Protein AF-K2G7M9-F1 (afdb_monomer_lite)

Structure (mmCIF, N/CA/C/O backbone):
data_AF-K2G7M9-F1
#
_entry.id   AF-K2G7M9-F1
#
loop_
_atom_site.group_PDB
_atom_site.id
_atom_site.type_symbol
_atom_site.label_atom_id
_atom_site.label_alt_id
_atom_site.label_comp_id
_atom_site.label_asym_id
_atom_site.label_entity_id
_atom_site.label_seq_id
_atom_site.pdbx_PDB_ins_code
_atom_site.Cartn_x
_atom_site.Cartn_y
_atom_site.Cartn_z
_atom_site.occupancy
_atom_site.B_iso_or_equiv
_atom_site.auth_seq_id
_atom_site.auth_comp_id
_atom_site.auth_asym_id
_atom_site.auth_atom_id
_atom_site.pdbx_PDB_model_num
ATOM 1 N N . MET A 1 1 ? 39.205 -1.537 59.903 1.00 56.44 1 MET A N 1
ATOM 2 C CA . MET A 1 1 ? 39.571 -1.208 58.506 1.00 56.44 1 MET A CA 1
ATOM 3 C C . MET A 1 1 ? 38.428 -0.566 57.710 1.00 56.44 1 MET A C 1
ATOM 5 O O . MET A 1 1 ? 38.706 0.406 57.024 1.00 56.44 1 MET A O 1
ATOM 9 N N . ASN A 1 2 ? 37.160 -0.970 57.880 1.00 57.25 2 ASN A N 1
ATOM 10 C CA . ASN A 1 2 ? 36.029 -0.468 57.066 1.00 57.25 2 ASN A CA 1
ATOM 11 C C . ASN A 1 2 ? 35.743 1.051 57.122 1.00 57.25 2 ASN A C 1
ATOM 13 O O . ASN A 1 2 ? 35.399 1.634 56.101 1.00 57.25 2 ASN A O 1
ATOM 17 N N . LYS A 1 3 ? 35.951 1.741 58.256 1.00 55.97 3 LYS A N 1
ATOM 18 C CA . LYS A 1 3 ? 35.681 3.198 58.351 1.00 55.97 3 LYS A CA 1
ATOM 19 C C . LYS A 1 3 ? 36.619 4.073 57.502 1.00 55.97 3 LYS A C 1
ATOM 21 O O . LYS A 1 3 ? 36.268 5.194 57.147 1.00 55.97 3 LYS A O 1
ATOM 26 N N . ILE A 1 4 ? 37.821 3.584 57.184 1.00 63.66 4 ILE A N 1
ATOM 27 C CA . ILE A 1 4 ? 38.809 4.345 56.402 1.00 63.66 4 ILE A CA 1
ATOM 28 C C . ILE A 1 4 ? 38.514 4.224 54.900 1.00 63.66 4 ILE A C 1
ATOM 30 O O . ILE A 1 4 ? 38.717 5.186 54.158 1.00 63.66 4 ILE A O 1
ATOM 34 N N . GLU A 1 5 ? 37.995 3.081 54.448 1.00 66.69 5 GLU A N 1
ATOM 35 C CA . GLU A 1 5 ? 37.582 2.885 53.053 1.00 66.69 5 GLU A CA 1
ATOM 36 C C . GLU A 1 5 ? 36.325 3.686 52.708 1.00 66.69 5 GLU A C 1
ATOM 38 O O . GLU A 1 5 ? 36.328 4.391 51.699 1.00 66.69 5 GLU A O 1
ATOM 43 N N . GLU A 1 6 ? 35.323 3.707 53.591 1.00 65.38 6 GLU A N 1
ATOM 44 C CA . GLU A 1 6 ? 34.103 4.515 53.418 1.00 65.38 6 GLU A CA 1
ATOM 45 C C . GLU A 1 6 ? 34.406 6.021 53.320 1.00 65.38 6 GLU A C 1
ATOM 47 O O . GLU A 1 6 ? 33.874 6.735 52.466 1.00 65.38 6 GLU A O 1
ATOM 52 N N . SER A 1 7 ? 35.336 6.507 54.149 1.00 67.56 7 SER A N 1
ATOM 53 C CA . SER A 1 7 ? 35.810 7.896 54.120 1.00 67.56 7 SER A CA 1
ATOM 54 C C . SER A 1 7 ? 36.501 8.245 52.793 1.00 67.56 7 SER A C 1
ATOM 56 O O . SER A 1 7 ? 36.222 9.284 52.183 1.00 67.56 7 SER A O 1
ATOM 58 N N . ARG A 1 8 ? 37.353 7.343 52.285 1.00 69.38 8 ARG A N 1
ATOM 59 C CA . ARG A 1 8 ? 38.050 7.517 51.000 1.00 69.38 8 ARG A CA 1
ATOM 60 C C . ARG A 1 8 ? 37.091 7.461 49.811 1.00 69.38 8 ARG A C 1
ATOM 62 O O . ARG A 1 8 ? 37.296 8.190 48.837 1.00 69.38 8 ARG A O 1
ATOM 69 N N . GLU A 1 9 ? 36.047 6.642 49.879 1.00 69.94 9 GLU A N 1
ATOM 70 C CA . GLU A 1 9 ? 35.039 6.543 48.824 1.00 69.94 9 GLU A CA 1
ATOM 71 C C . GLU A 1 9 ? 34.144 7.792 48.770 1.00 69.94 9 GLU A C 1
ATOM 73 O O . GLU A 1 9 ? 33.938 8.356 47.690 1.00 69.94 9 GLU A O 1
ATOM 78 N N . ASN A 1 10 ? 33.721 8.314 49.926 1.00 63.12 10 ASN A N 1
ATOM 79 C CA . ASN A 1 10 ? 32.985 9.581 50.007 1.00 63.12 10 ASN A CA 1
ATOM 80 C C . ASN A 1 10 ? 33.818 10.776 49.515 1.00 63.12 10 ASN A C 1
ATOM 82 O O . ASN A 1 10 ? 33.312 11.623 48.773 1.00 63.12 10 ASN A O 1
ATOM 86 N N . GLN A 1 11 ? 35.118 10.822 49.824 1.00 64.81 11 GLN A N 1
ATOM 87 C CA . GLN A 1 11 ? 36.016 11.846 49.273 1.00 64.81 11 GLN A CA 1
ATOM 88 C C . GLN A 1 11 ? 36.160 11.754 47.746 1.00 64.81 11 GLN A C 1
ATOM 90 O O . GLN A 1 11 ? 36.184 12.786 47.066 1.00 64.81 11 GLN A O 1
ATOM 95 N N . ARG A 1 12 ? 36.228 10.539 47.181 1.00 69.31 12 ARG A N 1
ATOM 96 C CA . ARG A 1 12 ? 36.278 10.337 45.721 1.00 69.31 12 ARG A CA 1
ATOM 97 C C . ARG A 1 12 ? 34.973 10.755 45.048 1.00 69.31 12 ARG A C 1
ATOM 99 O O . ARG A 1 12 ? 35.026 11.447 44.028 1.00 69.31 12 ARG A O 1
ATOM 106 N N . ARG A 1 13 ? 33.812 10.425 45.627 1.00 64.81 13 ARG A N 1
ATOM 107 C CA . ARG A 1 13 ? 32.506 10.876 45.110 1.00 64.81 13 ARG A CA 1
ATOM 108 C C . ARG A 1 13 ? 32.412 12.402 45.110 1.00 64.81 13 ARG A C 1
ATOM 110 O O . ARG A 1 13 ? 32.094 12.979 44.071 1.00 64.81 13 ARG A O 1
ATOM 117 N N . ASN A 1 14 ? 32.817 13.063 46.195 1.00 62.84 14 ASN A N 1
ATOM 118 C CA . ASN A 1 14 ? 32.804 14.529 46.280 1.00 62.84 14 ASN A CA 1
ATOM 119 C C . ASN A 1 14 ? 33.750 15.211 45.270 1.00 62.84 14 ASN A C 1
ATOM 121 O O . ASN A 1 14 ? 33.381 16.221 44.663 1.00 62.84 14 ASN A O 1
ATOM 125 N N . LYS A 1 15 ? 34.939 14.647 45.003 1.00 66.31 15 LYS A N 1
ATOM 126 C CA . LYS A 1 15 ? 35.845 15.152 43.945 1.00 66.31 15 LYS A CA 1
ATOM 127 C C . LYS A 1 15 ? 35.281 14.973 42.532 1.00 66.31 15 LYS A C 1
ATOM 129 O O . LYS A 1 15 ? 35.476 15.828 41.667 1.00 66.31 15 LYS A O 1
ATOM 134 N N . THR A 1 16 ? 34.569 13.877 42.292 1.00 68.00 16 THR A N 1
ATOM 135 C CA . THR A 1 16 ? 33.971 13.592 40.979 1.00 68.00 16 THR A CA 1
ATOM 136 C C . THR A 1 16 ? 32.819 14.559 40.693 1.00 68.00 16 THR A C 1
ATOM 138 O O . THR A 1 16 ? 32.777 15.177 39.629 1.00 68.00 16 THR A O 1
ATOM 141 N N . TRP A 1 17 ? 31.956 14.796 41.685 1.00 60.09 17 TRP A N 1
ATOM 142 C CA . TRP A 1 17 ? 30.849 15.754 41.595 1.00 60.09 17 TRP A CA 1
ATOM 143 C C . TRP A 1 17 ? 31.306 17.198 41.389 1.00 60.09 17 TRP A C 1
ATOM 145 O O . TRP A 1 17 ? 30.782 17.893 40.521 1.00 60.09 17 TRP A O 1
ATOM 155 N N . THR A 1 18 ? 32.325 17.641 42.124 1.00 66.06 18 THR A N 1
ATOM 156 C CA . THR A 1 18 ? 32.880 18.996 41.964 1.00 66.06 18 THR A CA 1
ATOM 157 C C . THR A 1 18 ? 33.528 19.206 40.594 1.00 66.06 18 THR A C 1
ATOM 159 O O . THR A 1 18 ? 33.396 20.282 40.014 1.00 66.06 18 THR A O 1
ATOM 162 N N . THR A 1 19 ? 34.152 18.176 40.016 1.00 67.94 19 THR A N 1
ATOM 163 C CA . THR A 1 19 ? 34.728 18.241 38.660 1.00 67.94 19 THR A CA 1
ATOM 164 C C . THR A 1 19 ? 33.642 18.291 37.578 1.00 67.94 19 THR A C 1
ATOM 166 O O . THR A 1 19 ? 33.755 19.063 36.625 1.00 67.94 19 THR A O 1
ATOM 169 N N . ILE A 1 20 ? 32.554 17.532 37.746 1.00 65.25 20 ILE A N 1
ATOM 170 C CA . ILE A 1 20 ? 31.388 17.575 36.850 1.00 65.25 20 ILE A CA 1
ATOM 171 C C . ILE A 1 20 ? 30.720 18.956 36.907 1.00 65.25 20 ILE A C 1
ATOM 173 O O . ILE A 1 20 ? 30.496 19.565 35.862 1.00 65.25 20 ILE A O 1
ATOM 177 N N . LEU A 1 21 ? 30.489 19.498 38.106 1.00 61.47 21 LEU A N 1
ATOM 178 C CA . LEU A 1 21 ? 29.918 20.838 38.298 1.00 61.47 21 LEU A CA 1
ATOM 179 C C . LEU A 1 21 ? 30.805 21.939 37.700 1.00 61.47 21 LEU A C 1
ATOM 181 O O . LEU A 1 21 ? 30.303 22.879 37.086 1.00 61.47 21 LEU A O 1
ATOM 185 N N . ARG A 1 22 ? 32.131 21.803 37.801 1.00 64.69 22 ARG A N 1
ATOM 186 C CA . ARG A 1 22 ? 33.081 22.763 37.225 1.00 64.69 22 ARG A CA 1
ATOM 187 C C . ARG A 1 22 ? 33.128 22.705 35.692 1.00 64.69 22 ARG A C 1
ATOM 189 O O . ARG A 1 22 ? 33.267 23.747 35.056 1.00 64.69 22 ARG A O 1
ATOM 196 N N . ASN A 1 23 ? 32.948 21.525 35.096 1.00 61.22 23 ASN A N 1
ATOM 197 C CA . ASN A 1 23 ? 32.824 21.372 33.641 1.00 61.22 23 ASN A CA 1
ATOM 198 C C . ASN A 1 23 ? 31.468 21.867 33.109 1.00 61.22 23 ASN A C 1
ATOM 200 O O . ASN A 1 23 ? 31.425 22.465 32.030 1.00 61.22 23 ASN A O 1
ATOM 204 N N . LEU A 1 24 ? 30.386 21.692 33.875 1.00 58.34 24 LEU A N 1
ATOM 205 C CA . LEU A 1 24 ? 29.060 22.244 33.565 1.00 58.34 24 LEU A CA 1
ATOM 206 C C . LEU A 1 24 ? 29.035 23.781 33.648 1.00 58.34 24 LEU A C 1
ATOM 208 O O . LEU A 1 24 ? 28.391 24.421 32.821 1.00 58.34 24 LEU A O 1
ATOM 212 N N . ASN A 1 25 ? 29.814 24.372 34.560 1.00 60.62 25 ASN A N 1
ATOM 213 C CA . ASN A 1 25 ? 30.028 25.823 34.650 1.00 60.62 25 ASN A CA 1
ATOM 214 C C . ASN A 1 25 ? 31.049 26.374 33.643 1.00 60.62 25 ASN A C 1
ATOM 216 O O . ASN A 1 25 ? 31.372 27.563 33.677 1.00 60.62 25 ASN A O 1
ATOM 220 N N . SER A 1 26 ? 31.573 25.551 32.729 1.00 78.00 26 SER A N 1
ATOM 221 C CA . SER A 1 26 ? 32.433 26.082 31.677 1.00 78.00 26 SER A CA 1
ATOM 222 C C . SER A 1 26 ? 31.614 26.944 30.713 1.00 78.00 26 SER A C 1
ATOM 224 O O . SER A 1 26 ? 30.533 26.566 30.254 1.00 78.00 26 SER A O 1
ATOM 226 N N . LEU A 1 27 ? 32.172 28.099 30.344 1.00 74.31 27 LEU A N 1
ATOM 227 C CA . LEU A 1 27 ? 31.549 29.065 29.432 1.00 74.31 27 LEU A CA 1
ATOM 228 C C . LEU A 1 27 ? 31.098 28.426 28.098 1.00 74.31 27 LEU A C 1
ATOM 230 O O . LEU A 1 27 ? 30.166 28.898 27.452 1.00 74.31 27 LEU A O 1
ATOM 234 N N . ARG A 1 28 ? 31.760 27.337 27.678 1.00 77.50 28 ARG A N 1
ATOM 235 C CA . ARG A 1 28 ? 31.418 26.565 26.473 1.00 77.50 28 ARG A CA 1
ATOM 236 C C . ARG A 1 28 ? 30.132 25.755 26.636 1.00 77.50 28 ARG A C 1
ATOM 238 O O . ARG A 1 28 ? 29.315 25.769 25.721 1.00 77.50 28 ARG A O 1
ATOM 245 N N . VAL A 1 29 ? 29.940 25.083 27.772 1.00 74.50 29 VAL A N 1
ATOM 246 C CA . VAL A 1 29 ? 28.714 24.313 28.044 1.00 74.50 29 VAL A CA 1
ATOM 247 C C . VAL A 1 29 ? 27.521 25.254 28.173 1.00 74.50 29 VAL A C 1
ATOM 249 O O . VAL A 1 29 ? 26.482 24.998 27.569 1.00 74.50 29 VAL A O 1
ATOM 252 N N . TRP A 1 30 ? 27.705 26.395 28.844 1.00 79.81 30 TRP A N 1
ATOM 253 C CA . TRP A 1 30 ? 26.667 27.421 28.951 1.00 79.81 30 TRP A CA 1
ATOM 254 C C . TRP A 1 30 ? 26.222 27.931 27.576 1.00 79.81 30 TRP A C 1
ATOM 256 O O . TRP A 1 30 ? 25.035 27.907 27.277 1.00 79.81 30 TRP A O 1
ATOM 266 N N . ARG A 1 31 ? 27.162 28.269 26.681 1.00 82.69 31 ARG A N 1
ATOM 267 C CA . ARG A 1 31 ? 26.842 28.692 25.303 1.00 82.69 31 ARG A CA 1
ATOM 268 C C . ARG A 1 31 ? 26.072 27.634 24.511 1.00 82.69 31 ARG A C 1
ATOM 270 O O . ARG A 1 31 ? 25.140 27.984 23.795 1.00 82.69 31 ARG A O 1
ATOM 277 N N . ILE A 1 32 ? 26.431 26.355 24.639 1.00 84.00 32 ILE A N 1
ATOM 278 C CA . ILE A 1 32 ? 25.718 25.259 23.960 1.00 84.00 32 ILE A CA 1
ATOM 279 C C . ILE A 1 32 ? 24.287 25.140 24.494 1.00 84.00 32 ILE A C 1
ATOM 281 O O . ILE A 1 32 ? 23.350 25.059 23.701 1.00 84.00 32 ILE A O 1
ATOM 285 N N . LEU A 1 33 ? 24.105 25.176 25.816 1.00 79.38 33 LEU A N 1
ATOM 286 C CA . LEU A 1 33 ? 22.782 25.109 26.440 1.00 79.38 33 LEU A CA 1
ATOM 287 C C . LEU A 1 33 ? 21.917 26.321 26.073 1.00 79.38 33 LEU A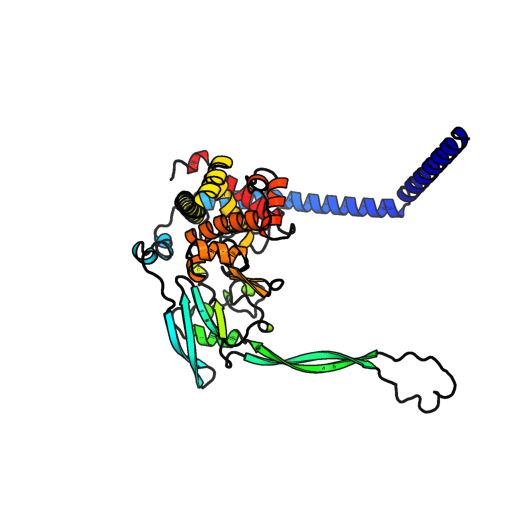 C 1
ATOM 289 O O . LEU A 1 33 ? 20.746 26.145 25.745 1.00 79.38 33 LEU A O 1
ATOM 293 N N . THR A 1 34 ? 22.487 27.528 26.037 1.00 85.19 34 THR A N 1
ATOM 294 C CA . THR A 1 34 ? 21.777 28.734 25.592 1.00 85.19 34 THR A CA 1
ATOM 295 C C . THR A 1 34 ? 21.385 28.642 24.117 1.00 85.19 34 THR A C 1
ATOM 297 O O . THR A 1 34 ? 20.246 28.948 23.781 1.00 85.19 34 THR A O 1
ATOM 300 N N . CYS A 1 35 ? 22.267 28.160 23.233 1.00 87.81 35 CYS A N 1
ATOM 301 C CA . CYS A 1 35 ? 21.927 27.940 21.823 1.00 87.81 35 CYS A CA 1
ATOM 302 C C . CYS A 1 35 ? 20.807 26.902 21.651 1.00 87.81 35 CYS A C 1
ATOM 304 O O . CYS A 1 35 ? 19.891 27.126 20.863 1.00 87.81 35 CYS A O 1
ATOM 306 N N . LEU A 1 36 ? 20.844 25.792 22.396 1.00 84.75 36 LEU A N 1
ATOM 307 C CA . LEU A 1 36 ? 19.779 24.783 22.377 1.00 84.75 36 LEU A CA 1
ATOM 308 C C . LEU A 1 36 ? 18.452 25.349 22.892 1.00 84.75 36 LEU A C 1
ATOM 310 O O . LEU A 1 36 ? 17.407 25.077 22.305 1.00 84.75 36 LEU A O 1
ATOM 314 N N . TRP A 1 37 ? 18.491 26.170 23.943 1.00 90.06 37 TRP A N 1
ATOM 315 C CA . TRP A 1 37 ? 17.308 26.840 24.474 1.00 90.06 37 TRP A CA 1
ATOM 316 C C . T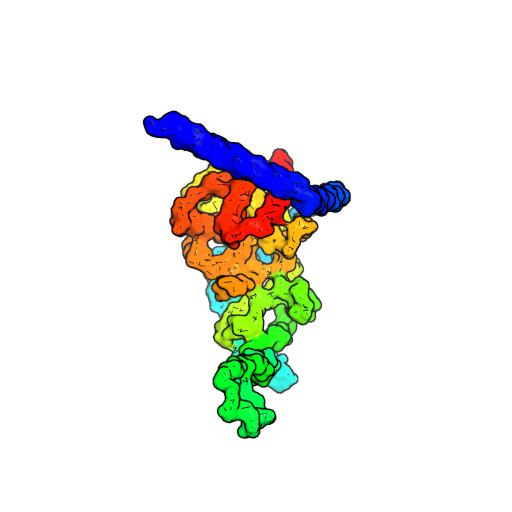RP A 1 37 ? 16.731 27.853 23.479 1.00 90.06 37 TRP A C 1
ATOM 318 O O . TRP A 1 37 ? 15.533 27.827 23.220 1.00 90.06 37 TRP A O 1
ATOM 328 N N . ILE A 1 38 ? 17.569 28.675 22.838 1.00 87.50 38 ILE A N 1
ATOM 329 C CA . ILE A 1 38 ? 17.140 29.618 21.792 1.00 87.50 38 ILE A CA 1
ATOM 330 C C . ILE A 1 38 ? 16.524 28.867 20.605 1.00 87.50 38 ILE A C 1
ATOM 332 O O . ILE A 1 38 ? 15.450 29.241 20.143 1.00 87.50 38 ILE A O 1
ATOM 336 N N . LEU A 1 39 ? 17.151 27.783 20.134 1.00 85.94 39 LEU A N 1
ATOM 337 C CA . LEU A 1 39 ? 16.594 26.947 19.065 1.00 85.94 39 LEU A CA 1
ATOM 338 C C . LEU A 1 39 ? 15.249 26.334 19.466 1.00 85.94 39 LEU A C 1
ATOM 340 O O . LEU A 1 39 ? 14.331 26.297 18.649 1.00 85.94 39 LEU A O 1
ATOM 344 N N . TRP A 1 40 ? 15.109 25.899 20.719 1.00 83.31 40 TRP A N 1
ATOM 345 C CA . TRP A 1 40 ? 13.852 25.380 21.247 1.00 83.31 40 TRP A CA 1
ATOM 346 C C . TRP A 1 40 ? 12.766 26.461 21.326 1.00 83.31 40 TRP A C 1
ATOM 348 O O . TRP A 1 40 ? 11.645 26.210 20.895 1.00 83.31 40 TRP A O 1
ATOM 358 N N . VAL A 1 41 ? 13.094 27.676 21.780 1.00 78.06 41 VAL A N 1
ATOM 359 C CA . VAL A 1 41 ? 12.166 28.822 21.828 1.00 78.06 41 VAL A CA 1
ATOM 360 C C . VAL A 1 41 ? 11.744 29.252 20.424 1.00 78.06 41 VAL A C 1
ATOM 362 O O . VAL A 1 41 ? 10.558 29.465 20.186 1.00 78.06 41 VAL A O 1
ATOM 365 N N . ILE A 1 42 ? 12.680 29.330 19.472 1.00 80.38 42 ILE A N 1
ATOM 366 C CA . ILE A 1 42 ? 12.383 29.645 18.067 1.00 80.38 42 ILE A CA 1
ATOM 367 C C . ILE A 1 42 ? 11.476 28.568 17.468 1.00 80.38 42 ILE A C 1
ATOM 369 O O . ILE A 1 42 ? 10.461 28.893 16.854 1.00 80.38 42 ILE A O 1
ATOM 373 N N . TRP A 1 43 ? 11.796 27.289 17.676 1.00 80.06 43 TRP A N 1
ATOM 374 C CA . TRP A 1 43 ? 10.974 26.180 17.198 1.00 80.06 43 TRP A CA 1
ATOM 375 C C . TRP A 1 43 ? 9.576 26.192 17.827 1.00 80.06 43 TRP A C 1
ATOM 377 O O . TRP A 1 43 ? 8.586 26.051 17.110 1.00 80.06 43 TRP A O 1
ATOM 387 N N . TRP A 1 44 ? 9.476 26.434 19.137 1.00 71.00 44 TRP A N 1
ATOM 388 C CA . TRP A 1 44 ? 8.208 2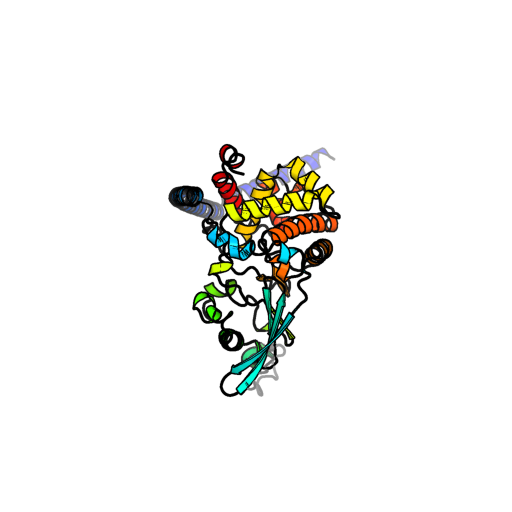6.548 19.856 1.00 71.00 44 TRP A CA 1
ATOM 389 C C . TRP A 1 44 ? 7.378 27.734 19.360 1.00 71.00 44 TRP A C 1
ATOM 391 O O . TRP A 1 44 ? 6.188 27.577 19.111 1.00 71.00 44 TRP A O 1
ATOM 401 N N . TRP A 1 45 ? 7.995 28.894 19.124 1.00 70.31 45 TRP A N 1
ATOM 402 C CA . TRP A 1 45 ? 7.315 30.081 18.603 1.00 70.31 45 TRP A CA 1
ATOM 403 C C . TRP A 1 45 ? 6.838 29.893 17.158 1.00 70.31 45 TRP A C 1
ATOM 405 O O . TRP A 1 45 ? 5.711 30.263 16.825 1.00 70.31 45 TRP A O 1
ATOM 415 N N . ILE A 1 46 ? 7.651 29.256 16.308 1.00 68.12 46 ILE A N 1
ATOM 416 C CA . ILE A 1 46 ? 7.265 28.869 14.944 1.00 68.12 46 ILE A CA 1
ATOM 417 C C . ILE A 1 46 ? 6.088 27.887 14.996 1.00 68.12 46 ILE A C 1
ATOM 419 O O . ILE A 1 46 ? 5.068 28.130 14.352 1.00 68.12 46 ILE A O 1
ATOM 423 N N . ALA A 1 47 ? 6.174 26.829 15.806 1.00 56.88 47 ALA A N 1
ATOM 424 C CA . ALA A 1 47 ? 5.094 25.862 15.988 1.00 56.88 47 ALA A CA 1
ATOM 425 C C . ALA A 1 47 ? 3.815 26.518 16.541 1.00 56.88 47 ALA A C 1
ATOM 427 O O . ALA A 1 47 ? 2.717 26.208 16.078 1.00 56.88 47 ALA A O 1
ATOM 428 N N . TYR A 1 48 ? 3.944 27.469 17.471 1.00 59.25 48 TYR A N 1
ATOM 429 C CA . TYR A 1 48 ? 2.829 28.199 18.074 1.00 59.25 48 TYR A CA 1
ATOM 430 C C . TYR A 1 48 ? 2.181 29.200 17.113 1.00 59.25 48 TYR A C 1
ATOM 432 O O . TYR A 1 48 ? 0.967 29.338 17.135 1.00 59.25 48 TYR A O 1
ATOM 440 N N . LYS A 1 49 ? 2.930 29.865 16.224 1.00 57.12 49 LYS A N 1
ATOM 441 C CA . LYS A 1 49 ? 2.345 30.734 15.180 1.00 57.12 49 LYS A CA 1
ATOM 442 C C . LYS A 1 49 ? 1.690 29.952 14.045 1.00 57.12 49 LYS A C 1
ATOM 444 O O . LYS A 1 49 ? 0.724 30.417 13.441 1.00 57.12 49 LYS A O 1
ATOM 449 N N . ILE A 1 50 ? 2.234 28.781 13.736 1.00 49.81 50 ILE A N 1
ATOM 450 C CA . ILE A 1 50 ? 1.718 27.871 12.714 1.00 49.81 50 ILE A CA 1
ATOM 451 C C . ILE A 1 50 ? 0.437 27.193 13.232 1.00 49.81 50 ILE A C 1
ATOM 453 O O . ILE A 1 50 ? -0.566 27.164 12.526 1.00 49.81 50 ILE A O 1
ATOM 457 N N . SER A 1 51 ? 0.402 26.758 14.492 1.00 46.03 51 SER A N 1
ATOM 458 C CA . SER A 1 51 ? -0.712 25.994 15.074 1.00 46.03 51 SER A CA 1
ATOM 459 C C . SER A 1 51 ? -2.118 26.620 14.895 1.00 46.03 51 SER A C 1
ATOM 461 O O . SER A 1 51 ? -3.000 25.899 14.433 1.00 46.03 51 SER A O 1
ATOM 463 N N . PRO A 1 52 ? -2.372 27.928 15.126 1.00 48.31 52 PRO A N 1
ATOM 464 C CA . PRO A 1 52 ? -3.689 28.546 14.943 1.00 48.31 52 PRO A CA 1
ATOM 465 C C . PRO A 1 52 ? -4.162 28.567 13.490 1.00 48.31 52 PRO A C 1
ATOM 467 O O . PRO A 1 52 ? -5.310 28.228 13.220 1.00 48.31 52 PRO A O 1
ATOM 470 N N . LYS A 1 53 ? -3.276 28.903 12.538 1.00 52.75 53 LYS A N 1
ATOM 471 C CA . LYS A 1 53 ? -3.605 28.873 11.101 1.00 52.75 53 LYS A CA 1
ATOM 472 C C . LYS A 1 53 ? -3.949 27.458 10.642 1.00 52.75 53 LYS A C 1
ATOM 474 O O . LYS A 1 53 ? -4.842 27.266 9.825 1.00 52.75 53 LYS A O 1
ATOM 479 N N . TYR A 1 54 ? -3.254 26.467 11.192 1.00 46.00 54 TYR A N 1
ATOM 480 C CA . TYR A 1 54 ? -3.504 25.062 10.894 1.00 46.00 54 TYR A CA 1
ATOM 481 C C . TYR A 1 54 ? -4.781 24.572 11.567 1.00 46.00 54 TYR A C 1
ATOM 483 O O . TYR A 1 54 ? -5.545 23.850 10.941 1.00 46.00 54 TYR A O 1
ATOM 491 N N . LYS A 1 55 ? -5.056 25.000 12.802 1.00 48.31 55 LYS A N 1
ATOM 492 C CA . LYS A 1 55 ? -6.292 24.685 13.519 1.00 48.31 55 LYS A CA 1
ATOM 493 C C . LYS A 1 55 ? -7.510 25.244 12.782 1.00 48.31 55 LYS A C 1
ATOM 495 O O . LYS A 1 55 ? -8.436 24.482 12.544 1.00 48.31 55 LYS A O 1
ATOM 500 N N . ALA A 1 56 ? -7.452 26.496 12.327 1.00 53.00 56 ALA A N 1
ATOM 501 C CA . ALA A 1 56 ? -8.501 27.112 11.513 1.00 53.00 56 ALA A CA 1
ATOM 502 C C . ALA A 1 56 ? -8.697 26.384 10.172 1.00 53.00 56 ALA A C 1
ATOM 504 O O . ALA A 1 56 ? -9.822 26.070 9.806 1.00 53.00 56 ALA A O 1
ATOM 505 N N . LYS A 1 57 ? -7.609 26.023 9.473 1.00 47.03 57 LYS A N 1
ATOM 506 C CA . LYS A 1 57 ? -7.683 25.218 8.238 1.00 47.03 57 LYS A CA 1
ATOM 507 C C . LYS A 1 57 ? -8.272 23.823 8.484 1.00 47.03 57 LYS A C 1
ATOM 509 O O . LYS A 1 57 ? -9.015 23.315 7.655 1.00 47.03 57 LYS A O 1
ATOM 514 N N . ILE A 1 58 ? -7.942 23.194 9.613 1.00 43.75 58 ILE A N 1
ATOM 515 C CA . ILE A 1 58 ? -8.517 21.907 10.025 1.00 43.75 58 ILE A CA 1
ATOM 516 C C . ILE A 1 58 ? -10.008 22.069 10.338 1.00 43.75 58 ILE A C 1
ATOM 518 O O . ILE A 1 58 ? -10.784 21.214 9.940 1.00 43.75 58 ILE A O 1
ATOM 522 N N . GLU A 1 59 ? -10.418 23.134 11.028 1.00 52.88 59 GLU A N 1
ATOM 523 C CA . GLU A 1 59 ? -11.823 23.415 11.356 1.00 52.88 59 GLU A CA 1
ATOM 524 C C . GLU A 1 59 ? -12.659 23.707 10.102 1.00 52.88 59 GLU A C 1
ATOM 526 O O . GLU A 1 59 ? -13.746 23.149 9.963 1.00 52.88 59 GLU A O 1
ATOM 531 N N . ASP A 1 60 ? -12.119 24.476 9.156 1.00 50.03 60 ASP A N 1
ATOM 532 C CA . ASP A 1 60 ? -12.736 24.747 7.854 1.00 50.03 60 ASP A CA 1
ATOM 533 C C . ASP A 1 60 ? -12.910 23.460 7.030 1.00 50.03 60 ASP A C 1
ATOM 535 O O . ASP A 1 60 ? -14.017 23.149 6.592 1.00 50.03 60 ASP A O 1
ATOM 539 N N . VAL A 1 61 ? -11.867 22.623 6.937 1.00 45.56 61 VAL A N 1
ATOM 540 C CA . VAL A 1 61 ? -11.949 21.310 6.268 1.00 45.56 61 VAL A CA 1
ATOM 541 C C . VAL A 1 61 ? -12.914 20.368 6.981 1.00 45.56 61 VAL A C 1
ATOM 543 O O . VAL A 1 61 ? -13.680 19.680 6.315 1.00 45.56 61 VAL A O 1
ATOM 546 N N . ILE A 1 62 ? -12.930 20.351 8.318 1.00 49.84 62 ILE A N 1
ATOM 547 C CA . ILE A 1 62 ? -13.909 19.579 9.095 1.00 49.84 62 ILE A CA 1
ATOM 548 C C . ILE A 1 62 ? -15.328 20.043 8.768 1.00 49.84 62 ILE A C 1
ATOM 550 O O . ILE A 1 62 ? -16.216 19.204 8.634 1.00 49.84 62 ILE A O 1
ATOM 554 N N . SER A 1 63 ? -15.557 21.351 8.640 1.00 56.38 63 SER A N 1
ATOM 555 C CA . SER A 1 63 ? -16.871 21.884 8.278 1.00 56.38 63 SER A CA 1
ATOM 556 C C . SER A 1 63 ? -17.263 21.491 6.848 1.00 56.38 63 SER A C 1
ATOM 558 O O . SER A 1 63 ? -18.372 20.998 6.634 1.00 56.38 63 SER A O 1
ATOM 560 N N . HIS A 1 64 ? -16.323 21.587 5.900 1.00 52.31 64 HIS A N 1
ATOM 561 C CA . HIS A 1 64 ? -16.518 21.189 4.511 1.00 52.31 64 HIS A CA 1
ATOM 562 C C . HIS A 1 64 ? -16.814 19.688 4.396 1.00 52.31 64 HIS A C 1
ATOM 564 O O . HIS A 1 64 ? -17.837 19.313 3.830 1.00 52.31 64 HIS A O 1
ATOM 570 N N . GLU A 1 65 ? -16.002 18.820 5.004 1.00 52.66 65 GLU A N 1
ATOM 571 C CA . GLU A 1 65 ? -16.203 17.366 4.983 1.00 52.66 65 GLU A CA 1
ATOM 572 C C . GLU A 1 65 ? -17.485 16.931 5.705 1.00 52.66 65 GLU A C 1
ATOM 574 O O . GLU A 1 65 ? -18.149 16.007 5.243 1.00 52.66 65 GLU A O 1
ATOM 579 N N . LYS A 1 66 ? -17.887 17.610 6.789 1.00 53.00 66 LYS A N 1
ATOM 580 C CA . LYS A 1 66 ? -19.193 17.377 7.437 1.00 53.00 66 LYS A CA 1
ATOM 581 C C . LYS A 1 66 ? -20.374 17.775 6.550 1.00 53.00 66 LYS A C 1
ATOM 583 O O . LYS A 1 66 ? -21.463 17.230 6.728 1.00 53.00 66 LYS A O 1
ATOM 588 N N . SER A 1 67 ? -20.173 18.726 5.634 1.00 50.00 67 SER A N 1
ATOM 589 C CA . SER A 1 67 ? -21.191 19.179 4.677 1.00 50.00 67 SER A CA 1
ATOM 590 C C . SER A 1 67 ? -21.243 18.356 3.387 1.00 50.00 67 SER A C 1
ATOM 592 O O . SER A 1 67 ? -22.237 18.439 2.663 1.00 50.00 67 SER A O 1
ATOM 594 N N . LEU A 1 68 ? -20.222 17.531 3.111 1.00 44.22 68 LEU A N 1
ATOM 595 C CA . LEU A 1 68 ? -20.270 16.558 2.023 1.00 44.22 68 LEU A CA 1
ATOM 596 C C . LEU A 1 68 ? -21.394 15.556 2.314 1.00 44.22 68 LEU A C 1
ATOM 598 O O . LEU A 1 68 ? -21.300 14.726 3.220 1.00 44.22 68 LEU A O 1
ATOM 602 N N . LYS A 1 69 ? -22.479 15.642 1.540 1.00 42.00 69 LYS A N 1
ATOM 603 C CA . LYS A 1 69 ? -23.511 14.604 1.511 1.00 42.00 69 LYS A CA 1
ATOM 604 C C . LYS A 1 69 ? -22.911 13.323 0.924 1.00 42.00 69 LYS A C 1
ATOM 606 O O . LYS A 1 69 ? -21.970 13.390 0.131 1.00 42.00 69 LYS A O 1
ATOM 611 N N . PHE A 1 70 ? -23.453 12.169 1.315 1.00 36.06 70 PHE A N 1
ATOM 612 C CA . PHE A 1 70 ? -23.186 10.918 0.609 1.00 36.06 70 PHE A CA 1
ATOM 613 C C . PHE A 1 70 ? -23.493 11.140 -0.877 1.00 36.06 70 PHE A C 1
ATOM 615 O O . PHE A 1 70 ? -24.606 11.508 -1.241 1.00 36.06 70 PHE A O 1
ATOM 622 N N . ASP A 1 71 ? -22.461 11.043 -1.714 1.00 39.47 71 ASP A N 1
ATOM 623 C CA . ASP A 1 71 ? -22.596 11.148 -3.161 1.00 39.47 71 ASP A CA 1
ATOM 624 C C . ASP A 1 71 ? -22.780 9.735 -3.711 1.00 39.47 71 ASP A C 1
ATOM 626 O O . ASP A 1 71 ? -21.805 9.053 -4.045 1.00 39.47 71 ASP A O 1
ATOM 630 N N . ASP A 1 72 ? -24.039 9.299 -3.769 1.00 35.09 72 ASP A N 1
ATOM 631 C CA . ASP A 1 72 ? -24.446 7.973 -4.249 1.00 35.09 72 ASP A CA 1
ATOM 632 C C . ASP A 1 72 ? -23.910 7.677 -5.663 1.00 35.09 72 ASP A C 1
ATOM 634 O O . ASP A 1 72 ? -23.671 6.526 -6.023 1.00 35.09 72 ASP A O 1
ATOM 638 N N . LYS A 1 73 ? -23.590 8.702 -6.467 1.00 36.88 73 LYS A N 1
ATOM 639 C CA . LYS A 1 73 ? -23.028 8.502 -7.812 1.00 36.88 73 LYS A CA 1
ATOM 640 C C . LYS A 1 73 ? -21.588 7.986 -7.799 1.00 36.88 73 LYS A C 1
ATOM 642 O O . LYS A 1 73 ? -21.214 7.264 -8.718 1.00 36.88 73 LYS A O 1
ATOM 647 N N . LYS A 1 74 ? -20.784 8.289 -6.768 1.00 38.91 74 LYS A N 1
ATOM 648 C CA . LYS A 1 74 ? -19.426 7.722 -6.577 1.00 38.91 74 LYS A CA 1
ATOM 649 C C . LYS A 1 74 ? -19.433 6.398 -5.814 1.00 38.91 74 LYS A C 1
ATOM 651 O O . LYS A 1 74 ? -18.373 5.799 -5.609 1.00 38.91 74 LYS A O 1
ATOM 656 N N . VAL A 1 75 ? -20.594 5.964 -5.330 1.00 34.31 75 VAL A N 1
ATOM 657 C CA . VAL A 1 75 ? -20.799 4.644 -4.722 1.00 34.31 75 VAL A CA 1
ATOM 658 C C . VAL A 1 75 ? -20.699 3.552 -5.798 1.00 34.31 75 VAL A C 1
ATOM 660 O O . VAL A 1 75 ? -19.956 2.597 -5.585 1.00 34.31 75 VAL A O 1
ATOM 663 N N . SER A 1 76 ? -21.235 3.810 -6.998 1.00 41.53 76 SER A N 1
ATOM 664 C CA . SER A 1 76 ? -21.244 2.909 -8.173 1.00 41.53 76 SER A CA 1
ATOM 665 C C . SER A 1 76 ? -19.913 2.220 -8.518 1.00 41.53 76 SER A C 1
ATOM 667 O O . SER A 1 76 ? -19.896 1.010 -8.689 1.00 41.53 76 SER A O 1
ATOM 669 N N . PHE A 1 77 ? -18.769 2.924 -8.535 1.00 46.88 77 PHE A N 1
ATOM 670 C CA . PHE A 1 77 ? -17.485 2.301 -8.919 1.00 46.88 77 PHE A CA 1
ATOM 671 C C . PHE A 1 77 ? -17.093 1.094 -8.042 1.00 46.88 77 PHE A C 1
ATOM 673 O O . PHE A 1 77 ? -16.417 0.183 -8.513 1.00 46.88 77 PHE A O 1
ATOM 680 N N . TRP A 1 78 ? -17.491 1.098 -6.766 1.00 48.16 78 TRP A N 1
ATOM 681 C CA . TRP A 1 78 ? -17.150 0.037 -5.813 1.00 48.16 78 TRP A CA 1
ATOM 682 C C . TRP A 1 78 ? -18.352 -0.864 -5.460 1.00 48.16 78 TRP A C 1
ATOM 684 O O . TRP A 1 78 ? -18.131 -2.008 -5.080 1.00 48.16 78 TRP A O 1
ATOM 694 N N . ASP A 1 79 ? -19.593 -0.377 -5.617 1.00 44.94 79 ASP A N 1
ATOM 695 C CA . ASP A 1 79 ? -20.834 -1.104 -5.280 1.00 44.94 79 ASP A CA 1
ATOM 696 C C . ASP A 1 79 ? -21.503 -1.824 -6.468 1.00 44.94 79 ASP A C 1
ATOM 698 O O . ASP A 1 79 ? -22.399 -2.642 -6.242 1.00 44.94 79 ASP A O 1
ATOM 702 N N . ASP A 1 80 ? -21.081 -1.590 -7.716 1.00 42.72 80 ASP A N 1
ATOM 703 C CA . ASP A 1 80 ? -21.632 -2.269 -8.899 1.00 42.72 80 ASP A CA 1
ATOM 704 C C . ASP A 1 80 ? -21.156 -3.725 -8.994 1.00 42.72 80 ASP A C 1
ATOM 706 O O . ASP A 1 80 ? -20.394 -4.072 -9.895 1.00 42.72 80 ASP A O 1
ATOM 710 N N . ASN A 1 81 ? -21.593 -4.579 -8.063 1.00 43.84 81 ASN A N 1
ATOM 711 C CA . ASN A 1 81 ? -22.207 -5.883 -8.335 1.00 43.84 81 ASN A CA 1
ATOM 712 C C . ASN A 1 81 ? -22.155 -6.763 -7.063 1.00 43.84 81 ASN A C 1
ATOM 714 O O . ASN A 1 81 ? -21.151 -7.397 -6.760 1.00 43.84 81 ASN A O 1
ATOM 718 N N . LYS A 1 82 ? -23.280 -6.948 -6.361 1.00 42.31 82 LYS A N 1
ATOM 719 C CA . LYS A 1 82 ? -23.414 -8.039 -5.367 1.00 42.31 82 LYS A CA 1
ATOM 720 C C . LYS A 1 82 ? -23.119 -9.422 -5.996 1.00 42.31 82 LYS A C 1
ATOM 722 O O . LYS A 1 82 ? -22.530 -10.283 -5.361 1.00 42.31 82 LYS A O 1
ATOM 727 N N . VAL A 1 83 ? -23.405 -9.549 -7.298 1.00 41.97 83 VAL A N 1
ATOM 728 C CA . VAL A 1 83 ? -23.087 -10.683 -8.191 1.00 41.97 83 VAL A CA 1
ATOM 729 C C . VAL A 1 83 ? -21.587 -10.753 -8.585 1.00 41.97 83 VAL A C 1
ATOM 731 O O . VAL A 1 83 ? -21.119 -11.796 -9.030 1.00 41.97 83 VAL A O 1
ATOM 734 N N . PHE A 1 84 ? -20.803 -9.677 -8.405 1.00 42.28 84 PHE A N 1
ATOM 735 C CA . PHE A 1 84 ? -19.335 -9.634 -8.605 1.00 42.28 84 PHE A CA 1
ATOM 736 C C . PHE A 1 84 ? -18.630 -10.398 -7.501 1.00 42.28 84 PHE A C 1
ATOM 738 O O . PHE A 1 84 ? -17.623 -11.048 -7.742 1.00 42.28 84 PHE A O 1
ATOM 745 N N . PHE A 1 85 ? -19.132 -10.236 -6.273 1.00 43.84 85 PHE A N 1
ATOM 746 C CA . PHE A 1 85 ? -18.511 -10.771 -5.068 1.00 43.84 85 PHE A CA 1
ATOM 747 C C . PHE A 1 85 ? -18.774 -12.275 -4.922 1.00 43.84 85 PHE A C 1
ATOM 749 O O . PHE A 1 85 ? -18.048 -12.941 -4.195 1.00 43.84 85 PHE A O 1
ATOM 756 N N . GLU A 1 86 ? -19.777 -12.801 -5.636 1.00 44.81 86 GLU A N 1
ATOM 757 C CA . GLU A 1 86 ? -20.109 -14.230 -5.708 1.00 44.81 86 GLU A CA 1
ATOM 758 C C . GLU A 1 86 ? -19.383 -14.970 -6.843 1.00 44.81 86 GLU A C 1
ATOM 760 O O . GLU A 1 86 ? -19.340 -16.198 -6.832 1.00 44.81 86 GLU A O 1
ATOM 765 N N . LYS A 1 87 ? -18.804 -14.260 -7.824 1.00 41.12 87 LYS A N 1
ATOM 766 C CA . LYS A 1 87 ? -18.059 -14.890 -8.921 1.00 41.12 87 LYS A CA 1
ATOM 767 C C . LYS A 1 87 ? -16.569 -14.912 -8.617 1.00 41.12 87 LYS A C 1
ATOM 769 O O . LYS A 1 87 ? -15.939 -13.865 -8.482 1.00 41.12 87 LYS A O 1
ATOM 774 N N . ASP A 1 88 ? -16.013 -16.119 -8.592 1.00 43.88 88 ASP A N 1
ATOM 775 C CA . ASP A 1 88 ? -14.584 -16.385 -8.713 1.00 43.88 88 ASP A CA 1
ATOM 776 C C . ASP A 1 88 ? -13.998 -15.525 -9.842 1.00 43.88 88 ASP A C 1
ATOM 778 O O . ASP A 1 88 ? -14.225 -15.783 -11.027 1.00 43.88 88 ASP A O 1
ATOM 782 N N . TYR A 1 89 ? -13.281 -14.454 -9.492 1.00 54.81 89 TYR A N 1
ATOM 783 C CA . TYR A 1 89 ? -12.529 -13.686 -10.477 1.00 54.81 89 TYR A CA 1
ATOM 784 C C . TYR A 1 89 ? -11.334 -14.543 -10.887 1.00 54.81 89 TYR A C 1
ATOM 786 O O . TYR A 1 89 ? -10.264 -14.498 -10.278 1.00 54.81 89 TYR A O 1
ATOM 794 N N . GLU A 1 90 ? -11.535 -15.382 -11.897 1.00 59.56 90 GLU A N 1
ATOM 795 C CA . GLU A 1 90 ? -10.437 -16.076 -12.547 1.00 59.56 90 GLU A CA 1
ATOM 796 C C . GLU A 1 90 ? -9.493 -15.031 -13.149 1.00 59.56 90 GLU A C 1
ATOM 798 O O . GLU A 1 90 ? -9.919 -14.060 -13.782 1.00 59.56 90 GLU A O 1
ATOM 803 N N . PHE A 1 91 ? -8.190 -15.218 -12.940 1.00 75.00 91 PHE A N 1
ATOM 804 C CA . PHE A 1 91 ? -7.168 -14.391 -13.569 1.00 75.00 91 PHE A CA 1
ATOM 805 C C . PHE A 1 91 ? -7.355 -14.432 -15.086 1.00 75.00 91 PHE A C 1
ATOM 807 O O . PHE A 1 91 ? -7.060 -15.440 -15.732 1.00 75.00 91 PHE A O 1
ATOM 814 N N . THR A 1 92 ? -7.803 -13.324 -15.672 1.00 85.75 92 THR A N 1
ATOM 815 C CA . THR A 1 92 ? -7.937 -13.228 -17.126 1.00 85.75 92 THR A CA 1
ATOM 816 C C . THR A 1 92 ? -6.670 -12.633 -17.706 1.00 85.75 92 THR A C 1
ATOM 818 O O . THR A 1 92 ? -6.091 -11.682 -17.179 1.00 85.75 92 THR A O 1
ATOM 821 N N . LYS A 1 93 ? -6.209 -13.221 -18.806 1.00 91.75 93 LYS A N 1
ATOM 822 C CA . LYS A 1 93 ? -5.050 -12.732 -19.539 1.00 91.75 93 LYS A CA 1
ATOM 823 C C . LYS A 1 93 ? -5.503 -12.180 -20.874 1.00 91.75 93 LYS A C 1
ATOM 825 O O . LYS A 1 93 ? -5.982 -12.922 -21.727 1.00 91.75 93 LYS A O 1
ATOM 830 N N . GLU A 1 94 ? -5.254 -10.901 -21.075 1.00 93.38 94 GLU A N 1
ATOM 831 C CA . GLU A 1 94 ? -5.490 -10.213 -22.332 1.00 93.38 94 GLU A CA 1
ATOM 832 C C . GLU A 1 94 ? -4.163 -9.977 -23.053 1.00 93.38 94 GLU A C 1
ATOM 834 O O . GLU A 1 94 ? -3.117 -9.742 -22.435 1.00 93.38 94 GLU A O 1
ATOM 839 N N . LYS A 1 95 ? -4.203 -10.056 -24.382 1.00 94.69 95 LYS A N 1
ATOM 840 C CA . LYS A 1 95 ? -3.085 -9.700 -25.251 1.00 94.69 95 LYS A CA 1
ATOM 841 C C . LYS A 1 95 ? -3.505 -8.535 -26.126 1.00 94.69 95 LYS A C 1
ATOM 843 O O . LYS A 1 95 ? -4.601 -8.553 -26.676 1.00 94.69 95 LYS A O 1
ATOM 848 N N . PHE A 1 96 ? -2.609 -7.574 -26.275 1.00 94.00 96 PHE A N 1
ATOM 849 C CA . PHE A 1 96 ? -2.812 -6.416 -27.131 1.00 94.00 96 PHE A CA 1
ATOM 850 C C . PHE A 1 96 ? -1.615 -6.269 -28.052 1.00 94.00 96 PHE A C 1
ATOM 852 O O . PHE A 1 96 ? -0.479 -6.360 -27.591 1.00 94.00 96 PHE A O 1
ATOM 859 N N . GLU A 1 97 ? -1.875 -6.012 -29.327 1.00 94.75 97 GLU A N 1
ATOM 860 C CA . GLU A 1 97 ? -0.851 -5.567 -30.263 1.00 94.75 97 GLU A CA 1
ATOM 861 C C . GLU A 1 97 ? -0.794 -4.037 -30.200 1.00 94.75 97 GLU A C 1
ATOM 863 O O . GLU A 1 97 ? -1.789 -3.360 -30.456 1.00 94.75 97 GLU A O 1
ATOM 868 N N . VAL A 1 98 ? 0.361 -3.488 -29.832 1.00 93.75 98 VAL A N 1
ATOM 869 C CA . VAL A 1 98 ? 0.594 -2.039 -29.740 1.00 93.75 98 VAL A CA 1
ATOM 870 C C . VAL A 1 98 ? 1.767 -1.640 -30.622 1.00 93.75 98 VAL A C 1
ATOM 872 O O . VAL A 1 98 ? 2.641 -2.454 -30.926 1.00 93.75 98 VAL A O 1
ATOM 875 N N . THR A 1 99 ? 1.815 -0.378 -31.035 1.00 90.50 99 THR A N 1
ATOM 876 C CA . THR A 1 99 ? 2.929 0.142 -31.834 1.00 90.50 99 THR A CA 1
ATOM 877 C C . THR A 1 99 ? 3.924 0.836 -30.917 1.00 90.50 99 THR A C 1
ATOM 879 O O . THR A 1 99 ? 3.564 1.759 -30.201 1.00 90.50 99 THR A O 1
ATOM 882 N N . SER A 1 100 ? 5.187 0.421 -30.927 1.00 86.94 100 SER A N 1
ATOM 883 C CA . SER A 1 100 ? 6.255 1.124 -30.208 1.00 86.94 100 SER A CA 1
ATOM 884 C C . SER A 1 100 ? 7.377 1.450 -31.181 1.00 86.94 100 SER A C 1
ATOM 886 O O . SER A 1 100 ? 7.894 0.557 -31.867 1.00 86.94 100 SER A O 1
ATOM 888 N N . TRP A 1 101 ? 7.723 2.738 -31.255 1.00 79.62 101 TRP A N 1
ATOM 889 C CA . TRP A 1 101 ? 8.679 3.325 -32.202 1.00 79.62 101 TRP A CA 1
ATOM 890 C C . TRP A 1 101 ? 8.309 3.142 -33.689 1.00 79.62 101 TRP A C 1
ATOM 892 O O . TRP A 1 101 ? 7.940 4.101 -34.355 1.00 79.62 101 TRP A O 1
ATOM 902 N N . TRP A 1 102 ? 8.402 1.925 -34.221 1.00 82.44 102 TRP A N 1
ATOM 903 C CA . TRP A 1 102 ? 8.001 1.561 -35.593 1.00 82.44 102 TRP A CA 1
ATOM 904 C C . TRP A 1 102 ? 7.617 0.080 -35.725 1.00 82.44 102 TRP A C 1
ATOM 906 O O . TRP A 1 102 ? 7.461 -0.431 -36.834 1.00 82.44 102 TRP A O 1
ATOM 916 N N . ARG A 1 103 ? 7.526 -0.651 -34.609 1.00 89.00 103 ARG A N 1
ATOM 917 C CA . ARG A 1 103 ? 7.239 -2.089 -34.598 1.00 89.00 103 ARG A CA 1
ATOM 918 C C . ARG A 1 103 ? 5.950 -2.358 -33.849 1.00 89.00 103 ARG A C 1
ATOM 920 O O . ARG A 1 103 ? 5.684 -1.741 -32.820 1.00 89.00 103 ARG A O 1
ATOM 927 N N . LYS A 1 104 ? 5.202 -3.334 -34.351 1.00 91.06 104 LYS A N 1
ATOM 928 C CA . LYS A 1 104 ? 4.114 -3.970 -33.618 1.00 91.06 104 LYS A CA 1
ATOM 929 C C . LYS A 1 104 ? 4.710 -4.884 -32.551 1.00 91.06 104 LYS A C 1
ATOM 931 O O . LYS A 1 104 ? 5.635 -5.648 -32.833 1.00 91.06 104 LYS A O 1
ATOM 936 N N . ILE A 1 105 ? 4.237 -4.740 -31.322 1.00 93.25 105 ILE A N 1
ATOM 937 C CA . ILE A 1 105 ? 4.687 -5.501 -30.160 1.00 93.25 105 ILE A CA 1
ATOM 938 C C . ILE A 1 105 ? 3.454 -6.015 -29.433 1.00 93.25 105 ILE A C 1
ATOM 940 O O . ILE A 1 105 ? 2.556 -5.242 -29.111 1.00 93.25 105 ILE A O 1
ATOM 944 N N . ASP A 1 106 ? 3.462 -7.301 -29.106 1.00 93.50 106 ASP A N 1
ATOM 945 C CA . ASP A 1 106 ? 2.455 -7.877 -28.229 1.00 93.50 106 ASP A CA 1
ATOM 946 C C . ASP A 1 106 ? 2.781 -7.567 -26.770 1.00 93.50 106 ASP A C 1
ATOM 948 O O . ASP A 1 106 ? 3.849 -7.923 -26.257 1.00 93.50 106 ASP A O 1
ATOM 952 N N . ILE A 1 107 ? 1.830 -6.961 -26.072 1.00 95.62 107 ILE A N 1
ATOM 953 C CA . ILE A 1 107 ? 1.855 -6.829 -24.618 1.00 95.62 107 ILE A CA 1
ATOM 954 C C . ILE A 1 107 ? 0.810 -7.744 -23.987 1.00 95.62 107 ILE A C 1
ATOM 956 O O . ILE A 1 107 ? -0.192 -8.110 -24.599 1.00 95.62 107 ILE A O 1
ATOM 960 N N . SER A 1 108 ? 1.067 -8.163 -22.749 1.00 96.06 108 SER A N 1
ATOM 961 C CA . SER A 1 108 ? 0.150 -9.000 -21.975 1.00 96.06 108 SER A CA 1
ATOM 962 C C . SER A 1 108 ? -0.277 -8.276 -20.710 1.00 96.06 108 SER A C 1
ATOM 964 O O . SER A 1 108 ? 0.573 -7.837 -19.930 1.00 96.06 108 SER A O 1
ATOM 966 N N . ILE A 1 109 ? -1.586 -8.224 -20.495 1.00 95.56 109 ILE A N 1
ATOM 967 C CA . ILE A 1 109 ? -2.201 -7.672 -19.294 1.00 95.56 109 ILE A CA 1
ATOM 968 C C . ILE A 1 109 ? -2.898 -8.808 -18.561 1.00 95.56 109 ILE A C 1
ATOM 970 O O . ILE A 1 109 ? -3.593 -9.617 -19.171 1.00 95.56 109 ILE A O 1
ATOM 974 N N . ILE A 1 110 ? -2.652 -8.900 -17.261 1.00 92.88 110 ILE A N 1
ATOM 975 C CA . ILE A 1 110 ? -3.350 -9.830 -16.380 1.00 92.88 110 ILE A CA 1
ATOM 976 C C . ILE A 1 110 ? -4.336 -9.005 -15.569 1.00 92.88 110 ILE A C 1
ATOM 978 O O . ILE A 1 110 ? -3.908 -8.120 -14.827 1.00 92.88 110 ILE A O 1
ATOM 982 N N . ASN A 1 111 ? -5.627 -9.273 -15.723 1.00 89.44 111 ASN A N 1
ATOM 983 C CA . ASN A 1 111 ? -6.649 -8.635 -14.907 1.00 89.44 111 ASN A CA 1
ATOM 984 C C . ASN A 1 111 ? -6.926 -9.514 -13.685 1.00 89.44 111 ASN A C 1
ATOM 986 O O . ASN A 1 111 ? -7.171 -10.717 -13.806 1.00 89.44 111 ASN A O 1
ATOM 990 N N . ASP A 1 112 ? -6.894 -8.888 -12.518 1.00 85.44 112 ASP A N 1
ATOM 991 C CA . ASP A 1 112 ? -7.174 -9.490 -11.223 1.00 85.44 112 ASP A CA 1
ATOM 992 C C . ASP A 1 112 ? -8.123 -8.555 -10.464 1.00 85.44 112 ASP A C 1
ATOM 994 O O . ASP A 1 112 ? -7.698 -7.578 -9.849 1.00 85.44 112 ASP A O 1
ATOM 998 N N . ALA A 1 113 ? -9.428 -8.813 -10.562 1.00 84.00 113 ALA A N 1
ATOM 999 C CA . ALA A 1 113 ? -10.480 -7.983 -9.976 1.00 84.00 113 ALA A CA 1
ATOM 1000 C C . ALA A 1 113 ? -10.284 -6.470 -10.250 1.00 84.00 113 ALA A C 1
ATOM 1002 O O . ALA A 1 113 ? -10.418 -6.027 -11.390 1.00 84.00 113 ALA A O 1
ATOM 1003 N N . TRP A 1 114 ? -9.950 -5.673 -9.226 1.00 81.06 114 TRP A N 1
ATOM 1004 C CA . TRP A 1 114 ? -9.756 -4.215 -9.324 1.00 81.06 114 TRP A CA 1
ATOM 1005 C C . TRP A 1 114 ? -8.337 -3.785 -9.716 1.00 81.06 114 TRP A C 1
ATOM 1007 O O . TRP A 1 114 ? -8.065 -2.585 -9.785 1.00 81.06 114 TRP A O 1
ATOM 1017 N N . LEU A 1 115 ? -7.421 -4.723 -9.955 1.00 86.50 115 LEU A N 1
ATOM 1018 C CA . LEU A 1 115 ? -6.044 -4.428 -10.325 1.00 86.50 115 LEU A CA 1
ATOM 1019 C C . LEU A 1 115 ? -5.679 -5.083 -11.654 1.00 86.50 115 LEU A C 1
ATOM 1021 O O . LEU A 1 115 ? -5.937 -6.257 -11.901 1.00 86.50 115 LEU A O 1
ATOM 1025 N N . ASN A 1 116 ? -4.997 -4.315 -12.494 1.00 91.56 116 ASN A N 1
ATOM 1026 C CA . ASN A 1 116 ? -4.414 -4.817 -13.726 1.00 91.56 116 ASN A CA 1
ATOM 1027 C C . ASN A 1 116 ? -2.902 -4.895 -13.570 1.00 91.56 116 ASN A C 1
ATOM 1029 O O . ASN A 1 116 ? -2.281 -3.995 -13.002 1.00 91.56 116 ASN A O 1
ATOM 1033 N N . PHE A 1 117 ? -2.304 -5.946 -14.110 1.00 94.19 117 PHE A N 1
ATOM 1034 C CA . PHE A 1 117 ? -0.865 -6.131 -14.116 1.00 94.19 117 PHE A CA 1
ATOM 1035 C C . PHE A 1 117 ? -0.331 -6.126 -15.537 1.00 94.19 117 PHE A C 1
ATOM 1037 O O . PHE A 1 117 ? -0.749 -6.917 -16.381 1.00 94.19 117 PHE A O 1
ATOM 1044 N N . TYR A 1 118 ? 0.664 -5.283 -15.776 1.00 96.62 118 TYR A N 1
ATOM 1045 C CA . TYR A 1 118 ? 1.480 -5.347 -16.974 1.00 96.62 118 TYR A CA 1
ATOM 1046 C C . TYR A 1 118 ? 2.547 -6.430 -16.804 1.00 96.62 118 TYR A C 1
ATOM 1048 O O . TYR A 1 118 ? 3.338 -6.391 -15.855 1.00 96.62 118 TYR A O 1
ATOM 1056 N N . ARG A 1 119 ? 2.591 -7.404 -17.717 1.00 96.44 119 ARG A N 1
ATOM 1057 C CA . ARG A 1 119 ? 3.645 -8.424 -17.720 1.00 96.44 119 ARG A CA 1
ATOM 1058 C C . ARG A 1 119 ? 4.870 -7.897 -18.458 1.00 96.44 119 ARG A C 1
ATOM 1060 O O . ARG A 1 119 ? 4.859 -7.788 -19.681 1.00 96.44 119 ARG A O 1
ATOM 1067 N N . VAL A 1 120 ? 5.940 -7.644 -17.712 1.00 96.25 120 VAL A N 1
ATOM 1068 C CA . VAL A 1 120 ? 7.189 -7.094 -18.250 1.00 96.25 120 VAL A CA 1
ATOM 1069 C C . VAL A 1 120 ? 7.810 -8.033 -19.287 1.00 96.25 120 VAL A C 1
ATOM 1071 O O . VAL A 1 120 ? 7.966 -9.233 -19.052 1.00 96.25 120 VAL A O 1
ATOM 1074 N N . SER A 1 121 ? 8.214 -7.460 -20.415 1.00 94.88 121 SER A N 1
ATOM 1075 C CA . SER A 1 121 ? 8.858 -8.111 -21.554 1.00 94.88 121 SER A CA 1
ATOM 1076 C C . SER A 1 121 ? 10.313 -7.656 -21.713 1.00 94.88 121 SER A C 1
ATOM 1078 O O . SER A 1 121 ? 10.762 -6.690 -21.098 1.00 94.88 121 SER A O 1
ATOM 1080 N N . GLU A 1 122 ? 11.081 -8.329 -22.572 1.00 92.56 122 GLU A N 1
ATOM 1081 C CA . GLU A 1 122 ? 12.462 -7.918 -22.862 1.00 92.56 122 GLU A CA 1
ATOM 1082 C C . GLU A 1 122 ? 12.558 -6.555 -23.562 1.00 92.56 122 GLU A C 1
ATOM 1084 O O . GLU A 1 122 ? 13.556 -5.852 -23.388 1.00 92.56 122 GLU A O 1
ATOM 1089 N N . ASN A 1 123 ? 11.504 -6.173 -24.291 1.00 91.94 123 ASN A N 1
ATOM 1090 C CA . ASN A 1 123 ? 11.388 -4.913 -25.030 1.00 91.94 123 ASN A CA 1
ATOM 1091 C C . ASN A 1 123 ? 11.083 -3.707 -24.124 1.00 91.94 123 ASN A C 1
ATOM 1093 O O . ASN A 1 123 ? 10.854 -2.610 -24.628 1.00 91.94 123 ASN A O 1
ATOM 1097 N N . ASP A 1 124 ? 11.022 -3.906 -22.806 1.00 94.12 124 ASP A N 1
ATOM 1098 C CA . ASP A 1 124 ? 10.779 -2.850 -21.816 1.00 94.12 124 ASP A CA 1
ATOM 1099 C C . ASP A 1 124 ? 12.065 -2.349 -21.162 1.00 94.12 124 ASP A C 1
ATOM 1101 O O . ASP A 1 124 ? 12.014 -1.629 -20.172 1.00 94.12 124 ASP A O 1
ATOM 1105 N N . PHE A 1 125 ? 13.230 -2.762 -21.660 1.00 94.56 125 PHE A N 1
ATOM 1106 C CA . PHE A 1 125 ? 14.512 -2.449 -21.045 1.00 94.56 125 PHE A CA 1
ATOM 1107 C C . PHE A 1 125 ? 15.403 -1.644 -21.978 1.00 94.56 125 PHE A C 1
ATOM 1109 O O . PHE A 1 125 ? 15.614 -2.020 -23.131 1.00 94.56 125 PHE A O 1
ATOM 1116 N N . THR A 1 126 ? 16.036 -0.610 -21.431 1.00 92.56 126 THR A N 1
ATOM 1117 C CA . THR A 1 126 ? 17.074 0.163 -22.113 1.00 92.56 126 THR A CA 1
ATOM 1118 C C . THR A 1 126 ? 18.434 -0.047 -21.452 1.00 92.56 126 THR A C 1
ATOM 1120 O O . THR A 1 126 ? 18.552 -0.371 -20.265 1.00 92.56 126 THR A O 1
ATOM 1123 N N . VAL A 1 127 ? 19.501 0.074 -22.245 1.00 89.94 127 VAL A N 1
ATOM 1124 C CA . VAL A 1 127 ? 20.880 -0.045 -21.757 1.00 89.94 127 VAL A CA 1
ATOM 1125 C C . VAL A 1 127 ? 21.418 1.351 -21.476 1.00 89.94 127 VAL A C 1
ATOM 1127 O O . VAL A 1 127 ? 21.653 2.134 -22.394 1.00 89.94 127 VAL A O 1
ATOM 1130 N N . LYS A 1 128 ? 21.657 1.654 -20.201 1.00 85.56 128 LYS A N 1
ATOM 1131 C CA . LYS A 1 128 ? 22.260 2.914 -19.758 1.00 85.56 128 LYS A CA 1
ATOM 1132 C C . LYS A 1 128 ? 23.748 2.722 -19.493 1.00 85.56 128 LYS A C 1
ATOM 1134 O O . LYS A 1 128 ? 24.161 1.772 -18.826 1.00 85.56 128 LYS A O 1
ATOM 1139 N N . LYS A 1 129 ? 24.570 3.646 -19.992 1.00 82.00 129 LYS A N 1
ATOM 1140 C CA . LYS A 1 129 ? 25.991 3.738 -19.629 1.00 82.00 129 LYS A CA 1
ATOM 1141 C C . LYS A 1 129 ? 26.106 4.490 -18.309 1.00 82.00 129 LYS A C 1
ATOM 1143 O O . LYS A 1 129 ? 25.757 5.664 -18.240 1.00 82.00 129 LYS A O 1
ATOM 1148 N N . VAL A 1 130 ? 26.597 3.821 -17.270 1.00 80.88 130 VAL A N 1
ATOM 1149 C CA . VAL A 1 130 ? 26.767 4.412 -15.939 1.00 80.88 130 VAL A CA 1
ATOM 1150 C C . VAL A 1 130 ? 28.250 4.536 -15.615 1.00 80.88 130 VAL A C 1
ATOM 1152 O O . VAL A 1 130 ? 29.007 3.568 -15.728 1.00 80.88 130 VAL A O 1
ATOM 1155 N N . ASN A 1 131 ? 28.658 5.728 -15.179 1.00 77.06 131 ASN A N 1
ATOM 1156 C CA . ASN A 1 131 ? 29.999 5.967 -14.661 1.00 77.06 131 ASN A CA 1
ATOM 1157 C C . ASN A 1 131 ? 30.093 5.411 -13.243 1.00 77.06 131 ASN A C 1
ATOM 1159 O O . ASN A 1 131 ? 29.405 5.864 -12.330 1.00 77.06 131 ASN A O 1
ATOM 1163 N N . THR A 1 132 ? 30.960 4.427 -13.061 1.00 73.62 132 THR A N 1
ATOM 1164 C CA . THR A 1 132 ? 31.313 3.882 -11.749 1.00 73.62 132 THR A CA 1
ATOM 1165 C C . THR A 1 132 ? 32.783 4.152 -11.466 1.00 73.62 132 THR A C 1
ATOM 1167 O O . THR A 1 132 ? 33.545 4.471 -12.372 1.00 73.62 132 THR A O 1
ATOM 1170 N N . TRP A 1 133 ? 33.200 4.037 -10.211 1.00 71.69 133 TRP A N 1
ATOM 1171 C CA . TRP A 1 133 ? 34.593 4.236 -9.821 1.00 71.69 133 TRP A CA 1
ATOM 1172 C C . TRP A 1 133 ? 35.163 2.923 -9.312 1.00 71.69 133 TRP A C 1
ATOM 1174 O O . TRP A 1 133 ? 34.539 2.247 -8.491 1.00 71.69 133 TRP A O 1
ATOM 1184 N N . LYS A 1 134 ? 36.361 2.565 -9.776 1.00 68.19 134 LYS A N 1
ATOM 1185 C CA . LYS A 1 134 ? 37.133 1.464 -9.197 1.00 68.19 134 LYS A CA 1
ATOM 1186 C C . LYS A 1 134 ? 38.444 2.010 -8.667 1.00 68.19 134 LYS A C 1
ATOM 1188 O O . LYS A 1 134 ? 39.155 2.737 -9.359 1.00 68.19 134 LYS A O 1
ATOM 1193 N N . PHE A 1 135 ? 38.776 1.615 -7.446 1.00 64.00 135 PHE A N 1
ATOM 1194 C CA . PHE A 1 135 ? 40.090 1.877 -6.885 1.00 64.00 135 PHE A CA 1
ATOM 1195 C C . PHE A 1 135 ? 41.115 1.019 -7.620 1.00 64.00 135 PHE A C 1
ATOM 1197 O O . PHE A 1 135 ? 41.044 -0.214 -7.575 1.00 64.00 135 PHE A O 1
ATOM 1204 N N . LYS A 1 136 ? 42.076 1.663 -8.281 1.00 65.00 136 LYS A N 1
ATOM 1205 C CA . LYS A 1 136 ? 43.267 0.987 -8.792 1.00 65.00 136 LYS A CA 1
ATOM 1206 C C . LYS A 1 136 ? 44.473 1.503 -8.031 1.00 65.00 136 LYS A C 1
ATOM 1208 O O . LYS A 1 136 ? 44.648 2.702 -7.831 1.00 65.00 136 LYS A O 1
ATOM 1213 N N . THR A 1 137 ? 45.310 0.577 -7.595 1.00 56.00 137 THR A N 1
ATOM 1214 C CA . THR A 1 137 ? 46.624 0.915 -7.067 1.00 56.00 137 THR A CA 1
ATOM 1215 C C . THR A 1 137 ? 47.521 1.286 -8.241 1.00 56.00 137 THR A C 1
ATOM 1217 O O . THR A 1 137 ? 47.775 0.442 -9.101 1.00 56.00 137 THR A O 1
ATOM 1220 N N . VAL A 1 138 ? 47.977 2.536 -8.295 1.00 60.22 138 VAL A N 1
ATOM 1221 C CA . VAL A 1 138 ? 48.851 3.022 -9.370 1.00 60.22 138 VAL A CA 1
ATOM 1222 C C . VAL A 1 138 ? 50.237 3.303 -8.797 1.00 60.22 138 VAL A C 1
ATOM 1224 O O . VAL A 1 138 ? 50.390 3.992 -7.789 1.00 60.22 138 VAL A O 1
ATOM 1227 N N . ILE A 1 139 ? 51.265 2.743 -9.435 1.00 55.81 139 ILE A N 1
ATOM 1228 C CA . ILE A 1 139 ? 52.666 3.085 -9.177 1.00 55.81 139 ILE A CA 1
ATOM 1229 C C . ILE A 1 139 ? 53.034 4.150 -10.214 1.00 55.81 139 ILE A C 1
ATOM 1231 O O . ILE A 1 139 ? 53.140 3.837 -11.399 1.00 55.81 139 ILE A O 1
ATOM 1235 N N . LYS A 1 140 ? 53.166 5.418 -9.797 1.00 50.72 140 LYS A N 1
ATOM 1236 C CA . LYS A 1 140 ? 53.529 6.523 -10.705 1.00 50.72 140 LYS A CA 1
ATOM 1237 C C . LYS A 1 140 ? 54.864 6.227 -11.407 1.00 50.72 140 LYS A C 1
ATOM 1239 O O . LYS A 1 140 ? 55.848 5.897 -10.746 1.00 50.72 140 LYS A O 1
ATOM 1244 N N . LYS A 1 141 ? 54.889 6.350 -12.741 1.00 47.59 141 LYS A N 1
ATOM 1245 C CA . LYS A 1 141 ? 56.041 6.012 -13.602 1.00 47.59 141 LYS A CA 1
ATOM 1246 C C . LYS A 1 141 ? 57.219 6.999 -13.511 1.00 47.59 141 LYS A C 1
ATOM 1248 O O . LYS A 1 141 ? 58.332 6.601 -13.843 1.00 47.59 141 LYS A O 1
ATOM 1253 N N . ASP A 1 142 ? 57.038 8.197 -12.955 1.00 47.94 142 ASP A N 1
ATOM 1254 C CA . ASP A 1 142 ? 58.092 9.235 -12.882 1.00 47.94 142 ASP A CA 1
ATOM 1255 C C . ASP A 1 142 ? 59.138 9.028 -11.776 1.00 47.94 142 ASP A C 1
ATOM 1257 O O . ASP A 1 142 ? 59.793 9.958 -11.313 1.00 47.94 142 ASP A O 1
ATOM 1261 N N . ALA A 1 143 ? 59.326 7.793 -11.320 1.00 45.03 143 ALA A N 1
ATOM 1262 C CA . ALA A 1 143 ? 60.283 7.489 -10.265 1.00 45.03 143 ALA A CA 1
ATOM 1263 C C . ALA A 1 143 ? 61.224 6.331 -10.611 1.00 45.03 143 ALA A C 1
ATOM 1265 O O . ALA A 1 143 ? 61.849 5.773 -9.711 1.00 45.03 143 ALA A O 1
ATOM 1266 N N . LYS A 1 144 ? 61.397 5.995 -11.897 1.00 43.97 144 LYS A N 1
ATOM 1267 C CA . LYS A 1 144 ? 62.316 4.915 -12.304 1.00 43.97 144 LYS A CA 1
ATOM 1268 C C . LYS A 1 144 ? 63.771 5.134 -11.844 1.00 43.97 144 LYS A C 1
ATOM 1270 O O . LYS A 1 144 ? 64.480 4.155 -11.665 1.00 43.97 144 LYS A O 1
ATOM 1275 N N . TRP A 1 145 ? 64.180 6.372 -11.538 1.00 44.75 145 TRP A N 1
ATOM 1276 C CA . TRP A 1 145 ? 65.541 6.697 -11.077 1.00 44.75 145 TRP A CA 1
ATOM 1277 C C . TRP A 1 145 ? 65.691 7.072 -9.589 1.00 44.75 145 TRP A C 1
ATOM 1279 O O . TRP A 1 145 ? 66.811 7.222 -9.113 1.00 44.75 145 TRP A O 1
ATOM 1289 N N . ARG A 1 146 ? 64.603 7.182 -8.805 1.00 44.75 146 ARG A N 1
ATOM 1290 C CA . ARG A 1 146 ? 64.670 7.554 -7.365 1.00 44.75 146 ARG A CA 1
ATOM 1291 C C . ARG A 1 146 ? 64.200 6.466 -6.387 1.00 44.75 146 ARG A C 1
ATOM 1293 O O . ARG A 1 146 ? 64.209 6.690 -5.179 1.00 44.75 146 ARG A O 1
ATOM 1300 N N . ILE A 1 147 ? 63.818 5.283 -6.875 1.00 46.06 147 ILE A N 1
ATOM 1301 C CA . ILE A 1 147 ? 63.255 4.190 -6.053 1.00 46.06 147 ILE A CA 1
ATOM 1302 C C . ILE A 1 147 ? 64.321 3.339 -5.333 1.00 46.06 147 ILE A C 1
ATOM 1304 O O . ILE A 1 147 ? 63.994 2.643 -4.376 1.00 46.06 147 ILE A O 1
ATOM 1308 N N . LEU A 1 148 ? 65.606 3.451 -5.678 1.00 48.19 148 LEU A N 1
ATOM 1309 C CA . LEU A 1 148 ? 66.654 2.622 -5.062 1.00 48.19 148 LEU A CA 1
ATOM 1310 C C . LEU A 1 148 ? 67.025 2.984 -3.609 1.00 48.19 148 LEU A C 1
ATOM 1312 O O . LEU A 1 148 ? 67.766 2.228 -2.991 1.00 48.19 148 LEU A O 1
ATOM 1316 N N . ARG A 1 149 ? 66.525 4.087 -3.023 1.00 46.28 149 ARG A N 1
ATOM 1317 C CA . ARG A 1 149 ? 66.978 4.525 -1.680 1.00 46.28 149 ARG A CA 1
ATOM 1318 C C . ARG A 1 149 ? 65.932 4.716 -0.584 1.00 46.28 149 ARG A C 1
ATOM 1320 O O . ARG A 1 149 ? 66.337 4.906 0.552 1.00 46.28 149 ARG A O 1
ATOM 1327 N N . ASN A 1 150 ? 64.627 4.605 -0.836 1.00 46.59 150 ASN A N 1
ATOM 1328 C CA . ASN A 1 150 ? 63.638 4.761 0.243 1.00 46.59 150 ASN A CA 1
ATOM 1329 C C . ASN A 1 150 ? 62.560 3.672 0.215 1.00 46.59 150 ASN A C 1
ATOM 1331 O O . ASN A 1 150 ? 61.529 3.788 -0.450 1.00 46.59 150 ASN A O 1
ATOM 1335 N N . LYS A 1 151 ? 62.796 2.611 0.998 1.00 49.19 151 LYS A N 1
ATOM 1336 C CA . LYS A 1 151 ? 61.769 1.645 1.412 1.00 49.19 151 LYS A CA 1
ATOM 1337 C C . LYS A 1 151 ? 60.702 2.394 2.226 1.00 49.19 151 LYS A C 1
ATOM 1339 O O . LYS A 1 151 ? 61.044 3.058 3.196 1.00 49.19 151 LYS A O 1
ATOM 1344 N N . LYS A 1 152 ? 59.423 2.209 1.865 1.00 51.12 152 LYS A N 1
ATOM 1345 C CA . LYS A 1 152 ? 58.183 2.795 2.441 1.00 51.12 152 LYS A CA 1
ATOM 1346 C C . LYS A 1 152 ? 57.636 4.041 1.723 1.00 51.12 152 LYS A C 1
ATOM 1348 O O . LYS A 1 152 ? 57.433 5.084 2.336 1.00 51.12 152 LYS A O 1
ATOM 1353 N N . ARG A 1 153 ? 57.235 3.913 0.454 1.00 50.09 153 ARG A N 1
ATOM 1354 C CA . ARG A 1 153 ? 56.102 4.715 -0.050 1.00 50.09 153 ARG A CA 1
ATOM 1355 C C . ARG A 1 153 ? 54.893 3.810 -0.232 1.00 50.09 153 ARG A C 1
ATOM 1357 O O . ARG A 1 153 ? 54.962 2.813 -0.943 1.00 50.09 153 ARG A O 1
ATOM 1364 N N . LYS A 1 154 ? 53.818 4.130 0.495 1.00 49.53 154 LYS A N 1
ATOM 1365 C CA . LYS A 1 154 ? 52.560 3.384 0.448 1.00 49.53 154 LYS A CA 1
ATOM 1366 C C . LYS A 1 154 ? 51.925 3.559 -0.941 1.00 49.53 154 LYS A C 1
ATOM 1368 O O . LYS A 1 154 ? 51.983 4.666 -1.477 1.00 49.53 154 LYS A O 1
ATOM 1373 N N . PRO A 1 155 ? 51.335 2.501 -1.517 1.00 55.53 155 PRO A N 1
ATOM 1374 C CA . PRO A 1 155 ? 50.593 2.597 -2.769 1.00 55.53 155 PRO A CA 1
ATOM 1375 C C . PRO A 1 155 ? 49.534 3.704 -2.701 1.00 55.53 155 PRO A C 1
ATOM 1377 O O . PRO A 1 155 ? 48.786 3.783 -1.725 1.00 55.53 155 PRO A O 1
ATOM 1380 N N . VAL A 1 156 ? 49.461 4.543 -3.737 1.00 56.59 156 VAL A N 1
ATOM 1381 C CA . VAL A 1 156 ? 48.405 5.554 -3.874 1.00 56.59 156 VAL A CA 1
ATOM 1382 C C . VAL A 1 156 ? 47.218 4.892 -4.572 1.00 56.59 156 VAL A C 1
ATOM 1384 O O . VAL A 1 156 ? 47.364 4.301 -5.645 1.00 56.59 156 VAL A O 1
ATOM 1387 N N . LYS A 1 157 ? 46.046 4.935 -3.931 1.00 58.50 157 LYS A N 1
ATOM 1388 C CA . LYS A 1 157 ? 44.785 4.505 -4.542 1.00 58.50 157 LYS A CA 1
ATOM 1389 C C . LYS A 1 157 ? 44.277 5.646 -5.416 1.00 58.50 157 LYS A C 1
ATOM 1391 O O . LYS A 1 157 ? 43.943 6.702 -4.888 1.00 58.50 157 LYS A O 1
ATOM 1396 N N . GLU A 1 158 ? 44.212 5.426 -6.722 1.00 68.25 158 GLU A N 1
ATOM 1397 C CA . GLU A 1 158 ? 43.592 6.364 -7.656 1.00 68.25 158 GLU A CA 1
ATOM 1398 C C . GLU A 1 158 ? 42.190 5.865 -8.033 1.00 68.25 158 GLU A C 1
ATOM 1400 O O . GLU A 1 158 ? 41.959 4.661 -8.205 1.00 68.25 158 GLU A O 1
ATOM 1405 N N . ASN A 1 159 ? 41.243 6.801 -8.126 1.00 67.19 159 ASN A N 1
ATOM 1406 C CA . ASN A 1 159 ? 39.890 6.541 -8.607 1.00 67.19 159 ASN A CA 1
ATOM 1407 C C . ASN A 1 159 ? 39.907 6.557 -10.132 1.00 67.19 159 ASN A C 1
ATOM 1409 O O . ASN A 1 159 ? 40.076 7.614 -10.734 1.00 67.19 159 ASN A O 1
ATOM 1413 N N . ILE A 1 160 ? 39.710 5.395 -10.752 1.00 73.81 160 ILE A N 1
ATOM 1414 C CA . ILE A 1 160 ? 39.592 5.299 -12.207 1.00 73.81 160 ILE A CA 1
ATOM 1415 C C . ILE A 1 160 ? 38.106 5.181 -12.559 1.00 73.81 160 ILE A C 1
ATOM 1417 O O . ILE A 1 160 ? 37.438 4.287 -12.018 1.00 73.81 160 ILE A O 1
ATOM 1421 N N . PRO A 1 161 ? 37.572 6.053 -13.436 1.00 72.56 161 PRO A N 1
ATOM 1422 C CA . PRO A 1 161 ? 36.215 5.906 -13.933 1.00 72.56 161 PRO A CA 1
ATOM 1423 C C . PRO A 1 161 ? 36.130 4.646 -14.803 1.00 72.56 161 PRO A C 1
ATOM 1425 O O . PRO A 1 161 ? 36.933 4.435 -15.710 1.00 72.56 161 PRO A O 1
ATOM 1428 N N . ILE A 1 162 ? 35.158 3.790 -14.509 1.00 78.12 162 ILE A N 1
ATOM 1429 C CA . ILE A 1 162 ? 34.804 2.618 -15.303 1.00 78.12 162 ILE A CA 1
ATOM 1430 C C . ILE A 1 162 ? 33.367 2.789 -15.772 1.00 78.12 162 ILE A C 1
ATOM 1432 O O . ILE A 1 162 ? 32.448 2.953 -14.967 1.00 78.12 162 ILE A O 1
ATOM 1436 N N . TYR A 1 163 ? 33.176 2.691 -17.081 1.00 78.62 163 TYR A N 1
ATOM 1437 C CA . TYR A 1 163 ? 31.859 2.651 -17.693 1.00 78.62 163 TYR A CA 1
ATOM 1438 C C . TYR A 1 163 ? 31.276 1.248 -17.540 1.00 78.62 163 TYR A C 1
ATOM 1440 O O . TYR A 1 163 ? 31.883 0.265 -17.968 1.00 78.62 163 TYR A O 1
ATOM 1448 N N . LYS A 1 164 ? 30.094 1.151 -16.934 1.00 83.25 164 LYS A N 1
ATOM 1449 C CA . LYS A 1 164 ? 29.323 -0.090 -16.872 1.00 83.25 164 LYS A CA 1
ATOM 1450 C C . LYS A 1 164 ? 28.019 0.097 -17.634 1.00 83.25 164 LYS A C 1
ATOM 1452 O O . LYS A 1 164 ? 27.271 1.031 -17.359 1.00 83.25 164 LYS A O 1
ATOM 1457 N N . ASN A 1 165 ? 27.739 -0.812 -18.563 1.00 83.69 165 ASN A N 1
ATOM 1458 C CA . ASN A 1 165 ? 26.418 -0.924 -19.167 1.00 83.69 165 ASN A CA 1
ATOM 1459 C C . ASN A 1 165 ? 25.474 -1.559 -18.140 1.00 83.69 165 ASN A C 1
ATOM 1461 O O . ASN A 1 165 ? 25.741 -2.656 -17.643 1.00 83.69 165 ASN A O 1
ATOM 1465 N N . VAL A 1 166 ? 24.394 -0.862 -17.803 1.00 86.44 166 VAL A N 1
ATOM 1466 C CA . VAL A 1 166 ? 23.345 -1.345 -16.904 1.00 86.44 166 VAL A CA 1
ATOM 1467 C C . VAL A 1 166 ? 22.051 -1.414 -17.704 1.00 86.44 166 VAL A C 1
ATOM 1469 O O . VAL A 1 166 ? 21.626 -0.417 -18.281 1.00 86.44 166 VAL A O 1
ATOM 1472 N N . LYS A 1 167 ? 21.454 -2.605 -17.771 1.00 90.62 167 LYS A N 1
ATOM 1473 C CA . LYS A 1 167 ? 20.130 -2.818 -18.360 1.00 90.62 167 LYS A CA 1
ATOM 1474 C C . LYS A 1 167 ? 19.090 -2.559 -17.269 1.00 90.62 167 LYS A C 1
ATOM 1476 O O . LYS A 1 167 ? 19.135 -3.218 -16.233 1.00 90.62 167 LYS A O 1
ATOM 1481 N N . GLU A 1 168 ? 18.201 -1.598 -17.481 1.00 94.25 168 GLU A N 1
ATOM 1482 C CA . GLU A 1 168 ? 17.140 -1.229 -16.533 1.00 94.25 168 GLU A CA 1
ATOM 1483 C C . GLU A 1 168 ? 15.812 -1.078 -17.275 1.00 94.25 168 GLU A C 1
ATOM 1485 O O . GLU A 1 168 ? 15.810 -0.825 -18.480 1.00 94.25 168 GLU A O 1
ATOM 1490 N N . ALA A 1 169 ? 14.692 -1.254 -16.571 1.00 94.12 169 ALA A N 1
ATOM 1491 C CA . ALA A 1 169 ? 13.384 -1.044 -17.177 1.00 94.12 169 ALA A CA 1
ATOM 1492 C C . ALA A 1 169 ? 13.166 0.428 -17.550 1.00 94.12 169 ALA A C 1
ATOM 1494 O O . ALA A 1 169 ? 13.571 1.344 -16.827 1.00 94.12 169 ALA A O 1
ATOM 1495 N N . ASP A 1 170 ? 12.485 0.635 -18.664 1.00 93.31 170 ASP A N 1
ATOM 1496 C CA . ASP A 1 170 ? 12.115 1.932 -19.190 1.00 93.31 170 ASP A CA 1
ATOM 1497 C C . ASP A 1 170 ? 10.607 2.131 -19.036 1.00 93.31 170 ASP A C 1
ATOM 1499 O O . ASP A 1 170 ? 9.794 1.572 -19.772 1.00 93.31 170 ASP A O 1
ATOM 1503 N N . PHE A 1 171 ? 10.223 2.884 -18.007 1.00 92.69 171 PHE A N 1
ATOM 1504 C CA . PHE A 1 171 ? 8.810 3.099 -17.712 1.00 92.69 171 PHE A CA 1
ATOM 1505 C C . PHE A 1 171 ? 8.121 3.989 -18.737 1.00 92.69 171 PHE A C 1
ATOM 1507 O O . PHE A 1 171 ? 6.909 3.867 -18.871 1.00 92.69 171 PHE A O 1
ATOM 1514 N N . ASP A 1 172 ? 8.856 4.839 -19.452 1.00 91.38 172 ASP A N 1
ATOM 1515 C CA . ASP A 1 172 ? 8.257 5.706 -20.466 1.00 91.38 172 ASP A CA 1
ATOM 1516 C C . ASP A 1 172 ? 7.780 4.843 -21.640 1.00 91.38 172 ASP A C 1
ATOM 1518 O O . ASP A 1 172 ? 6.644 4.985 -22.083 1.00 91.38 172 ASP A O 1
ATOM 1522 N N . ILE A 1 173 ? 8.573 3.833 -22.022 1.00 92.75 173 ILE A N 1
ATOM 1523 C CA . ILE A 1 173 ? 8.179 2.804 -22.997 1.00 92.75 173 ILE A CA 1
ATOM 1524 C C . ILE A 1 173 ? 6.958 2.006 -22.510 1.00 92.75 173 ILE A C 1
ATOM 1526 O O . ILE A 1 173 ? 6.037 1.743 -23.284 1.00 92.75 173 ILE A O 1
ATOM 1530 N N . ILE A 1 174 ? 6.925 1.602 -21.233 1.00 94.62 174 ILE A N 1
ATOM 1531 C CA . ILE A 1 174 ? 5.778 0.861 -20.671 1.00 94.62 174 ILE A CA 1
ATOM 1532 C C . ILE A 1 174 ? 4.508 1.728 -20.693 1.00 94.62 174 ILE A C 1
ATOM 1534 O O . ILE A 1 174 ? 3.445 1.251 -21.088 1.00 94.62 174 ILE A O 1
ATOM 1538 N N . ILE A 1 175 ? 4.609 2.997 -20.292 1.00 93.88 175 ILE A N 1
ATOM 1539 C CA . ILE A 1 175 ? 3.487 3.943 -20.274 1.00 93.88 175 ILE A CA 1
ATOM 1540 C C . ILE A 1 175 ? 3.005 4.247 -21.697 1.00 93.88 175 ILE A C 1
ATOM 1542 O O . ILE A 1 175 ? 1.796 4.260 -21.919 1.00 93.88 175 ILE A O 1
ATOM 1546 N N . GLU A 1 176 ? 3.909 4.433 -22.663 1.00 92.88 176 GLU A N 1
ATOM 1547 C CA . GLU A 1 176 ? 3.581 4.630 -24.085 1.00 92.88 176 GLU A CA 1
ATOM 1548 C C . GLU A 1 176 ? 2.772 3.451 -24.642 1.00 92.88 176 GLU A C 1
ATOM 1550 O O . GLU A 1 176 ? 1.735 3.649 -25.278 1.00 92.88 176 GLU A O 1
ATOM 1555 N N . LYS A 1 177 ? 3.209 2.216 -24.363 1.00 94.94 177 LYS A N 1
ATOM 1556 C CA . LYS A 1 177 ? 2.507 0.991 -24.776 1.00 94.94 177 LYS A CA 1
ATOM 1557 C C . LYS A 1 177 ? 1.124 0.892 -24.139 1.00 94.94 177 LYS A C 1
ATOM 1559 O O . LYS A 1 177 ? 0.146 0.631 -24.830 1.00 94.94 177 LYS A O 1
ATOM 1564 N N . LEU A 1 178 ? 1.032 1.109 -22.826 1.00 96.00 178 LEU A N 1
ATOM 1565 C CA . LEU A 1 178 ? -0.238 1.018 -22.103 1.00 96.00 178 LEU A CA 1
ATOM 1566 C C . LEU A 1 178 ? -1.221 2.114 -22.514 1.00 96.00 178 LEU A C 1
ATOM 1568 O O . LEU A 1 178 ? -2.406 1.834 -22.644 1.00 96.00 178 LEU A O 1
ATOM 1572 N N . SER A 1 179 ? -0.749 3.335 -22.770 1.00 95.06 179 SER A N 1
ATOM 1573 C CA . SER A 1 179 ? -1.615 4.473 -23.113 1.00 95.06 179 SER A CA 1
ATOM 1574 C C . SER A 1 179 ? -2.311 4.328 -24.472 1.00 95.06 179 SER A C 1
ATOM 1576 O O . SER A 1 179 ? -3.248 5.073 -24.742 1.00 95.06 179 SER A O 1
ATOM 1578 N N . GLN A 1 180 ? -1.886 3.376 -25.311 1.00 95.12 180 GLN A N 1
ATOM 1579 C CA . GLN A 1 180 ? -2.567 3.016 -26.563 1.00 95.12 180 GLN A CA 1
ATOM 1580 C C . GLN A 1 180 ? -3.825 2.168 -26.347 1.00 95.12 180 GLN A C 1
ATOM 1582 O O . GLN A 1 180 ? -4.610 1.994 -27.273 1.00 95.12 180 GLN A O 1
ATOM 1587 N N . ILE A 1 181 ? -4.022 1.625 -25.145 1.00 94.81 181 ILE A N 1
ATOM 1588 C CA . ILE A 1 181 ? -5.246 0.922 -24.772 1.00 94.81 181 ILE A CA 1
ATOM 1589 C C . ILE A 1 181 ? -6.169 1.939 -24.101 1.00 94.81 181 ILE A C 1
ATOM 1591 O O . ILE A 1 181 ? -5.807 2.506 -23.069 1.00 94.81 181 ILE A O 1
ATOM 1595 N N . ASP A 1 182 ? -7.378 2.124 -24.636 1.00 91.75 182 ASP A N 1
ATOM 1596 C CA . ASP A 1 182 ? -8.322 3.169 -24.209 1.00 91.75 182 ASP A CA 1
ATOM 1597 C C . ASP A 1 182 ? -8.492 3.262 -22.687 1.00 91.75 182 ASP A C 1
ATOM 1599 O O . ASP A 1 182 ? -8.391 4.349 -22.109 1.00 91.75 182 ASP A O 1
ATOM 1603 N N . ARG A 1 183 ? -8.656 2.116 -22.007 1.00 90.94 183 ARG A N 1
ATOM 1604 C CA . ARG A 1 183 ? -8.848 2.063 -20.546 1.00 90.94 183 ARG A CA 1
ATOM 1605 C C . ARG A 1 183 ? -7.627 2.494 -19.725 1.00 90.94 183 ARG A C 1
ATOM 1607 O O . ARG A 1 183 ? -7.774 2.730 -18.533 1.00 90.94 183 ARG A O 1
ATOM 1614 N N . PHE A 1 184 ? -6.446 2.599 -20.332 1.00 94.75 184 PHE A N 1
ATOM 1615 C CA . PHE A 1 184 ? -5.192 3.035 -19.704 1.00 94.75 184 PHE A CA 1
ATOM 1616 C C . PHE A 1 184 ? -4.625 4.323 -20.319 1.00 94.75 184 PHE A C 1
ATOM 1618 O O . PHE A 1 184 ? -3.572 4.794 -19.885 1.00 94.75 184 PHE A O 1
ATOM 1625 N N . SER A 1 185 ? -5.334 4.940 -21.273 1.00 93.94 185 SER A N 1
ATOM 1626 C CA . SER A 1 185 ? -4.962 6.211 -21.923 1.00 93.94 185 SER A CA 1
ATOM 1627 C C . SER A 1 185 ? -4.616 7.324 -20.930 1.00 93.94 185 SER A C 1
ATOM 1629 O O . SER A 1 185 ? -3.771 8.186 -21.182 1.00 93.94 185 SER A O 1
ATOM 1631 N N . TYR A 1 186 ? -5.220 7.269 -19.747 1.00 92.19 186 TYR A N 1
ATOM 1632 C CA . TYR A 1 186 ? -5.020 8.209 -18.661 1.00 92.19 186 TYR A CA 1
ATOM 1633 C C . TYR A 1 186 ? -3.593 8.234 -18.089 1.00 92.19 186 TYR A C 1
ATOM 1635 O O . TYR A 1 186 ? -3.244 9.216 -17.427 1.00 92.19 186 TYR A O 1
ATOM 1643 N N . LEU A 1 187 ? -2.781 7.197 -18.323 1.00 93.31 187 LEU A N 1
ATOM 1644 C CA . LEU A 1 187 ? -1.376 7.130 -17.897 1.00 93.31 187 LEU A CA 1
ATOM 1645 C C . LEU A 1 187 ? -0.485 8.134 -18.648 1.00 93.31 187 LEU A C 1
ATOM 1647 O O . LEU A 1 187 ? 0.599 8.454 -18.171 1.00 93.31 187 LEU A O 1
ATOM 1651 N N . SER A 1 188 ? -0.959 8.686 -19.769 1.00 91.50 188 SER A N 1
ATOM 1652 C CA . SER A 1 188 ? -0.298 9.783 -20.493 1.00 91.50 188 SER A CA 1
ATOM 1653 C C . SER A 1 188 ? -0.418 11.151 -19.797 1.00 91.50 188 SER A C 1
ATOM 1655 O O . SER A 1 188 ? 0.246 12.115 -20.184 1.00 91.50 188 SER A O 1
ATOM 1657 N N . ARG A 1 189 ? -1.258 11.274 -18.757 1.00 91.25 189 ARG A N 1
ATOM 1658 C CA . ARG A 1 189 ? -1.433 12.531 -18.011 1.00 91.25 189 ARG A CA 1
ATOM 1659 C C . ARG A 1 189 ? -0.181 12.879 -17.202 1.00 91.25 189 ARG A C 1
ATOM 1661 O O . ARG A 1 189 ? 0.473 12.016 -16.624 1.00 91.25 189 ARG A O 1
ATOM 1668 N N . LYS A 1 190 ? 0.067 14.185 -17.031 1.00 88.06 190 LYS A N 1
ATOM 1669 C CA . LYS A 1 190 ? 1.218 14.738 -16.287 1.00 88.06 190 LYS A CA 1
ATOM 1670 C C . LYS A 1 190 ? 1.368 14.201 -14.858 1.00 88.06 190 LYS A C 1
ATOM 1672 O O . LYS A 1 190 ? 2.472 14.188 -14.336 1.00 88.06 190 LYS A O 1
ATOM 1677 N N . GLU A 1 191 ? 0.296 13.776 -14.198 1.00 86.06 191 GLU A N 1
ATOM 1678 C CA . GLU A 1 191 ? 0.346 13.214 -12.836 1.00 86.06 191 GLU A CA 1
ATOM 1679 C C . GLU A 1 191 ? 0.999 11.820 -12.751 1.00 86.06 191 GLU A C 1
ATOM 1681 O O . GLU A 1 191 ? 1.430 11.422 -11.671 1.00 86.06 191 GLU A O 1
ATOM 1686 N N . TYR A 1 192 ? 1.137 11.112 -13.879 1.00 88.50 192 TYR A N 1
ATOM 1687 C CA . TYR A 1 192 ? 1.817 9.813 -13.972 1.00 88.50 192 TYR A CA 1
ATOM 1688 C C . TYR A 1 192 ? 3.242 9.91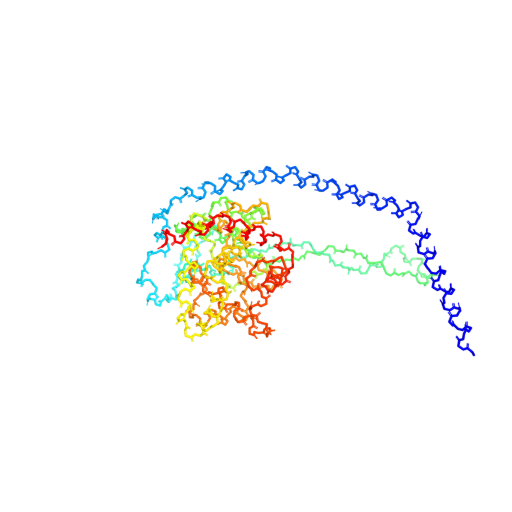0 -14.534 1.00 88.50 192 TYR A C 1
ATOM 1690 O O . TYR A 1 192 ? 3.965 8.909 -14.531 1.00 88.50 192 TYR A O 1
ATOM 1698 N N . ASP A 1 193 ? 3.665 11.105 -14.962 1.00 86.69 193 ASP A N 1
ATOM 1699 C CA . ASP A 1 193 ? 5.021 11.374 -15.442 1.00 86.69 193 ASP A CA 1
ATOM 1700 C C . ASP A 1 193 ? 6.042 11.156 -14.318 1.00 86.69 193 ASP A C 1
ATOM 1702 O O . ASP A 1 193 ? 6.079 11.895 -13.329 1.00 86.69 193 ASP A O 1
ATOM 1706 N N . ARG A 1 194 ? 6.897 10.145 -14.487 1.00 83.56 194 ARG A N 1
ATOM 1707 C CA . ARG A 1 194 ? 7.924 9.742 -13.514 1.00 83.56 194 ARG A CA 1
ATOM 1708 C C . ARG A 1 194 ? 9.168 10.621 -13.536 1.00 83.56 194 ARG A C 1
ATOM 1710 O O . ARG A 1 194 ? 9.958 10.549 -12.584 1.00 83.56 194 ARG A O 1
ATOM 1717 N N . GLY A 1 195 ? 9.348 11.427 -14.583 1.00 81.56 195 GLY A N 1
ATOM 1718 C CA . GLY A 1 195 ? 10.384 12.455 -14.648 1.00 81.56 195 GLY A CA 1
ATOM 1719 C C . GLY A 1 195 ? 10.218 13.481 -13.529 1.00 81.56 195 GLY A C 1
ATOM 1720 O O . GLY A 1 195 ? 11.204 13.972 -12.976 1.00 81.56 195 GLY A O 1
ATOM 1721 N N . ASN A 1 196 ? 8.975 13.718 -13.101 1.00 81.50 196 ASN A N 1
ATOM 1722 C CA . ASN A 1 196 ? 8.677 14.518 -11.926 1.00 81.50 196 ASN A CA 1
ATOM 1723 C C . ASN A 1 196 ? 8.818 13.687 -10.627 1.00 81.50 196 ASN A C 1
ATOM 1725 O O . ASN A 1 196 ? 8.044 12.751 -10.397 1.00 81.50 196 ASN A O 1
ATOM 1729 N N . PRO A 1 197 ? 9.752 14.026 -9.714 1.00 75.94 197 PRO A N 1
ATOM 1730 C CA . PRO A 1 197 ? 9.951 13.275 -8.475 1.00 75.94 197 PRO A CA 1
ATOM 1731 C C . PRO A 1 197 ? 8.708 13.219 -7.574 1.00 75.94 197 PRO A C 1
ATOM 1733 O O . PRO A 1 197 ? 8.563 12.233 -6.851 1.00 75.94 197 PRO A O 1
ATOM 1736 N N . TYR A 1 198 ? 7.811 14.208 -7.654 1.00 74.69 198 TYR A N 1
ATOM 1737 C CA . TYR A 1 198 ? 6.569 14.261 -6.870 1.00 74.69 198 TYR A CA 1
ATOM 1738 C C . TYR A 1 198 ? 5.487 13.281 -7.351 1.00 74.69 198 TYR A C 1
ATOM 1740 O O . TYR A 1 198 ? 4.535 13.015 -6.631 1.00 74.69 198 TYR A O 1
ATOM 1748 N N . ASN A 1 199 ? 5.634 12.712 -8.548 1.00 79.88 199 ASN A N 1
ATOM 1749 C CA . ASN A 1 199 ? 4.631 11.833 -9.154 1.00 79.88 199 ASN A CA 1
ATOM 1750 C C . ASN A 1 199 ? 4.984 10.344 -9.037 1.00 79.88 199 ASN A C 1
ATOM 1752 O O . ASN A 1 199 ? 4.203 9.473 -9.421 1.00 79.88 199 ASN A O 1
ATOM 1756 N N . LYS A 1 200 ? 6.163 10.012 -8.495 1.00 75.19 200 LYS A N 1
ATOM 1757 C CA . LYS A 1 200 ? 6.629 8.619 -8.374 1.00 75.19 200 LYS A CA 1
ATOM 1758 C C . LYS A 1 200 ? 5.679 7.743 -7.556 1.00 75.19 200 LYS A C 1
ATOM 1760 O O . LYS A 1 200 ? 5.587 6.550 -7.825 1.00 75.19 200 LYS A O 1
ATOM 1765 N N . THR A 1 201 ? 4.988 8.348 -6.594 1.00 75.44 201 THR A N 1
ATOM 1766 C CA . THR A 1 201 ? 3.973 7.739 -5.723 1.00 75.44 201 THR A CA 1
ATOM 1767 C C . THR A 1 201 ? 2.609 7.591 -6.392 1.00 75.44 201 THR A C 1
ATOM 1769 O O . THR A 1 201 ? 1.755 6.905 -5.845 1.00 75.44 201 THR A O 1
ATOM 1772 N N . SER A 1 202 ? 2.398 8.214 -7.555 1.00 80.56 202 SER A N 1
ATOM 1773 C CA . SER A 1 202 ? 1.163 8.123 -8.346 1.00 80.56 202 SER A CA 1
ATOM 1774 C C . SER A 1 202 ? 1.305 7.257 -9.599 1.00 80.56 202 SER A C 1
ATOM 1776 O O . SER A 1 202 ? 0.292 6.894 -10.179 1.00 80.56 202 SER A O 1
ATOM 1778 N N . SER A 1 203 ? 2.537 6.925 -9.997 1.00 86.62 203 SER A N 1
ATOM 1779 C CA . SER A 1 203 ? 2.886 6.108 -11.167 1.00 86.62 203 SER A CA 1
ATOM 1780 C C . SER A 1 203 ? 3.461 4.743 -10.741 1.00 86.62 203 SER A C 1
ATOM 1782 O O . SER A 1 203 ? 3.335 4.366 -9.580 1.00 86.62 203 SER A O 1
ATOM 1784 N N . PHE A 1 204 ? 4.112 3.998 -11.648 1.00 89.88 204 PHE A N 1
ATOM 1785 C CA . PHE A 1 204 ? 4.720 2.680 -11.384 1.00 89.88 204 PHE A CA 1
ATOM 1786 C C . PHE A 1 204 ? 5.743 2.725 -10.244 1.00 89.88 204 PHE A C 1
ATOM 1788 O O . PHE A 1 204 ? 6.937 2.944 -10.456 1.00 89.88 204 PHE A O 1
ATOM 1795 N N . ASN A 1 205 ? 5.310 2.544 -9.005 1.00 86.06 205 ASN A N 1
ATOM 1796 C CA . ASN A 1 205 ? 6.114 2.849 -7.829 1.00 86.06 205 ASN A CA 1
ATOM 1797 C C . ASN A 1 205 ? 7.125 1.733 -7.524 1.00 86.06 205 ASN A C 1
ATOM 1799 O O . ASN A 1 205 ? 7.012 1.073 -6.504 1.00 86.06 205 ASN A O 1
ATOM 1803 N N . VAL A 1 206 ? 8.088 1.495 -8.424 1.00 90.12 206 VAL A N 1
ATOM 1804 C CA . VAL A 1 206 ? 9.212 0.557 -8.294 1.00 90.12 206 VAL A CA 1
ATOM 1805 C C . VAL A 1 206 ? 10.458 1.106 -9.013 1.00 90.12 206 VAL A C 1
ATOM 1807 O O . VAL A 1 206 ? 10.338 1.710 -10.083 1.00 90.12 206 VAL A O 1
ATOM 1810 N N . PRO A 1 207 ? 11.675 0.963 -8.453 1.00 90.12 207 PRO A N 1
ATOM 1811 C CA . PRO A 1 207 ? 12.899 1.380 -9.136 1.00 90.12 207 PRO A CA 1
ATOM 1812 C C . PRO A 1 207 ? 13.174 0.555 -10.398 1.00 90.12 207 PRO A C 1
ATOM 1814 O O . PRO A 1 207 ? 13.128 -0.670 -10.349 1.00 90.12 207 PRO A O 1
ATOM 1817 N N . ALA A 1 208 ? 13.571 1.217 -11.489 1.00 91.62 208 ALA A N 1
ATOM 1818 C CA . ALA A 1 208 ? 13.835 0.593 -12.794 1.00 91.62 208 ALA A CA 1
ATOM 1819 C C . ALA A 1 208 ? 14.805 -0.601 -12.729 1.00 91.62 208 ALA A C 1
ATOM 1821 O O . ALA A 1 208 ? 14.588 -1.629 -13.361 1.00 91.62 208 ALA A O 1
ATOM 1822 N N . LYS A 1 209 ? 15.847 -0.492 -11.898 1.00 90.56 209 LYS A N 1
ATOM 1823 C CA . LYS A 1 209 ? 16.846 -1.545 -11.659 1.00 90.56 209 LYS A CA 1
ATOM 1824 C C . LYS A 1 209 ? 16.326 -2.797 -10.939 1.00 90.56 209 LYS A C 1
ATOM 1826 O O . LYS A 1 209 ? 17.035 -3.795 -10.890 1.00 90.56 209 LYS A O 1
ATOM 1831 N N . ASN A 1 210 ? 15.160 -2.716 -10.296 1.00 91.12 210 ASN A N 1
ATOM 1832 C CA . ASN A 1 210 ? 14.558 -3.839 -9.571 1.00 91.12 210 ASN A CA 1
ATOM 1833 C C . ASN A 1 210 ? 13.499 -4.566 -10.408 1.00 91.12 210 ASN A C 1
ATOM 1835 O O . ASN A 1 210 ? 13.015 -5.611 -9.983 1.00 91.12 210 ASN A O 1
ATOM 1839 N N . VAL A 1 211 ? 13.122 -4.009 -11.560 1.00 93.06 211 VAL A N 1
ATOM 1840 C CA . VAL A 1 211 ? 12.188 -4.646 -12.482 1.00 93.06 211 VAL A CA 1
ATOM 1841 C C . VAL A 1 211 ? 12.923 -5.742 -13.248 1.00 93.06 211 VAL A C 1
ATOM 1843 O O . VAL A 1 211 ? 14.043 -5.540 -13.717 1.00 93.06 211 VAL A O 1
ATOM 1846 N N . VAL A 1 212 ? 12.287 -6.904 -13.378 1.00 91.50 212 VAL A N 1
ATOM 1847 C CA . VAL A 1 212 ? 12.815 -8.059 -14.115 1.00 91.50 212 VAL A CA 1
ATOM 1848 C C . VAL A 1 212 ? 11.818 -8.515 -15.173 1.00 91.50 212 VAL A C 1
ATOM 1850 O O . VAL A 1 212 ? 10.622 -8.253 -15.063 1.00 91.50 212 VAL A O 1
ATOM 1853 N N . VAL A 1 213 ? 12.309 -9.198 -16.206 1.00 92.88 213 VAL A N 1
ATOM 1854 C CA . VAL A 1 213 ? 11.451 -9.799 -17.236 1.00 92.88 213 VAL A CA 1
ATOM 1855 C C . VAL A 1 213 ? 10.456 -10.754 -16.567 1.00 92.88 213 VAL A C 1
ATOM 1857 O O . VAL A 1 213 ? 10.802 -11.440 -15.605 1.00 92.88 213 VAL A O 1
ATOM 1860 N N . TRP A 1 214 ? 9.220 -10.774 -17.066 1.00 91.31 214 TRP A N 1
ATOM 1861 C CA . TRP A 1 214 ? 8.075 -11.531 -16.548 1.00 91.31 214 TRP A CA 1
ATOM 1862 C C . TRP A 1 214 ? 7.497 -11.063 -15.214 1.00 91.31 214 TRP A C 1
ATOM 1864 O O . TRP A 1 214 ? 6.491 -11.624 -14.779 1.00 91.31 214 TRP A O 1
ATOM 1874 N N . MET A 1 215 ? 8.073 -10.033 -14.590 1.00 93.44 215 MET A N 1
ATOM 1875 C CA . MET A 1 215 ? 7.473 -9.401 -13.421 1.00 93.44 215 MET A CA 1
ATOM 1876 C C . MET A 1 215 ? 6.078 -8.874 -13.766 1.00 93.44 215 MET A C 1
ATOM 1878 O O . MET A 1 215 ? 5.872 -8.279 -14.824 1.00 93.44 215 MET A O 1
ATOM 1882 N N . LEU A 1 216 ? 5.130 -9.086 -12.857 1.00 91.75 216 LEU A N 1
ATOM 1883 C CA . LEU A 1 216 ? 3.806 -8.484 -12.924 1.00 91.75 216 LEU A CA 1
ATOM 1884 C C . LEU A 1 216 ? 3.873 -7.122 -12.245 1.00 91.75 216 LEU A C 1
ATOM 1886 O O . LEU A 1 216 ? 3.976 -7.030 -11.021 1.00 91.75 216 LEU A O 1
ATOM 1890 N N . LEU A 1 217 ? 3.887 -6.067 -13.054 1.00 93.50 217 LEU A N 1
ATOM 1891 C CA . LEU A 1 217 ? 3.873 -4.701 -12.559 1.00 93.50 217 LEU A CA 1
ATOM 1892 C C . LEU A 1 217 ? 2.429 -4.241 -12.384 1.00 93.50 217 LEU A C 1
ATOM 1894 O O . LEU A 1 217 ? 1.711 -4.182 -13.383 1.00 93.50 217 LEU A O 1
ATOM 1898 N N . PRO A 1 218 ? 1.996 -3.903 -11.159 1.00 92.81 218 PRO A N 1
ATOM 1899 C CA . PRO A 1 218 ? 0.673 -3.334 -10.958 1.00 92.81 218 PRO A CA 1
ATOM 1900 C C . PRO A 1 218 ? 0.568 -2.015 -11.732 1.00 92.81 218 PRO A C 1
ATOM 1902 O O . PRO A 1 218 ? 1.433 -1.144 -11.617 1.00 92.81 218 PRO A O 1
ATOM 1905 N N . ILE A 1 219 ? -0.462 -1.901 -12.566 1.00 93.69 219 ILE A N 1
ATOM 1906 C CA . ILE A 1 219 ? -0.760 -0.690 -13.325 1.00 93.69 219 ILE A CA 1
ATOM 1907 C C . ILE A 1 219 ? -1.405 0.307 -12.347 1.00 93.69 219 ILE A C 1
ATOM 1909 O O . ILE A 1 219 ? -2.394 -0.055 -11.707 1.00 93.69 219 ILE A O 1
ATOM 1913 N N . PRO A 1 220 ? -0.858 1.530 -12.190 1.00 90.69 220 PRO A N 1
ATOM 1914 C CA . PRO A 1 220 ? -1.419 2.548 -11.301 1.00 90.69 220 PRO A CA 1
ATOM 1915 C C . PRO A 1 220 ? -2.869 2.841 -11.646 1.00 90.69 220 PRO A C 1
ATOM 1917 O O . PRO A 1 220 ? -3.160 3.011 -12.822 1.00 90.69 220 PRO A O 1
ATOM 1920 N N . LEU A 1 221 ? -3.754 2.941 -10.656 1.00 87.38 221 LEU A N 1
ATOM 1921 C CA . LEU A 1 221 ? -5.154 3.274 -10.901 1.00 87.38 221 LEU A CA 1
ATOM 1922 C C . LEU A 1 221 ? -5.323 4.740 -11.307 1.00 87.38 221 LEU A C 1
ATOM 1924 O O . LEU A 1 221 ? -4.540 5.615 -10.918 1.00 87.38 221 LEU A O 1
ATOM 1928 N N . ASP A 1 222 ? -6.408 5.028 -12.031 1.00 85.44 222 ASP A N 1
ATOM 1929 C CA . ASP A 1 222 ? -6.815 6.405 -12.296 1.00 85.44 222 ASP A CA 1
ATOM 1930 C C . ASP A 1 222 ? -7.049 7.145 -10.957 1.00 85.44 222 ASP A C 1
ATOM 1932 O O . ASP A 1 222 ? -7.811 6.716 -10.084 1.00 85.44 222 ASP A O 1
ATOM 1936 N N . SER A 1 223 ? -6.377 8.283 -10.782 1.00 79.19 223 SER A N 1
ATOM 1937 C CA . SER A 1 223 ? -6.493 9.153 -9.616 1.00 79.19 223 SER A CA 1
ATOM 1938 C C . SER A 1 223 ? -7.942 9.572 -9.338 1.00 79.19 223 SER A C 1
ATOM 1940 O O . SER A 1 223 ? -8.315 9.755 -8.180 1.00 79.19 223 SER A O 1
ATOM 1942 N N . LYS A 1 224 ? -8.778 9.663 -10.382 1.00 78.12 224 LYS A N 1
ATOM 1943 C CA . LYS A 1 224 ? -10.192 10.051 -10.296 1.00 78.12 224 LYS A CA 1
ATOM 1944 C C . LYS A 1 224 ? -11.080 8.990 -9.644 1.00 78.12 224 LYS A C 1
ATOM 1946 O O . LYS A 1 224 ? -12.088 9.356 -9.044 1.00 78.12 224 LYS A O 1
ATOM 1951 N N . ILE A 1 225 ? -10.721 7.709 -9.758 1.00 75.56 225 ILE A N 1
ATOM 1952 C CA . ILE A 1 225 ? -11.526 6.579 -9.252 1.00 75.56 225 ILE A CA 1
ATOM 1953 C C . ILE A 1 225 ? -10.988 6.017 -7.930 1.00 75.56 225 ILE A C 1
ATOM 1955 O O . ILE A 1 225 ? -11.757 5.477 -7.137 1.00 75.56 225 ILE A O 1
ATOM 1959 N N . ARG A 1 226 ? -9.686 6.178 -7.645 1.00 77.19 226 ARG A N 1
ATOM 1960 C CA . ARG A 1 226 ? -9.060 5.585 -6.448 1.00 77.19 226 ARG A CA 1
ATOM 1961 C C . ARG A 1 226 ? -9.319 6.346 -5.140 1.00 77.19 226 ARG A C 1
ATOM 1963 O O . ARG A 1 226 ? -9.250 5.751 -4.066 1.00 77.19 226 ARG A O 1
ATOM 1970 N N . THR A 1 227 ? -9.609 7.649 -5.195 1.00 79.94 227 THR A N 1
ATOM 1971 C CA . THR A 1 227 ? -9.795 8.472 -3.984 1.00 79.94 227 THR A CA 1
ATOM 1972 C C . THR A 1 227 ? -11.115 8.174 -3.276 1.00 79.94 227 THR A C 1
ATOM 1974 O O . THR A 1 227 ? -12.163 8.122 -3.921 1.00 79.94 227 THR A O 1
ATOM 1977 N N . ILE A 1 228 ? -11.087 8.086 -1.943 1.00 79.44 228 ILE A N 1
ATOM 1978 C CA . ILE A 1 228 ? -12.282 7.862 -1.119 1.00 79.44 228 ILE A CA 1
ATOM 1979 C C . ILE A 1 228 ? -12.401 8.894 0.010 1.00 79.44 228 ILE A C 1
ATOM 1981 O O . ILE A 1 228 ? -11.409 9.303 0.622 1.00 79.44 228 ILE A O 1
ATOM 1985 N N . SER A 1 229 ? -13.633 9.334 0.279 1.00 79.31 229 SER A N 1
ATOM 1986 C CA . SER A 1 229 ? -13.937 10.210 1.412 1.00 79.31 229 SER A CA 1
ATOM 1987 C C . SER A 1 229 ? -13.916 9.431 2.729 1.00 79.31 229 SER A C 1
ATOM 1989 O O . SER A 1 229 ? -14.116 8.217 2.763 1.00 79.31 229 SER A O 1
ATOM 1991 N N . ILE A 1 230 ? -13.708 10.134 3.841 1.00 82.62 230 ILE A N 1
ATOM 1992 C CA . ILE A 1 230 ? -13.668 9.508 5.169 1.00 82.62 230 ILE A CA 1
ATOM 1993 C C . ILE A 1 230 ? -14.998 8.848 5.540 1.00 82.62 230 ILE A C 1
ATOM 1995 O O . ILE A 1 230 ? -14.940 7.700 5.972 1.00 82.62 230 ILE A O 1
ATOM 1999 N N . PRO A 1 231 ? -16.179 9.480 5.355 1.00 80.81 231 PRO A N 1
ATOM 2000 C CA . PRO A 1 231 ? -17.444 8.826 5.692 1.00 80.8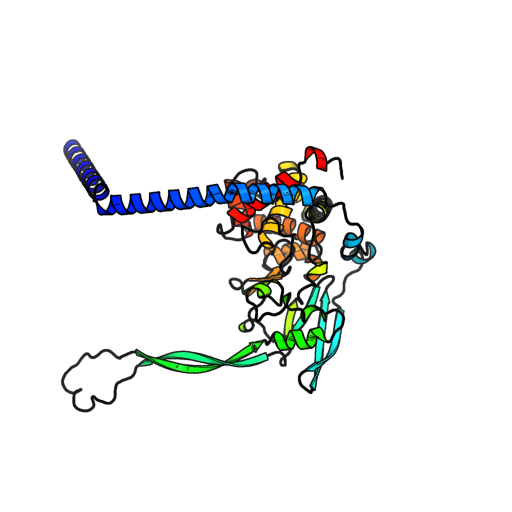1 231 PRO A CA 1
ATOM 2001 C C . PRO A 1 231 ? -17.662 7.538 4.895 1.00 80.81 231 PRO A C 1
ATOM 2003 O O . PRO A 1 231 ? -18.091 6.532 5.454 1.00 80.81 231 PRO A O 1
ATOM 2006 N N . LYS A 1 232 ? -17.292 7.534 3.607 1.00 79.75 232 LYS A N 1
ATOM 2007 C CA . LYS A 1 232 ? -17.426 6.349 2.756 1.00 79.75 232 LYS A CA 1
ATOM 2008 C C . LYS A 1 232 ? -16.454 5.242 3.170 1.00 79.75 232 LYS A C 1
ATOM 2010 O O . LYS A 1 232 ? -16.831 4.078 3.239 1.00 79.75 232 LYS A O 1
ATOM 2015 N N . PHE A 1 233 ? -15.212 5.590 3.496 1.00 88.81 233 PHE A N 1
ATOM 2016 C CA . PHE A 1 233 ? -14.257 4.605 4.000 1.00 88.81 233 PHE A CA 1
ATOM 2017 C C . PHE A 1 233 ? -14.665 4.066 5.380 1.00 88.81 233 PHE A C 1
ATOM 2019 O O . PHE A 1 233 ? -14.530 2.873 5.623 1.00 88.81 233 PHE A O 1
ATOM 2026 N N . ALA A 1 234 ? -15.235 4.905 6.252 1.00 87.00 234 ALA A N 1
ATOM 2027 C CA . ALA A 1 234 ? -15.782 4.491 7.544 1.00 87.00 234 ALA A CA 1
ATOM 2028 C C . ALA A 1 234 ? -16.903 3.452 7.390 1.00 87.00 234 ALA A C 1
ATOM 2030 O O . ALA A 1 234 ? -16.915 2.456 8.111 1.00 87.00 234 ALA A O 1
ATOM 2031 N N . TYR A 1 235 ? -17.795 3.649 6.415 1.00 82.56 235 TYR A N 1
ATOM 2032 C CA . TYR A 1 235 ? -18.829 2.679 6.055 1.00 82.56 235 TYR A CA 1
ATOM 2033 C C . TYR A 1 235 ? -18.230 1.327 5.629 1.00 82.56 235 TYR A C 1
ATOM 2035 O O . TYR A 1 235 ? -18.619 0.288 6.159 1.00 82.56 235 TYR A O 1
ATOM 2043 N N . TYR A 1 236 ? -17.214 1.326 4.759 1.00 88.06 236 TYR A N 1
ATOM 2044 C CA . TYR A 1 236 ? -16.535 0.086 4.365 1.00 88.06 236 TYR A CA 1
ATOM 2045 C C . TYR A 1 236 ? -15.770 -0.587 5.514 1.00 88.06 236 TYR A C 1
ATOM 2047 O O . TYR A 1 236 ? -15.750 -1.816 5.588 1.00 88.06 236 TYR A O 1
ATOM 2055 N N . CYS A 1 237 ? -15.184 0.186 6.435 1.00 93.25 237 CYS A N 1
ATOM 2056 C CA . CYS A 1 237 ? -14.605 -0.357 7.665 1.00 93.25 237 CYS A CA 1
ATOM 2057 C C . CYS A 1 237 ? -15.674 -1.043 8.526 1.00 93.25 237 CYS A C 1
ATOM 2059 O O . CYS A 1 237 ? -15.427 -2.136 9.027 1.00 93.25 237 CYS A O 1
ATOM 2061 N N . ASN A 1 238 ? -16.857 -0.436 8.671 1.00 86.44 238 ASN A N 1
ATOM 2062 C CA . ASN A 1 238 ? -17.966 -1.013 9.431 1.00 86.44 238 ASN A CA 1
ATOM 2063 C C . ASN A 1 238 ? -18.443 -2.346 8.831 1.00 86.44 238 ASN A C 1
ATOM 2065 O O . ASN A 1 238 ? -18.562 -3.334 9.553 1.00 86.44 238 ASN A O 1
ATOM 2069 N N . ILE A 1 239 ? -18.640 -2.404 7.505 1.00 84.88 239 ILE A N 1
ATOM 2070 C CA . ILE A 1 239 ? -18.959 -3.661 6.802 1.00 84.88 239 ILE A CA 1
ATOM 2071 C C . ILE A 1 239 ? -17.885 -4.711 7.091 1.00 84.88 239 ILE A C 1
ATOM 2073 O O . ILE A 1 239 ? -18.204 -5.817 7.519 1.00 84.88 239 ILE A O 1
ATOM 2077 N N . ALA A 1 240 ? -16.609 -4.354 6.916 1.00 95.31 240 ALA A N 1
ATOM 2078 C CA . ALA A 1 240 ? -15.506 -5.280 7.135 1.00 95.31 240 ALA A CA 1
ATOM 2079 C C . ALA A 1 240 ? -15.463 -5.813 8.573 1.00 95.31 240 ALA A C 1
ATOM 2081 O O . ALA A 1 240 ? -15.241 -7.003 8.761 1.00 95.31 240 ALA A O 1
ATOM 2082 N N . ILE A 1 241 ? -15.689 -4.969 9.585 1.00 92.62 241 ILE A N 1
ATOM 2083 C CA . ILE A 1 241 ? -15.739 -5.396 10.991 1.00 92.62 241 ILE A CA 1
ATOM 2084 C C . ILE A 1 241 ? -16.887 -6.386 11.206 1.00 92.62 241 ILE A C 1
ATOM 2086 O O . ILE A 1 241 ? -16.660 -7.449 11.782 1.00 92.62 241 ILE A O 1
ATOM 2090 N N . ASN A 1 242 ? -18.089 -6.074 10.717 1.00 88.06 242 ASN A N 1
ATOM 2091 C CA . ASN A 1 242 ? -19.261 -6.933 10.889 1.00 88.06 242 ASN A CA 1
ATOM 2092 C C . ASN A 1 242 ? -19.097 -8.289 10.197 1.00 88.06 242 ASN A C 1
ATOM 2094 O O . ASN A 1 242 ? -19.331 -9.318 10.825 1.00 88.06 242 ASN A O 1
ATOM 2098 N N . GLU A 1 243 ? -18.606 -8.312 8.958 1.00 91.38 243 GLU A N 1
ATOM 2099 C CA . GLU A 1 243 ? -18.324 -9.563 8.243 1.00 91.38 243 GLU A CA 1
ATOM 2100 C C . GLU A 1 243 ? -17.218 -10.371 8.939 1.00 91.38 243 GLU A C 1
ATOM 2102 O O . GLU A 1 243 ? -17.322 -11.590 9.082 1.00 91.38 243 GLU A O 1
ATOM 2107 N N . MET A 1 244 ? -16.189 -9.696 9.461 1.00 96.19 244 MET A N 1
ATOM 2108 C CA . MET A 1 244 ? -15.097 -10.348 10.186 1.00 96.19 244 MET A CA 1
ATOM 2109 C C . MET A 1 244 ? -15.506 -10.875 11.563 1.00 96.19 244 MET A C 1
ATOM 2111 O O . MET A 1 244 ? -14.845 -11.778 12.066 1.00 96.19 244 MET A O 1
ATOM 2115 N N . LYS A 1 245 ? -16.585 -10.375 12.180 1.00 93.38 245 LYS A N 1
ATOM 2116 C CA . LYS A 1 245 ? -17.166 -10.957 13.408 1.00 93.38 245 LYS A CA 1
ATOM 2117 C C . LYS A 1 245 ? -17.845 -12.307 13.157 1.00 93.38 245 LYS A C 1
ATOM 2119 O O . LYS A 1 245 ? -18.130 -13.016 14.122 1.00 93.38 245 LYS A O 1
ATOM 2124 N N . SER A 1 246 ? -18.093 -12.669 11.903 1.00 91.44 246 SER A N 1
ATOM 2125 C CA . SER A 1 246 ? -18.620 -13.973 11.483 1.00 91.44 246 SER A CA 1
ATOM 2126 C C . SER A 1 246 ? -17.627 -14.796 10.654 1.00 91.44 246 SER A C 1
ATOM 2128 O O . SER A 1 246 ? -17.987 -15.873 10.203 1.00 91.44 246 SER A O 1
ATOM 2130 N N . ASP A 1 247 ? -16.394 -14.318 10.458 1.00 95.69 247 ASP A N 1
ATOM 2131 C CA . ASP A 1 247 ? -15.366 -15.010 9.671 1.00 95.69 247 ASP A CA 1
ATOM 2132 C C . ASP A 1 247 ? -14.852 -16.279 10.364 1.00 95.69 247 ASP A C 1
ATOM 2134 O O . ASP A 1 247 ? -14.424 -16.222 11.516 1.00 95.69 247 ASP A O 1
ATOM 2138 N N . ASP A 1 248 ? -14.801 -17.400 9.646 1.00 92.69 248 ASP A N 1
ATOM 2139 C CA . ASP A 1 248 ? -14.466 -18.725 10.189 1.00 92.69 248 ASP A CA 1
ATOM 2140 C C . ASP A 1 248 ? -13.134 -18.785 10.956 1.00 92.69 248 ASP A C 1
ATOM 2142 O O . ASP A 1 248 ? -12.986 -19.554 11.912 1.00 92.69 248 ASP A O 1
ATOM 2146 N N . ILE A 1 249 ? -12.152 -17.969 10.566 1.00 95.50 249 ILE A N 1
ATOM 2147 C CA . ILE A 1 249 ? -10.785 -18.023 11.095 1.00 95.50 249 ILE A CA 1
ATOM 2148 C C . ILE A 1 249 ? -10.544 -16.914 12.122 1.00 95.50 249 ILE A C 1
ATOM 2150 O O . ILE A 1 249 ? -9.844 -17.120 13.125 1.00 95.50 249 ILE A O 1
ATOM 2154 N N . TYR A 1 250 ? -11.083 -15.722 11.874 1.00 96.62 250 TYR A N 1
ATOM 2155 C CA . TYR A 1 250 ? -10.732 -14.503 12.596 1.00 96.62 250 TYR A CA 1
ATOM 2156 C C . TYR A 1 250 ? -11.802 -14.016 13.577 1.00 96.62 250 TYR A C 1
ATOM 2158 O O . TYR A 1 250 ? -11.461 -13.204 14.449 1.00 96.62 250 TYR A O 1
ATOM 2166 N N . TRP A 1 251 ? -13.035 -14.540 13.518 1.00 96.12 251 TRP A N 1
ATOM 2167 C CA . TRP A 1 251 ? -14.183 -14.032 14.283 1.00 96.12 251 TRP A CA 1
ATOM 2168 C C . TRP A 1 251 ? -13.893 -13.784 15.757 1.00 96.12 251 TRP A C 1
ATOM 2170 O O . TRP A 1 251 ? -14.197 -12.711 16.277 1.00 96.12 251 TRP A O 1
ATOM 2180 N N . LYS A 1 252 ? -13.269 -14.749 16.443 1.00 94.81 252 LYS A N 1
ATOM 2181 C CA . LYS A 1 252 ? -13.079 -14.684 17.896 1.00 94.81 252 LYS A CA 1
ATOM 2182 C C . LYS A 1 252 ? -12.230 -13.482 18.288 1.00 94.81 252 LYS A C 1
ATOM 2184 O O . LYS A 1 252 ? -12.582 -12.743 19.200 1.00 94.81 252 LYS A O 1
ATOM 2189 N N . LYS A 1 253 ? -11.124 -13.265 17.574 1.00 94.19 253 LYS A N 1
ATOM 2190 C CA . LYS A 1 253 ? -10.204 -12.160 17.861 1.00 94.19 253 LYS A CA 1
ATOM 2191 C C . LYS A 1 253 ? -10.780 -10.811 17.457 1.00 94.19 253 LYS A C 1
ATOM 2193 O O . LYS A 1 253 ? -10.495 -9.822 18.123 1.00 94.19 253 LYS A O 1
ATOM 2198 N N . VAL A 1 254 ? -11.593 -10.770 16.404 1.00 93.00 254 VAL A N 1
ATOM 2199 C CA . VAL A 1 254 ? -12.266 -9.536 15.989 1.00 93.00 254 VAL A CA 1
ATOM 2200 C C . VAL A 1 254 ? -13.371 -9.154 16.971 1.00 93.00 254 VAL A C 1
ATOM 2202 O O . VAL A 1 254 ? -13.424 -7.989 17.349 1.00 93.00 254 VAL A O 1
ATOM 2205 N N . LYS A 1 255 ? -14.175 -10.110 17.461 1.00 90.62 255 LYS A N 1
ATOM 2206 C CA . LYS A 1 255 ? -15.145 -9.863 18.543 1.00 90.62 255 LYS A CA 1
ATOM 2207 C C . LYS A 1 255 ? -14.454 -9.378 19.814 1.00 90.62 255 LYS A C 1
ATOM 2209 O O . LYS A 1 255 ? -14.795 -8.313 20.298 1.00 90.62 255 LYS A O 1
ATOM 2214 N N . GLU A 1 256 ? -13.417 -10.080 20.281 1.00 91.00 256 GLU A N 1
ATOM 2215 C CA . GLU A 1 256 ? -12.640 -9.659 21.461 1.00 91.00 256 GLU A CA 1
ATOM 2216 C C . GLU A 1 256 ? -12.107 -8.220 21.323 1.00 91.00 256 GLU A C 1
ATOM 2218 O O . GLU A 1 256 ? -12.177 -7.435 22.267 1.00 91.00 256 GLU A O 1
ATOM 2223 N N . LEU A 1 257 ? -11.590 -7.855 20.143 1.00 89.25 257 LEU A N 1
ATOM 2224 C CA . LEU A 1 257 ? -11.116 -6.499 19.883 1.00 89.25 257 LEU A CA 1
ATOM 2225 C C . LEU A 1 257 ? -12.270 -5.489 19.893 1.00 89.25 257 LEU A C 1
ATOM 2227 O O . LEU A 1 257 ? -12.169 -4.482 20.592 1.00 89.25 257 LEU A O 1
ATOM 2231 N N . ALA A 1 258 ? -13.343 -5.762 19.149 1.00 83.94 258 ALA A N 1
ATOM 2232 C CA . ALA A 1 258 ? -14.524 -4.910 19.049 1.00 83.94 258 ALA A CA 1
ATOM 2233 C C . ALA A 1 258 ? -15.194 -4.680 20.411 1.00 83.94 258 ALA A C 1
ATOM 2235 O O . ALA A 1 258 ? -15.458 -3.538 20.765 1.00 83.94 258 ALA A O 1
ATOM 2236 N N . ASP A 1 259 ? -15.366 -5.724 21.219 1.00 83.94 259 ASP A N 1
ATOM 2237 C CA . ASP A 1 259 ? -15.950 -5.626 22.562 1.00 83.94 259 ASP A CA 1
ATOM 2238 C C . ASP A 1 259 ? -15.060 -4.799 23.507 1.00 83.94 259 ASP A C 1
ATOM 2240 O O . ASP A 1 259 ? -15.546 -4.123 24.411 1.00 83.94 259 ASP A O 1
ATOM 2244 N N . SER A 1 260 ? -13.737 -4.826 23.297 1.00 83.62 260 SER A N 1
ATOM 2245 C CA . SER A 1 260 ? -12.783 -4.102 24.146 1.00 83.62 260 SER A CA 1
ATOM 2246 C C . SER A 1 260 ? -12.657 -2.608 23.830 1.00 83.62 260 SER A C 1
ATOM 2248 O O . SER A 1 260 ? -12.327 -1.827 24.728 1.00 83.62 260 SER A O 1
ATOM 2250 N N . ILE A 1 261 ? -12.859 -2.201 22.570 1.00 82.50 261 ILE A N 1
ATOM 2251 C CA . ILE A 1 261 ? -12.633 -0.811 22.134 1.00 82.50 261 ILE A CA 1
ATOM 2252 C C . ILE A 1 261 ? -13.847 -0.130 21.518 1.00 82.50 261 ILE A C 1
ATOM 2254 O O . ILE A 1 261 ? -13.791 1.087 21.365 1.00 82.50 261 ILE A O 1
ATOM 2258 N N . TRP A 1 262 ? -14.920 -0.871 21.249 1.00 83.44 262 TRP A N 1
ATOM 2259 C CA . TRP A 1 262 ? -16.090 -0.474 20.462 1.00 83.44 262 TRP A CA 1
ATOM 2260 C C . TRP A 1 262 ? -15.795 -0.346 18.960 1.00 83.44 262 TRP A C 1
ATOM 2262 O O . TRP A 1 262 ? -14.685 0.009 18.546 1.00 83.44 262 TRP A O 1
ATOM 2272 N N . ASP A 1 263 ? -16.790 -0.647 18.125 1.00 80.31 263 ASP A N 1
ATOM 2273 C CA . ASP A 1 263 ? -16.642 -0.655 16.663 1.00 80.31 263 ASP A CA 1
ATOM 2274 C C . ASP A 1 263 ? -16.245 0.722 16.131 1.00 80.31 263 ASP A C 1
ATOM 2276 O O . ASP A 1 263 ? -15.390 0.838 15.255 1.00 80.31 263 ASP A O 1
ATOM 2280 N N . GLU A 1 264 ? -16.801 1.780 16.709 1.00 84.06 264 GLU A N 1
ATOM 2281 C CA . GLU A 1 264 ? -16.528 3.169 16.364 1.00 84.06 264 GLU A CA 1
ATOM 2282 C C . GLU A 1 264 ? -15.043 3.518 16.525 1.00 84.06 264 GLU A C 1
ATOM 2284 O O . GLU A 1 264 ? -14.414 4.083 15.626 1.00 84.06 264 GLU A O 1
ATOM 2289 N N . GLU A 1 265 ? -14.437 3.134 17.649 1.00 87.75 265 GLU A N 1
ATOM 2290 C CA . GLU A 1 265 ? -13.015 3.378 17.906 1.00 87.75 265 GLU A CA 1
ATOM 2291 C C . GLU A 1 265 ? -12.129 2.537 16.974 1.00 87.75 265 GLU A C 1
ATOM 2293 O O . GLU A 1 265 ? -11.059 2.991 16.541 1.00 87.75 265 GLU A O 1
ATOM 2298 N N . LEU A 1 266 ? -12.571 1.321 16.633 1.00 90.56 266 LEU A N 1
ATOM 2299 C CA . LEU A 1 266 ? -11.887 0.464 15.668 1.00 90.56 266 LEU A CA 1
ATOM 2300 C C . LEU A 1 266 ? -11.937 1.069 14.257 1.00 90.56 266 LEU A C 1
ATOM 2302 O O . LEU A 1 266 ? -10.902 1.158 13.593 1.00 90.56 266 LEU A O 1
ATOM 2306 N N . ILE A 1 267 ? -13.090 1.589 13.831 1.00 91.00 267 ILE A N 1
ATOM 2307 C CA . ILE A 1 267 ? -13.250 2.325 12.570 1.00 91.00 267 ILE A CA 1
ATOM 2308 C C . ILE A 1 267 ? -12.330 3.552 12.558 1.00 91.00 267 ILE A C 1
ATOM 2310 O O . ILE A 1 267 ? -11.573 3.749 11.602 1.00 91.00 267 ILE A O 1
ATOM 2314 N N . ALA A 1 268 ? -12.324 4.343 13.636 1.00 90.31 268 ALA A N 1
ATOM 2315 C CA . ALA A 1 268 ? -11.465 5.521 13.769 1.00 90.31 268 ALA A CA 1
ATOM 2316 C C . ALA A 1 268 ? -9.982 5.167 13.605 1.00 90.31 268 ALA A C 1
ATOM 2318 O O . ALA A 1 268 ? -9.218 5.854 12.919 1.00 90.31 268 ALA A O 1
ATOM 2319 N N . THR A 1 269 ? -9.588 4.062 14.235 1.00 93.25 269 THR A N 1
ATOM 2320 C CA . THR A 1 269 ? -8.246 3.495 14.175 1.00 93.25 269 THR A CA 1
ATOM 2321 C C . THR A 1 269 ? -7.880 3.113 12.745 1.00 93.25 269 THR A C 1
ATOM 2323 O O . THR A 1 269 ? -6.833 3.535 12.250 1.00 93.25 269 THR A O 1
ATOM 2326 N N . MET A 1 270 ? -8.743 2.366 12.057 1.00 94.81 270 MET A N 1
ATOM 2327 C CA . MET A 1 270 ? -8.516 1.932 10.676 1.00 94.81 270 MET A CA 1
ATOM 2328 C C . MET A 1 270 ? -8.375 3.135 9.736 1.00 94.81 270 MET A C 1
ATOM 2330 O O . MET A 1 270 ? -7.385 3.240 9.010 1.00 94.81 270 MET A O 1
ATOM 2334 N N . ILE A 1 271 ? -9.281 4.113 9.814 1.00 92.81 271 ILE A N 1
ATOM 2335 C CA . ILE A 1 271 ? -9.185 5.347 9.019 1.00 92.81 271 ILE A CA 1
ATOM 2336 C C . ILE A 1 271 ? -7.862 6.071 9.309 1.00 92.81 271 ILE A C 1
ATOM 2338 O O . ILE A 1 271 ? -7.177 6.508 8.382 1.00 92.81 271 ILE A O 1
ATOM 2342 N N . ALA A 1 272 ? -7.467 6.192 10.578 1.00 91.88 272 ALA A N 1
ATOM 2343 C CA . ALA A 1 272 ? -6.231 6.874 10.947 1.00 91.88 272 ALA A CA 1
ATOM 2344 C C . ALA A 1 272 ? -4.984 6.182 10.379 1.00 91.88 272 ALA A C 1
ATOM 2346 O O . ALA A 1 272 ? -4.084 6.877 9.896 1.00 91.88 272 ALA A O 1
ATOM 2347 N N . PHE A 1 273 ? -4.933 4.846 10.385 1.00 93.56 273 PHE A N 1
ATOM 2348 C CA . PHE A 1 273 ? -3.871 4.092 9.714 1.00 93.56 273 PHE A CA 1
ATOM 2349 C C . PHE A 1 273 ? -3.886 4.334 8.204 1.00 93.56 273 PHE A C 1
ATOM 2351 O O . PHE A 1 273 ? -2.858 4.734 7.661 1.00 93.56 273 PHE A O 1
ATOM 2358 N N . ALA A 1 274 ? -5.041 4.202 7.549 1.00 92.38 274 ALA A N 1
ATOM 2359 C CA . ALA A 1 274 ? -5.155 4.397 6.106 1.00 92.38 274 ALA A CA 1
ATOM 2360 C C . ALA A 1 274 ? -4.675 5.790 5.666 1.00 92.38 274 ALA A C 1
ATOM 2362 O O . ALA A 1 274 ? -3.820 5.926 4.792 1.00 92.38 274 ALA A O 1
ATOM 2363 N N . ARG A 1 275 ? -5.115 6.847 6.358 1.00 88.62 275 ARG A N 1
ATOM 2364 C CA . ARG A 1 275 ? -4.645 8.224 6.108 1.00 88.62 275 ARG A CA 1
ATOM 2365 C C . ARG A 1 275 ? -3.157 8.407 6.365 1.00 88.62 275 ARG A C 1
ATOM 2367 O O . ARG A 1 275 ? -2.481 9.164 5.664 1.00 88.62 275 ARG A O 1
ATOM 2374 N N . SER A 1 276 ? -2.643 7.735 7.389 1.00 87.69 276 SER A N 1
ATOM 2375 C CA . SER A 1 276 ? -1.222 7.780 7.728 1.00 87.69 276 SER A CA 1
ATOM 2376 C C . SER A 1 276 ? -0.356 7.038 6.726 1.00 87.69 276 SER A C 1
ATOM 2378 O O . SER A 1 276 ? 0.845 7.273 6.704 1.00 87.69 276 SER A O 1
ATOM 2380 N N . GLU A 1 277 ? -0.938 6.211 5.872 1.00 86.50 277 GLU A N 1
ATOM 2381 C CA . GLU A 1 277 ? -0.247 5.580 4.755 1.00 86.50 277 GLU A CA 1
ATOM 2382 C C . GLU A 1 277 ? -0.407 6.387 3.461 1.00 86.50 277 GLU A C 1
ATOM 2384 O O . GLU A 1 277 ? 0.553 6.494 2.701 1.00 86.50 277 GLU A O 1
ATOM 2389 N N . SER A 1 278 ? -1.540 7.074 3.266 1.00 75.12 278 SER A N 1
ATOM 2390 C CA . SER A 1 278 ? -1.797 7.872 2.056 1.00 75.12 278 SER A CA 1
ATOM 2391 C C . SER A 1 278 ? -1.158 9.266 2.014 1.00 75.12 278 SER A C 1
ATOM 2393 O O . SER A 1 278 ? -0.931 9.793 0.929 1.00 75.12 278 SER A O 1
ATOM 2395 N N . ALA A 1 279 ? -0.938 9.930 3.154 1.00 64.62 279 ALA A N 1
ATOM 2396 C CA . ALA A 1 279 ? -0.430 11.308 3.143 1.00 64.62 279 ALA A CA 1
ATOM 2397 C C . ALA A 1 279 ? 1.089 11.343 2.893 1.00 64.62 279 ALA A C 1
ATOM 2399 O O . ALA A 1 279 ? 1.827 10.591 3.511 1.00 64.62 279 ALA A O 1
ATOM 2400 N N . GLU A 1 280 ? 1.615 12.226 2.049 1.00 60.84 280 GLU A N 1
ATOM 2401 C CA . GLU A 1 280 ? 3.080 12.310 1.863 1.00 60.84 280 GLU A CA 1
ATOM 2402 C C . GLU A 1 280 ? 3.782 12.962 3.068 1.00 60.84 280 GLU A C 1
ATOM 2404 O O . GLU A 1 280 ? 4.901 12.594 3.421 1.00 60.84 280 GLU A O 1
ATOM 2409 N N . GLU A 1 281 ? 3.085 13.855 3.778 1.00 62.22 281 GLU A N 1
ATOM 2410 C CA . GLU A 1 281 ? 3.624 14.611 4.910 1.00 62.22 281 GLU A CA 1
ATOM 2411 C C . GLU A 1 281 ? 2.635 14.706 6.077 1.00 62.22 281 GLU A C 1
ATOM 2413 O O . GLU A 1 281 ? 1.417 14.665 5.900 1.00 62.22 281 GLU A O 1
ATOM 2418 N N . TYR A 1 282 ? 3.167 14.915 7.286 1.00 59.16 282 TYR A N 1
ATOM 2419 C CA . TYR A 1 282 ? 2.375 15.216 8.483 1.00 59.16 282 TYR A CA 1
ATOM 2420 C C . TYR A 1 282 ? 1.748 16.622 8.442 1.00 59.16 282 TYR A C 1
ATOM 2422 O O . TYR A 1 282 ? 1.115 17.036 9.390 1.00 59.16 282 TYR A O 1
ATOM 2430 N N . THR A 1 283 ? 1.943 17.421 7.403 1.00 54.91 283 THR A N 1
ATOM 2431 C CA . THR A 1 283 ? 1.304 18.742 7.254 1.00 54.91 283 THR A CA 1
ATOM 2432 C C . THR A 1 283 ? -0.002 18.655 6.457 1.00 54.91 283 THR A C 1
ATOM 2434 O O . THR A 1 283 ? -0.798 19.593 6.464 1.00 54.91 283 THR A O 1
ATOM 2437 N N . ASN A 1 284 ? -0.256 17.507 5.819 1.00 61.91 284 ASN A N 1
ATOM 2438 C CA . ASN A 1 284 ? -1.300 17.306 4.817 1.00 61.91 284 ASN A CA 1
ATOM 2439 C C . ASN A 1 284 ? -2.412 16.354 5.297 1.00 61.91 284 ASN A C 1
ATOM 2441 O O . ASN A 1 284 ? -2.862 15.481 4.557 1.00 61.91 284 ASN A O 1
ATOM 2445 N N . PHE A 1 285 ? -2.896 16.546 6.529 1.00 59.75 285 PHE A N 1
ATOM 2446 C CA . PHE A 1 285 ? -3.989 15.752 7.120 1.00 59.75 285 PHE A CA 1
ATOM 2447 C C . PHE A 1 285 ? -5.352 15.942 6.455 1.00 59.75 285 PHE A C 1
ATOM 2449 O O . PHE A 1 285 ? -6.294 15.273 6.843 1.00 59.75 285 PHE A O 1
ATOM 2456 N N . THR A 1 286 ? -5.478 16.867 5.505 1.00 58.41 286 THR A N 1
ATOM 2457 C CA . THR A 1 286 ? -6.734 17.214 4.823 1.00 58.41 286 THR A CA 1
ATOM 2458 C C . THR A 1 286 ? -6.853 16.545 3.458 1.00 58.41 286 THR A C 1
ATOM 2460 O O . THR A 1 286 ? -7.786 16.823 2.713 1.00 58.41 286 THR A O 1
ATOM 2463 N N . GLN A 1 287 ? -5.875 15.722 3.070 1.00 66.69 287 GLN A N 1
ATOM 2464 C CA . GLN A 1 287 ? -5.951 15.013 1.800 1.00 66.69 287 GLN A CA 1
ATOM 2465 C C . GLN A 1 287 ? -6.957 13.859 1.901 1.00 66.69 287 GLN A C 1
ATOM 2467 O O . GLN A 1 287 ? -7.024 13.209 2.956 1.00 66.69 287 GLN A O 1
ATOM 2472 N N . PRO A 1 288 ? -7.724 13.598 0.825 1.00 68.19 288 PRO A N 1
ATOM 2473 C CA . PRO A 1 288 ? -8.578 12.424 0.754 1.00 68.19 288 PRO A CA 1
ATOM 2474 C C . PRO A 1 288 ? -7.731 11.166 0.926 1.00 68.19 288 PRO A C 1
ATOM 2476 O O . PRO A 1 288 ? -6.533 11.148 0.613 1.00 68.19 288 PRO A O 1
ATOM 2479 N N . ILE A 1 289 ? -8.358 10.110 1.436 1.00 77.31 289 ILE A N 1
ATOM 2480 C CA . ILE A 1 289 ? -7.678 8.828 1.557 1.00 77.31 289 ILE A CA 1
ATOM 2481 C C . ILE A 1 289 ? -7.341 8.383 0.123 1.00 77.31 289 ILE A C 1
ATOM 2483 O O . ILE A 1 289 ? -8.205 8.413 -0.758 1.00 77.31 289 ILE A O 1
ATOM 2487 N N . TRP A 1 290 ? -6.071 8.033 -0.099 1.00 69.75 290 TRP A N 1
ATOM 2488 C CA . TRP A 1 290 ? -5.526 7.563 -1.382 1.00 69.75 290 TRP A CA 1
ATOM 2489 C C . TRP A 1 290 ? -5.403 8.577 -2.512 1.00 69.75 290 TRP A C 1
ATOM 2491 O O . TRP A 1 290 ? -5.676 8.299 -3.677 1.00 69.75 290 TRP A O 1
ATOM 2501 N N . LYS A 1 291 ? -4.856 9.752 -2.182 1.00 71.25 291 LYS A N 1
ATOM 2502 C CA . LYS A 1 291 ? -4.228 10.607 -3.198 1.00 71.25 291 LYS A CA 1
ATOM 2503 C C . LYS A 1 291 ? -3.047 9.910 -3.894 1.00 71.25 291 LYS A C 1
ATOM 2505 O O . LYS A 1 291 ? -2.859 10.133 -5.084 1.00 71.25 291 LYS A O 1
ATOM 2510 N N . VAL A 1 292 ? -2.270 9.096 -3.176 1.00 76.69 292 VAL A N 1
ATOM 2511 C CA . VAL A 1 292 ? -1.166 8.270 -3.714 1.00 76.69 292 VAL A CA 1
ATOM 2512 C C . VAL A 1 292 ? -1.675 6.898 -4.180 1.00 76.69 292 VAL A C 1
ATOM 2514 O O . VAL A 1 292 ? -2.825 6.556 -3.930 1.00 76.69 292 VAL A O 1
ATOM 2517 N N . GLU A 1 293 ? -0.849 6.131 -4.886 1.00 84.81 293 GLU A N 1
ATOM 2518 C CA . GLU A 1 293 ? -1.198 4.807 -5.420 1.00 84.81 293 GLU A CA 1
ATOM 2519 C C . GLU A 1 293 ? -1.283 3.720 -4.332 1.00 84.81 293 GLU A C 1
ATOM 2521 O O . GLU A 1 293 ? -0.446 3.712 -3.433 1.00 84.81 293 GLU A O 1
ATOM 2526 N N . LEU A 1 294 ? -2.236 2.774 -4.442 1.00 86.75 294 LEU A N 1
ATOM 2527 C CA . LEU A 1 294 ? -2.513 1.711 -3.448 1.00 86.75 294 LEU A CA 1
ATOM 2528 C C . LEU A 1 294 ? -1.391 0.670 -3.315 1.00 86.75 294 LEU A C 1
ATOM 2530 O O . LEU A 1 294 ? -1.392 -0.136 -2.380 1.00 86.75 294 LEU A O 1
ATOM 2534 N N . HIS A 1 295 ? -0.425 0.684 -4.231 1.00 88.38 295 HIS A N 1
ATOM 2535 C CA . HIS A 1 295 ? 0.780 -0.125 -4.163 1.00 88.38 295 HIS A CA 1
ATOM 2536 C C . HIS A 1 295 ? 2.047 0.726 -4.101 1.00 88.38 295 HIS A C 1
ATOM 2538 O O . HIS A 1 295 ? 2.196 1.745 -4.776 1.00 88.38 295 HIS A O 1
ATOM 2544 N N . ARG A 1 296 ? 3.018 0.270 -3.311 1.00 87.81 296 ARG A N 1
ATOM 2545 C CA . ARG A 1 296 ? 4.319 0.929 -3.170 1.00 87.81 296 ARG A CA 1
ATOM 2546 C C . ARG A 1 296 ? 5.425 -0.105 -3.089 1.00 87.81 296 ARG A C 1
ATOM 2548 O O . ARG A 1 296 ? 5.323 -1.069 -2.340 1.00 87.81 296 ARG A O 1
ATOM 2555 N N . TRP A 1 297 ? 6.505 0.086 -3.839 1.00 89.25 297 TRP A N 1
ATOM 2556 C CA . TRP A 1 297 ? 7.693 -0.743 -3.679 1.00 89.25 297 TRP A CA 1
ATOM 2557 C C . TRP A 1 297 ? 8.482 -0.323 -2.447 1.00 89.25 297 TRP A C 1
ATOM 2559 O O . TRP A 1 297 ? 9.040 0.775 -2.373 1.00 89.25 297 TRP A O 1
ATOM 2569 N N . GLU A 1 298 ? 8.608 -1.242 -1.502 1.00 87.62 298 GLU A N 1
ATOM 2570 C CA . GLU A 1 298 ? 9.388 -1.033 -0.297 1.00 87.62 298 GLU A CA 1
ATOM 2571 C C . GLU A 1 298 ? 10.840 -1.441 -0.542 1.00 87.62 298 GLU A C 1
ATOM 2573 O O . GLU A 1 298 ? 11.210 -2.618 -0.492 1.00 87.62 298 GLU A O 1
ATOM 2578 N N . GLN A 1 299 ? 11.699 -0.454 -0.805 1.00 85.75 299 GLN A N 1
ATOM 2579 C CA . GLN A 1 299 ? 13.088 -0.693 -1.209 1.00 85.75 299 GLN A CA 1
ATOM 2580 C C . GLN A 1 299 ? 13.899 -1.507 -0.187 1.00 85.75 299 GLN A C 1
ATOM 2582 O O . GLN A 1 299 ? 14.759 -2.295 -0.584 1.00 85.75 299 GLN A O 1
ATOM 2587 N N . SER A 1 300 ? 13.635 -1.332 1.109 1.00 86.69 300 SER A N 1
ATOM 2588 C CA . SER A 1 300 ? 14.280 -2.085 2.194 1.00 86.69 300 SER A CA 1
ATOM 2589 C C . SER A 1 300 ? 13.911 -3.570 2.189 1.00 86.69 300 SER A C 1
ATOM 2591 O O . SER A 1 300 ? 14.696 -4.398 2.649 1.00 86.69 300 SER A O 1
ATOM 2593 N N . TYR A 1 301 ? 12.738 -3.910 1.655 1.00 85.44 301 TYR A N 1
ATOM 2594 C CA . TYR A 1 301 ? 12.191 -5.264 1.657 1.00 85.44 301 TYR A CA 1
ATOM 2595 C C . TYR A 1 301 ? 12.182 -5.919 0.277 1.00 85.44 301 TYR A C 1
ATOM 2597 O O . TYR A 1 301 ? 11.971 -7.127 0.202 1.00 85.44 301 TYR A O 1
ATOM 2605 N N . LYS A 1 302 ? 12.437 -5.145 -0.787 1.00 86.44 302 LYS A N 1
ATOM 2606 C CA . LYS A 1 302 ? 12.347 -5.576 -2.190 1.00 86.44 302 LYS A CA 1
ATOM 2607 C C . LYS A 1 302 ? 11.018 -6.277 -2.490 1.00 86.44 302 LYS A C 1
ATOM 2609 O O . LYS A 1 302 ? 10.988 -7.327 -3.124 1.00 86.44 302 LYS A O 1
ATOM 2614 N N . SER A 1 303 ? 9.941 -5.717 -1.959 1.00 87.31 303 SER A N 1
ATOM 2615 C CA . SER A 1 303 ? 8.592 -6.253 -2.083 1.00 87.31 303 SER A CA 1
ATOM 2616 C C . SER A 1 303 ? 7.606 -5.096 -2.133 1.00 87.31 303 SER A C 1
ATOM 2618 O O . SER A 1 303 ? 7.914 -3.993 -1.672 1.00 87.31 303 SER A O 1
ATOM 2620 N N . PHE A 1 304 ? 6.434 -5.339 -2.702 1.00 89.44 304 PHE A N 1
ATOM 2621 C CA . PHE A 1 304 ? 5.360 -4.363 -2.689 1.00 89.44 304 PHE A CA 1
ATOM 2622 C C . PHE A 1 304 ? 4.636 -4.370 -1.343 1.00 89.44 304 PHE A C 1
ATOM 2624 O O . PHE A 1 304 ? 4.479 -5.401 -0.687 1.00 89.44 304 PHE A O 1
ATOM 2631 N N . SER A 1 305 ? 4.173 -3.199 -0.940 1.00 90.81 305 SER A N 1
ATOM 2632 C CA . SER A 1 305 ? 3.075 -3.030 -0.007 1.00 90.81 305 SER A CA 1
ATOM 2633 C C . SER A 1 305 ? 1.816 -2.673 -0.785 1.00 90.81 305 SER A C 1
ATOM 2635 O O . SER A 1 305 ? 1.896 -1.972 -1.791 1.00 90.81 305 SER A O 1
ATOM 2637 N N . PHE A 1 306 ? 0.670 -3.179 -0.339 1.00 89.56 306 PHE A N 1
ATOM 2638 C CA . PHE A 1 306 ? -0.609 -3.055 -1.039 1.00 89.56 306 PHE A CA 1
ATOM 2639 C C . PHE A 1 306 ? -1.712 -2.542 -0.110 1.00 89.56 306 PHE A C 1
ATOM 2641 O O . PHE A 1 306 ? -1.552 -2.561 1.115 1.00 89.56 306 PHE A O 1
ATOM 2648 N N . THR A 1 307 ? -2.864 -2.207 -0.699 1.00 90.38 307 THR A N 1
ATOM 2649 C CA . THR A 1 307 ? -4.136 -1.845 -0.043 1.00 90.38 307 THR A CA 1
ATOM 2650 C C . THR A 1 307 ? -4.178 -0.452 0.566 1.00 90.38 307 THR A C 1
ATOM 2652 O O . THR A 1 307 ? -3.163 0.234 0.667 1.00 90.38 307 THR A O 1
ATOM 2655 N N . TYR A 1 308 ? -5.358 -0.118 1.103 1.00 90.44 308 TYR A N 1
ATOM 2656 C CA . TYR A 1 308 ? -5.631 1.097 1.859 1.00 90.44 308 TYR A CA 1
ATOM 2657 C C . TYR A 1 308 ? -4.777 1.304 3.114 1.00 90.44 308 TYR A C 1
ATOM 2659 O O . TYR A 1 308 ? -4.892 2.341 3.763 1.00 90.44 308 TYR A O 1
ATOM 2667 N N . PHE A 1 309 ? -3.905 0.361 3.450 1.00 92.50 309 PHE A N 1
ATOM 2668 C CA . PHE A 1 309 ? -3.053 0.424 4.625 1.00 92.50 309 PHE A CA 1
ATOM 2669 C C . PHE A 1 309 ? -1.575 0.159 4.301 1.00 92.50 309 PHE A C 1
ATOM 2671 O O . PHE A 1 309 ? -0.788 -0.004 5.231 1.00 92.50 309 PHE A O 1
ATOM 2678 N N . HIS A 1 310 ? -1.185 0.075 3.019 1.00 91.19 310 HIS A N 1
ATOM 2679 C CA . HIS A 1 310 ? 0.182 -0.277 2.596 1.00 91.19 310 HIS A CA 1
ATOM 2680 C C . HIS A 1 310 ? 0.780 -1.434 3.420 1.00 91.19 310 HIS A C 1
ATOM 2682 O O . HIS A 1 310 ? 1.892 -1.358 3.950 1.00 91.19 310 HIS A O 1
ATOM 2688 N N . ILE A 1 311 ? 0.040 -2.538 3.533 1.00 92.75 311 ILE A N 1
ATOM 2689 C CA . ILE A 1 311 ? 0.548 -3.726 4.215 1.00 92.75 311 ILE A CA 1
ATOM 2690 C C . ILE A 1 311 ? 1.576 -4.379 3.294 1.00 92.75 311 ILE A C 1
ATOM 2692 O O . ILE A 1 311 ? 1.278 -4.742 2.156 1.00 92.75 311 ILE A O 1
ATOM 2696 N N . LEU A 1 312 ? 2.804 -4.501 3.785 1.00 91.75 312 LEU A N 1
ATOM 2697 C CA . LEU A 1 312 ? 3.904 -5.149 3.083 1.00 91.75 312 LEU A CA 1
ATOM 2698 C C . LEU A 1 312 ? 3.575 -6.623 2.797 1.00 91.75 312 LEU A C 1
ATOM 2700 O O . LEU A 1 312 ? 3.248 -7.364 3.727 1.00 91.75 312 LEU A O 1
ATOM 2704 N N . MET A 1 313 ? 3.754 -7.068 1.548 1.00 89.38 313 MET A N 1
ATOM 2705 C CA . MET A 1 313 ? 3.605 -8.472 1.146 1.00 89.38 313 MET A CA 1
ATOM 2706 C C . MET A 1 313 ? 4.723 -9.330 1.738 1.00 89.38 313 MET A C 1
ATOM 2708 O O . MET A 1 313 ? 5.742 -9.634 1.110 1.00 89.38 313 MET A O 1
ATOM 2712 N N . ARG A 1 314 ? 4.533 -9.690 2.999 1.00 87.94 314 ARG A N 1
ATOM 2713 C CA . ARG A 1 314 ? 5.355 -10.616 3.770 1.00 87.94 314 ARG A CA 1
ATOM 2714 C C . ARG A 1 314 ? 4.503 -11.760 4.288 1.00 87.94 314 ARG A C 1
ATOM 2716 O O . ARG A 1 314 ? 3.321 -11.855 3.986 1.00 87.94 314 ARG A O 1
ATOM 2723 N N . TYR A 1 315 ? 5.127 -12.641 5.056 1.00 89.56 315 TYR A N 1
ATOM 2724 C CA . TYR A 1 315 ? 4.517 -13.859 5.559 1.00 89.56 315 TYR A CA 1
ATOM 2725 C C . TYR A 1 315 ? 3.148 -13.645 6.227 1.00 89.56 315 TYR A C 1
ATOM 2727 O O . TYR A 1 315 ? 2.193 -14.331 5.875 1.00 89.56 315 TYR A O 1
ATOM 2735 N N . GLU A 1 316 ? 3.023 -12.670 7.132 1.00 93.69 316 GLU A N 1
ATOM 2736 C CA . GLU A 1 316 ? 1.760 -12.369 7.816 1.00 93.69 316 GLU A CA 1
ATOM 2737 C C . GLU A 1 316 ? 0.673 -11.893 6.850 1.00 93.69 316 GLU A C 1
ATOM 2739 O O . GLU A 1 316 ? -0.471 -12.322 6.959 1.00 93.69 316 GLU A O 1
ATOM 2744 N N . TRP A 1 317 ? 1.035 -11.046 5.882 1.00 93.62 317 TRP A N 1
ATOM 2745 C CA . TRP A 1 317 ? 0.116 -10.582 4.843 1.00 93.62 317 TRP A CA 1
ATOM 2746 C C . TRP A 1 317 ? -0.327 -11.731 3.937 1.00 93.62 317 TRP A C 1
ATOM 2748 O O . TRP A 1 317 ? -1.517 -11.898 3.709 1.00 93.62 317 TRP A O 1
ATOM 2758 N N . LEU A 1 318 ? 0.615 -12.560 3.472 1.00 90.06 318 LEU A N 1
ATOM 2759 C CA . LEU A 1 318 ? 0.336 -13.709 2.604 1.00 90.06 318 LEU A CA 1
ATOM 2760 C C . LEU A 1 318 ? -0.598 -14.705 3.290 1.00 90.06 318 LEU A C 1
ATOM 2762 O O . LEU A 1 318 ? -1.521 -15.224 2.667 1.00 90.06 318 LEU A O 1
ATOM 2766 N N . ARG A 1 319 ? -0.372 -14.957 4.582 1.00 93.06 319 ARG A N 1
ATOM 2767 C CA . ARG A 1 319 ? -1.213 -15.850 5.375 1.00 93.06 319 ARG A CA 1
ATOM 2768 C C . ARG A 1 319 ? -2.600 -15.254 5.614 1.00 93.06 319 ARG A C 1
ATOM 2770 O O . ARG A 1 319 ? -3.579 -15.951 5.381 1.00 93.06 319 ARG A O 1
ATOM 2777 N N . ALA A 1 320 ? -2.682 -13.989 6.029 1.00 96.31 320 ALA A N 1
ATOM 2778 C CA . ALA A 1 320 ? -3.954 -13.296 6.225 1.00 96.31 320 ALA A CA 1
ATOM 2779 C C . ALA A 1 320 ? -4.780 -13.269 4.933 1.00 96.31 320 ALA A C 1
ATOM 2781 O O . ALA A 1 320 ? -5.942 -13.661 4.938 1.00 96.31 320 ALA A O 1
ATOM 2782 N N . ARG A 1 321 ? -4.154 -12.910 3.808 1.00 94.12 321 ARG A N 1
ATOM 2783 C CA . ARG A 1 321 ? -4.787 -12.913 2.488 1.00 94.12 321 ARG A CA 1
ATOM 2784 C C . ARG A 1 321 ? -5.304 -14.299 2.103 1.00 94.12 321 ARG A C 1
ATOM 2786 O O . ARG A 1 321 ? -6.449 -14.415 1.684 1.00 94.12 321 ARG A O 1
ATOM 2793 N N . LYS A 1 322 ? -4.470 -15.337 2.246 1.00 89.25 322 LYS A N 1
ATOM 2794 C CA . LYS A 1 322 ? -4.847 -16.719 1.915 1.00 89.25 322 LYS A CA 1
ATOM 2795 C C . LYS A 1 322 ? -6.027 -17.201 2.760 1.00 89.25 322 LYS A C 1
ATOM 2797 O O . LYS A 1 322 ? -6.925 -17.830 2.222 1.00 89.25 322 LYS A O 1
ATOM 2802 N N . ASN A 1 323 ? -6.022 -16.898 4.055 1.00 91.12 323 ASN A N 1
ATOM 2803 C CA . ASN A 1 323 ? -7.095 -17.281 4.972 1.00 91.12 323 ASN A CA 1
ATOM 2804 C C . ASN A 1 323 ? -8.417 -16.566 4.660 1.00 91.12 323 ASN A C 1
ATOM 2806 O O . ASN A 1 323 ? -9.473 -17.149 4.850 1.00 91.12 323 ASN A O 1
ATOM 2810 N N . LEU A 1 324 ? -8.350 -15.335 4.149 1.00 91.62 324 LEU A N 1
ATOM 2811 C CA . LEU A 1 324 ? -9.514 -14.590 3.666 1.00 91.62 324 LEU A CA 1
ATOM 2812 C C . LEU A 1 324 ? -9.922 -14.958 2.227 1.00 91.62 324 LEU A C 1
ATOM 2814 O O . LEU A 1 324 ? -10.852 -14.355 1.704 1.00 91.62 324 LEU A O 1
ATOM 2818 N N . TRP A 1 325 ? -9.218 -15.892 1.575 1.00 88.31 325 TRP A N 1
ATOM 2819 C CA . TRP A 1 325 ? -9.449 -16.298 0.181 1.00 88.31 325 TRP A CA 1
ATOM 2820 C C . TRP A 1 325 ? -9.426 -15.142 -0.829 1.00 88.31 325 TRP A C 1
ATOM 2822 O O . TRP A 1 325 ? -10.141 -15.154 -1.824 1.00 88.31 325 TRP A O 1
ATOM 2832 N N . LEU A 1 326 ? -8.573 -14.142 -0.589 1.00 87.94 326 LEU A N 1
ATOM 2833 C CA . LEU A 1 326 ? -8.471 -12.958 -1.445 1.00 87.94 326 LEU A CA 1
ATOM 2834 C C . LEU A 1 326 ? -7.306 -13.069 -2.438 1.00 87.94 326 LEU A C 1
ATOM 2836 O O . LEU A 1 326 ? -6.226 -13.542 -2.080 1.00 87.94 326 LEU A O 1
ATOM 2840 N N . THR A 1 327 ? -7.455 -12.554 -3.654 1.00 86.75 327 THR A N 1
ATOM 2841 C CA . THR A 1 327 ? -6.342 -12.266 -4.579 1.00 86.75 327 THR A CA 1
ATOM 2842 C C . THR A 1 327 ? -5.682 -10.913 -4.266 1.00 86.75 327 THR A C 1
ATOM 2844 O O . THR A 1 327 ? -6.202 -10.111 -3.484 1.00 86.75 327 THR A O 1
ATOM 2847 N N . GLU A 1 328 ? -4.509 -10.633 -4.842 1.00 85.31 328 GLU A N 1
ATOM 2848 C CA . GLU A 1 328 ? -3.831 -9.331 -4.750 1.00 85.31 328 GLU A CA 1
ATOM 2849 C C . GLU A 1 328 ? -4.745 -8.174 -5.189 1.00 85.31 328 GLU A C 1
ATOM 2851 O O . GLU A 1 328 ? -4.834 -7.153 -4.498 1.00 85.31 328 GLU A O 1
ATOM 2856 N N . GLY A 1 329 ? -5.438 -8.337 -6.313 1.00 85.31 329 GLY A N 1
ATOM 2857 C CA . GLY A 1 329 ? -6.341 -7.338 -6.864 1.00 85.31 329 GLY A CA 1
ATOM 2858 C C . GLY A 1 329 ? -7.639 -7.186 -6.081 1.00 85.31 329 GLY A C 1
ATOM 2859 O O . GLY A 1 329 ? -8.124 -6.068 -5.916 1.00 85.31 329 GLY A O 1
ATOM 2860 N N . GLN A 1 330 ? -8.162 -8.255 -5.474 1.00 87.25 330 GLN A N 1
ATOM 2861 C CA . GLN A 1 330 ? -9.319 -8.154 -4.574 1.00 87.25 330 GLN A CA 1
ATOM 2862 C C . GLN A 1 330 ? -9.034 -7.314 -3.323 1.00 87.25 330 GLN A C 1
ATOM 2864 O O . GLN A 1 330 ? -9.950 -6.712 -2.754 1.00 87.25 330 GLN A O 1
ATOM 2869 N N . CYS A 1 331 ? -7.766 -7.213 -2.916 1.00 89.62 331 CYS A N 1
ATOM 2870 C CA . CYS A 1 331 ? -7.343 -6.396 -1.781 1.00 89.62 331 CYS A CA 1
ATOM 2871 C C . CYS A 1 331 ? -7.392 -4.876 -2.063 1.00 89.62 331 CYS A C 1
ATOM 2873 O O . CYS A 1 331 ? -7.134 -4.083 -1.154 1.00 89.62 331 CYS A O 1
ATOM 2875 N N . TYR A 1 332 ? -7.715 -4.458 -3.295 1.00 87.19 332 TYR A N 1
ATOM 2876 C CA . TYR A 1 332 ? -7.947 -3.054 -3.664 1.00 87.19 332 TYR A CA 1
ATOM 2877 C C . TYR A 1 332 ? -9.354 -2.576 -3.338 1.00 87.19 332 TYR A C 1
ATOM 2879 O O . TYR A 1 332 ? -9.582 -1.374 -3.350 1.00 87.19 332 TYR A O 1
ATOM 2887 N N . HIS A 1 333 ? -10.292 -3.471 -3.029 1.00 88.06 333 HIS A N 1
ATOM 2888 C CA . HIS A 1 333 ? -11.597 -3.052 -2.538 1.00 88.06 333 HIS A CA 1
ATOM 2889 C C . HIS A 1 333 ? -11.476 -2.589 -1.071 1.00 88.06 333 HIS A C 1
ATOM 2891 O O . HIS A 1 333 ? -10.878 -3.305 -0.260 1.00 88.06 333 HIS A O 1
ATOM 2897 N N . PRO A 1 334 ? -12.041 -1.435 -0.672 1.00 90.12 334 PRO A N 1
ATOM 2898 C CA . PRO A 1 334 ? -11.882 -0.889 0.679 1.00 90.12 334 PRO A CA 1
ATOM 2899 C C . PRO A 1 334 ? -12.399 -1.811 1.796 1.00 90.12 334 PRO A C 1
ATOM 2901 O O . PRO A 1 334 ? -11.790 -1.845 2.867 1.00 90.12 334 PRO A O 1
ATOM 2904 N N . VAL A 1 335 ? -13.447 -2.612 1.552 1.00 92.38 335 VAL A N 1
ATOM 2905 C CA . VAL A 1 335 ? -13.905 -3.646 2.510 1.00 92.38 335 VAL A CA 1
ATOM 2906 C C . VAL A 1 335 ? -12.846 -4.737 2.670 1.00 92.38 335 VAL A C 1
ATOM 2908 O O . VAL A 1 335 ? -12.433 -5.035 3.786 1.00 92.38 335 VAL A O 1
ATOM 2911 N N . ASN A 1 336 ? -12.332 -5.290 1.571 1.00 93.31 336 ASN A N 1
ATOM 2912 C CA . ASN A 1 336 ? -11.350 -6.377 1.609 1.00 93.31 336 ASN A CA 1
ATOM 2913 C C . ASN A 1 336 ? -10.009 -5.918 2.184 1.00 93.31 336 ASN A C 1
ATOM 2915 O O . ASN A 1 336 ? -9.403 -6.627 2.982 1.00 93.31 336 ASN A O 1
ATOM 2919 N N . ALA A 1 337 ? -9.573 -4.703 1.850 1.00 94.62 337 ALA A N 1
ATOM 2920 C CA . ALA A 1 337 ? -8.423 -4.068 2.481 1.00 94.62 337 ALA A CA 1
ATOM 2921 C C . ALA A 1 337 ? -8.602 -3.952 4.001 1.00 94.62 337 ALA A C 1
ATOM 2923 O O . ALA A 1 337 ? -7.668 -4.207 4.758 1.00 94.62 337 ALA A O 1
ATOM 2924 N N . SER A 1 338 ? -9.806 -3.585 4.445 1.00 96.75 338 SER A N 1
ATOM 2925 C CA . SER A 1 338 ? -10.163 -3.439 5.858 1.00 96.75 338 SER A CA 1
ATOM 2926 C C . SER A 1 338 ? -10.195 -4.787 6.587 1.00 96.75 338 SER A C 1
ATOM 2928 O O . SER A 1 338 ? -9.621 -4.904 7.672 1.00 96.75 338 SER A O 1
ATOM 2930 N N . LYS A 1 339 ? -10.749 -5.836 5.963 1.00 97.31 339 LYS A N 1
ATOM 2931 C CA . LYS A 1 339 ? -10.656 -7.223 6.456 1.00 97.31 339 LYS A CA 1
ATOM 2932 C C . LYS A 1 339 ? -9.204 -7.670 6.584 1.00 97.31 339 LYS A C 1
ATOM 2934 O O . LYS A 1 339 ? -8.784 -8.153 7.635 1.00 97.31 339 LYS A O 1
ATOM 2939 N N . LEU A 1 340 ? -8.419 -7.451 5.529 1.00 97.12 340 LEU A N 1
ATOM 2940 C CA . LEU A 1 340 ? -7.012 -7.823 5.476 1.00 97.12 340 LEU A CA 1
ATOM 2941 C C . LEU A 1 340 ? -6.188 -7.087 6.530 1.00 97.12 340 LEU A C 1
ATOM 2943 O O . LEU A 1 340 ? -5.292 -7.687 7.112 1.00 97.12 340 LEU A O 1
ATOM 2947 N N . PHE A 1 341 ? -6.501 -5.823 6.819 1.00 96.94 341 PHE A N 1
ATOM 2948 C CA . PHE A 1 341 ? -5.879 -5.079 7.910 1.00 96.94 341 PHE A CA 1
ATOM 2949 C C . PHE A 1 341 ? -6.109 -5.759 9.263 1.00 96.94 341 PHE A C 1
ATOM 2951 O O . PHE A 1 341 ? -5.142 -6.013 9.984 1.00 96.94 341 PHE A O 1
ATOM 2958 N N . LEU A 1 342 ? -7.356 -6.111 9.591 1.00 97.12 342 LEU A N 1
ATOM 2959 C CA . LEU A 1 342 ? -7.687 -6.804 10.843 1.00 97.12 342 LEU A CA 1
ATOM 2960 C C . LEU A 1 342 ? -7.009 -8.181 10.920 1.00 97.12 342 LEU A C 1
ATOM 2962 O O . LEU A 1 342 ? -6.326 -8.485 11.901 1.00 97.12 342 LEU A O 1
ATOM 2966 N N . ALA A 1 343 ? -7.124 -8.984 9.860 1.00 97.44 343 ALA A N 1
ATOM 2967 C CA . ALA A 1 343 ? -6.500 -10.302 9.772 1.00 97.44 343 ALA A CA 1
ATOM 2968 C C . ALA A 1 343 ? -4.966 -10.228 9.880 1.00 97.44 343 ALA A C 1
ATOM 2970 O O . ALA A 1 343 ? -4.352 -11.012 10.604 1.00 97.44 343 ALA A O 1
ATOM 2971 N N . TYR A 1 344 ? -4.334 -9.248 9.228 1.00 97.06 344 TYR A N 1
ATOM 2972 C CA . TYR A 1 344 ? -2.893 -9.011 9.311 1.00 97.06 344 TYR A CA 1
ATOM 2973 C C . TYR A 1 344 ? -2.448 -8.672 10.734 1.00 97.06 344 TYR A C 1
ATOM 2975 O O . TYR A 1 344 ? -1.447 -9.216 11.202 1.00 97.06 344 TYR A O 1
ATOM 2983 N N . TRP A 1 345 ? -3.186 -7.814 11.446 1.00 95.81 345 TRP A N 1
ATOM 2984 C CA . TRP A 1 345 ? -2.900 -7.519 12.851 1.00 95.81 345 TRP A CA 1
ATOM 2985 C C . TRP A 1 345 ? -2.940 -8.778 13.711 1.00 95.81 345 TRP A C 1
ATOM 2987 O O . TRP A 1 345 ? -2.017 -9.007 14.495 1.00 95.81 345 TRP A O 1
ATOM 2997 N N . ILE A 1 346 ? -3.951 -9.623 13.510 1.00 96.00 346 ILE A N 1
ATOM 2998 C CA . ILE A 1 346 ? -4.089 -10.897 14.218 1.00 96.00 346 ILE A CA 1
ATOM 2999 C C . ILE A 1 346 ? -2.914 -11.830 13.894 1.00 96.00 346 ILE A C 1
ATOM 3001 O O . ILE A 1 346 ? -2.283 -12.359 14.812 1.00 96.00 346 ILE A O 1
ATOM 3005 N N . GLU A 1 347 ? -2.566 -12.012 12.617 1.00 96.75 347 GLU A N 1
ATOM 3006 C CA . GLU A 1 347 ? -1.443 -12.870 12.212 1.00 96.75 347 GLU A CA 1
ATOM 3007 C C . GLU A 1 347 ? -0.096 -12.359 12.726 1.00 96.75 347 GLU A C 1
ATOM 3009 O O . GLU A 1 347 ? 0.731 -13.148 13.193 1.00 96.75 347 GLU A O 1
ATOM 3014 N N . LYS A 1 348 ? 0.111 -11.042 12.732 1.00 95.12 348 LYS A N 1
ATOM 3015 C CA . LYS A 1 348 ? 1.323 -10.425 13.275 1.00 95.12 348 LYS A CA 1
ATOM 3016 C C . LYS A 1 348 ? 1.408 -10.549 14.790 1.00 95.12 348 LYS A C 1
ATOM 3018 O O . LYS A 1 348 ? 2.480 -10.809 15.342 1.00 95.12 348 LYS A O 1
ATOM 3023 N N . SER A 1 349 ? 0.288 -10.398 15.488 1.00 94.12 349 SER A N 1
ATOM 3024 C CA . SER A 1 349 ? 0.204 -10.639 16.929 1.00 94.12 349 SER A CA 1
ATOM 3025 C C . SER A 1 349 ? 0.520 -12.092 17.279 1.00 94.12 349 SER A C 1
ATOM 3027 O O . SER A 1 349 ? 1.312 -12.336 18.192 1.00 94.12 349 SER A O 1
ATOM 3029 N N . LYS A 1 350 ? 0.002 -13.056 16.504 1.00 92.94 350 LYS A N 1
ATOM 3030 C CA . LYS A 1 350 ? 0.343 -14.482 16.642 1.00 92.94 350 LYS A CA 1
ATOM 3031 C C . LYS A 1 350 ? 1.835 -14.733 16.394 1.00 92.94 350 LYS A C 1
ATOM 3033 O O . LYS A 1 350 ? 2.483 -15.359 17.232 1.00 92.94 350 LYS A O 1
ATOM 3038 N N . SER A 1 351 ? 2.397 -14.225 15.290 1.00 91.44 351 SER A N 1
ATOM 3039 C CA . SER A 1 351 ? 3.805 -14.466 14.920 1.00 91.44 351 SER A CA 1
ATOM 3040 C C . SER A 1 351 ? 4.791 -13.890 15.938 1.00 91.44 351 SER A C 1
ATOM 3042 O O . SER A 1 351 ? 5.842 -14.474 16.197 1.00 91.44 351 SER A O 1
ATOM 3044 N N . THR A 1 352 ? 4.426 -12.778 16.576 1.00 91.31 352 THR A N 1
ATOM 3045 C CA . THR A 1 352 ? 5.260 -12.094 17.575 1.00 91.31 352 THR A CA 1
ATOM 3046 C C . THR A 1 352 ? 4.900 -12.414 19.027 1.00 91.31 352 THR A C 1
ATOM 3048 O O . THR A 1 352 ? 5.550 -11.887 19.931 1.00 91.31 352 THR A O 1
ATOM 3051 N N . LYS A 1 353 ? 3.890 -13.265 19.263 1.00 92.38 353 LYS A N 1
ATOM 3052 C CA . LYS A 1 353 ? 3.339 -13.597 20.591 1.00 92.38 353 LYS A CA 1
ATOM 3053 C C . LYS A 1 353 ? 2.948 -12.356 21.408 1.00 92.38 353 LYS A C 1
ATOM 3055 O O . LYS A 1 353 ? 3.174 -12.303 22.616 1.00 92.38 353 LYS A O 1
ATOM 3060 N N . LYS A 1 354 ? 2.391 -11.336 20.748 1.00 91.44 354 LYS A N 1
ATOM 3061 C CA . LYS A 1 354 ? 1.945 -10.091 21.391 1.00 91.44 354 LYS A CA 1
ATOM 3062 C C . LYS A 1 354 ? 0.434 -9.979 21.386 1.00 91.44 354 LYS A C 1
ATOM 3064 O O . LYS A 1 354 ? -0.199 -10.119 20.343 1.00 91.44 354 LYS A O 1
ATOM 3069 N N . ASP A 1 355 ? -0.123 -9.646 22.542 1.00 89.06 355 ASP A N 1
ATOM 3070 C CA . ASP A 1 355 ? -1.552 -9.398 22.681 1.00 89.06 355 ASP A CA 1
ATOM 3071 C C . ASP A 1 355 ? -1.963 -8.092 21.980 1.00 89.06 355 ASP A C 1
ATOM 3073 O O . ASP A 1 355 ? -1.307 -7.055 22.135 1.00 89.06 355 ASP A O 1
ATOM 3077 N N . MET A 1 356 ? -3.060 -8.132 21.222 1.00 88.12 356 MET A N 1
ATOM 3078 C CA . MET A 1 356 ? -3.610 -6.968 20.524 1.00 88.12 356 MET A CA 1
ATOM 3079 C C . MET A 1 356 ? -4.069 -5.870 21.490 1.00 88.12 356 MET A C 1
ATOM 3081 O O . MET A 1 356 ? -3.898 -4.685 21.193 1.00 88.12 356 MET A O 1
ATOM 3085 N N . ASN A 1 357 ? -4.531 -6.241 22.688 1.00 85.81 357 ASN A N 1
ATOM 3086 C CA . ASN A 1 357 ? -4.952 -5.294 23.730 1.00 85.81 357 ASN A CA 1
ATOM 3087 C C . ASN A 1 357 ? -3.799 -4.415 24.248 1.00 85.81 357 ASN A C 1
ATOM 3089 O O . ASN A 1 357 ? -4.009 -3.349 24.840 1.00 85.81 357 ASN A O 1
ATOM 3093 N N . SER A 1 358 ? -2.549 -4.825 23.994 1.00 87.44 358 SER A N 1
ATOM 3094 C CA . SER A 1 358 ? -1.373 -4.001 24.289 1.00 87.44 358 SER A CA 1
ATOM 3095 C C . SER A 1 358 ? -1.228 -2.797 23.345 1.00 87.44 358 SER A C 1
ATOM 3097 O O . SER A 1 358 ? -0.541 -1.829 23.691 1.00 87.44 358 SER A O 1
ATOM 3099 N N . PHE A 1 359 ? -1.900 -2.834 22.190 1.00 90.12 359 PHE A N 1
ATOM 3100 C CA . PHE A 1 359 ? -1.860 -1.804 21.152 1.00 90.12 359 PHE A CA 1
ATOM 3101 C C . PHE A 1 359 ? -3.146 -0.978 21.089 1.00 90.12 359 PHE A C 1
ATOM 3103 O O . PHE A 1 359 ? -3.059 0.233 20.903 1.00 90.12 359 PHE A O 1
ATOM 3110 N N . PHE A 1 360 ? -4.310 -1.599 21.291 1.00 90.38 360 PHE A N 1
ATOM 3111 C CA . PHE A 1 360 ? -5.619 -0.944 21.192 1.00 90.38 360 PHE A CA 1
ATOM 3112 C C . PHE A 1 360 ? -6.284 -0.753 22.570 1.00 90.38 360 PHE A C 1
ATOM 3114 O O . PHE A 1 360 ? -5.949 -1.475 23.513 1.00 90.38 360 PHE A O 1
ATOM 3121 N N . PRO A 1 361 ? -7.167 0.249 22.752 1.00 88.81 361 PRO A N 1
ATOM 3122 C CA . PRO A 1 361 ? -7.449 1.351 21.824 1.00 88.81 361 PRO A CA 1
ATOM 3123 C C . PRO A 1 361 ? -6.284 2.347 21.765 1.00 88.81 361 PRO A C 1
ATOM 3125 O O . PRO A 1 361 ? -5.457 2.401 22.678 1.00 88.81 361 PRO A O 1
ATOM 3128 N N . LEU A 1 362 ? -6.227 3.190 20.729 1.00 89.00 362 LEU A N 1
ATOM 3129 C CA . LEU A 1 362 ? -5.181 4.218 20.579 1.00 89.00 362 LEU A CA 1
ATOM 3130 C C . LEU A 1 362 ? -5.434 5.457 21.467 1.00 89.00 362 LEU A C 1
ATOM 3132 O O . LEU A 1 362 ? -5.101 6.585 21.107 1.00 89.00 362 LEU A O 1
ATOM 3136 N N . ASN A 1 363 ? -6.028 5.254 22.645 1.00 81.06 363 ASN A N 1
ATOM 3137 C CA . ASN A 1 363 ? -6.539 6.299 23.534 1.00 81.06 363 ASN A CA 1
ATOM 3138 C C . ASN A 1 363 ? -5.456 7.097 24.282 1.00 81.06 363 ASN A C 1
ATOM 3140 O O . ASN A 1 363 ? -5.767 8.073 24.957 1.00 81.06 363 ASN A O 1
ATOM 3144 N N . ASN A 1 364 ? -4.188 6.701 24.177 1.00 86.75 364 ASN A N 1
ATOM 3145 C CA . ASN A 1 364 ? -3.067 7.434 24.747 1.00 86.75 364 ASN A CA 1
ATOM 3146 C C . ASN A 1 364 ? -1.826 7.347 23.853 1.00 86.75 364 ASN A C 1
ATOM 3148 O O . ASN A 1 364 ? -1.673 6.434 23.035 1.00 86.75 364 ASN A O 1
ATOM 3152 N N . ALA A 1 365 ? -0.909 8.294 24.053 1.00 87.62 365 ALA A N 1
ATOM 3153 C CA . ALA A 1 365 ? 0.285 8.442 23.228 1.00 87.62 365 ALA A CA 1
ATOM 3154 C C . ALA A 1 365 ? 1.194 7.200 23.230 1.00 87.62 365 ALA A C 1
ATOM 3156 O O . ALA A 1 365 ? 1.839 6.921 22.220 1.00 87.62 365 ALA A O 1
ATOM 3157 N N . GLU A 1 366 ? 1.250 6.445 24.330 1.00 90.81 366 GLU A N 1
ATOM 3158 C CA . GLU A 1 366 ? 2.124 5.275 24.446 1.00 90.81 366 GLU A CA 1
ATOM 3159 C C . GLU A 1 366 ? 1.554 4.052 23.718 1.00 90.81 366 GLU A C 1
ATOM 3161 O O . GLU A 1 366 ? 2.281 3.358 23.004 1.00 90.81 366 GLU A O 1
ATOM 3166 N N . LYS A 1 367 ? 0.243 3.799 23.826 1.00 91.38 367 LYS A N 1
ATOM 3167 C CA . LYS A 1 367 ? -0.434 2.783 23.001 1.00 91.38 367 LYS A CA 1
ATOM 3168 C C . LYS A 1 367 ? -0.314 3.117 21.515 1.00 91.38 367 LYS A C 1
ATOM 3170 O O . LYS A 1 367 ? 0.095 2.255 20.742 1.00 91.38 367 LYS A O 1
ATOM 3175 N N . LEU A 1 368 ? -0.522 4.378 21.134 1.00 92.06 368 LEU A N 1
ATOM 3176 C CA . LEU A 1 368 ? -0.381 4.831 19.747 1.00 92.06 368 LEU A CA 1
ATOM 3177 C C . LEU A 1 368 ? 1.039 4.619 19.196 1.00 92.06 368 LEU A C 1
ATOM 3179 O O . LEU A 1 368 ? 1.211 4.059 18.112 1.00 92.06 368 LEU A O 1
ATOM 3183 N N . LYS A 1 369 ? 2.069 4.997 19.965 1.00 92.56 369 LYS A N 1
ATOM 3184 C CA . LYS A 1 369 ? 3.480 4.737 19.625 1.00 92.56 369 LYS A CA 1
ATOM 3185 C C . LYS A 1 369 ? 3.758 3.252 19.425 1.00 92.56 369 LYS A C 1
ATOM 3187 O O . LYS A 1 369 ? 4.396 2.876 18.440 1.00 92.56 369 LYS A O 1
ATOM 3192 N N . ARG A 1 370 ? 3.303 2.411 20.360 1.00 93.00 370 ARG A N 1
ATOM 3193 C 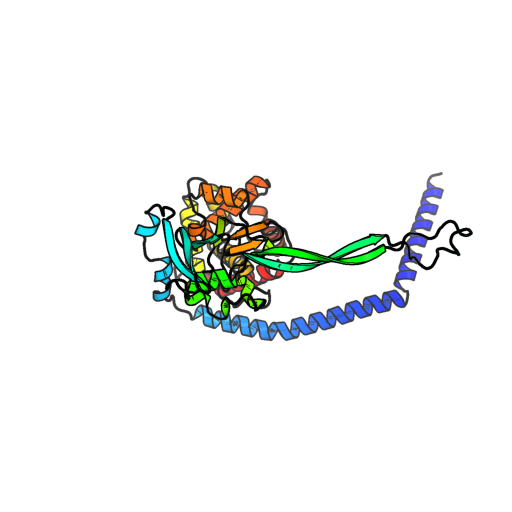CA . ARG A 1 370 ? 3.503 0.957 20.305 1.00 93.00 370 ARG A CA 1
ATOM 3194 C C . ARG A 1 370 ? 2.785 0.339 19.115 1.00 93.00 370 ARG A C 1
ATOM 3196 O O . ARG A 1 370 ? 3.413 -0.442 18.405 1.00 93.00 370 ARG A O 1
ATOM 3203 N N . ALA A 1 371 ? 1.537 0.729 18.864 1.00 93.44 371 ALA A N 1
ATOM 3204 C CA . ALA A 1 371 ? 0.756 0.266 17.725 1.00 93.44 371 ALA A CA 1
ATOM 3205 C C . ALA A 1 371 ? 1.447 0.620 16.401 1.00 93.44 371 ALA A C 1
ATOM 3207 O O . ALA A 1 371 ? 1.693 -0.256 15.575 1.00 93.44 371 ALA A O 1
ATOM 3208 N N . TRP A 1 372 ? 1.871 1.875 16.229 1.00 92.00 372 TRP A N 1
ATOM 3209 C CA . TRP A 1 372 ? 2.559 2.297 15.009 1.00 92.00 372 TRP A CA 1
ATOM 3210 C C . TRP A 1 372 ? 3.901 1.585 14.805 1.00 92.00 372 TRP A C 1
ATOM 3212 O O . TRP A 1 372 ? 4.176 1.071 13.720 1.00 92.00 372 TRP A O 1
ATOM 3222 N N . LYS A 1 373 ? 4.732 1.496 15.854 1.00 91.81 373 LYS A N 1
ATOM 3223 C CA . LYS A 1 373 ? 6.011 0.773 15.782 1.00 91.81 373 LYS A CA 1
ATOM 3224 C C . LYS A 1 373 ? 5.793 -0.699 15.451 1.00 91.81 373 LYS A C 1
ATOM 3226 O O . LYS A 1 373 ? 6.571 -1.280 14.702 1.00 91.81 373 LYS A O 1
ATOM 3231 N N . PHE A 1 374 ? 4.762 -1.312 16.022 1.00 92.75 374 PHE A N 1
ATOM 3232 C CA . PHE A 1 374 ? 4.426 -2.696 15.737 1.00 92.75 374 PHE A CA 1
ATOM 3233 C C . PHE A 1 374 ? 3.982 -2.878 14.287 1.00 92.75 374 PHE A C 1
ATOM 3235 O O . PHE A 1 374 ? 4.449 -3.799 13.622 1.00 92.75 374 PHE A O 1
ATOM 3242 N N . TYR A 1 375 ? 3.154 -1.973 13.771 1.00 90.94 375 TYR A N 1
ATOM 3243 C CA . TYR A 1 375 ? 2.660 -2.010 12.400 1.00 90.94 375 TYR A CA 1
ATOM 3244 C C . TYR A 1 375 ? 3.781 -1.798 11.367 1.00 90.94 375 TYR A C 1
ATOM 3246 O O . TYR A 1 375 ? 4.025 -2.690 10.553 1.00 90.94 375 TYR A O 1
ATOM 3254 N N . ASN A 1 376 ? 4.537 -0.699 11.484 1.00 84.44 376 ASN A N 1
ATOM 3255 C CA . ASN A 1 376 ? 5.500 -0.228 10.476 1.00 84.44 376 ASN A CA 1
ATOM 3256 C C . ASN A 1 376 ? 6.981 -0.466 10.802 1.00 84.44 376 ASN A C 1
ATOM 3258 O O . ASN A 1 376 ? 7.854 -0.168 9.991 1.00 84.44 376 ASN A O 1
ATOM 3262 N N . GLY A 1 377 ? 7.311 -0.959 11.996 1.00 85.75 377 GLY A N 1
ATOM 3263 C CA . GLY A 1 377 ? 8.697 -1.209 12.409 1.00 85.75 377 GLY A CA 1
ATOM 3264 C C . GLY A 1 377 ? 9.508 0.046 12.763 1.00 85.75 377 GLY A C 1
ATOM 3265 O O . GLY A 1 377 ? 10.684 -0.069 13.101 1.00 85.75 377 GLY A O 1
ATOM 3266 N N . SER A 1 378 ? 8.907 1.240 12.728 1.00 86.00 378 SER A N 1
ATOM 3267 C CA . SER A 1 378 ? 9.584 2.519 12.985 1.00 86.00 378 SER A CA 1
ATOM 3268 C C . SER A 1 378 ? 8.714 3.471 13.800 1.00 86.00 378 SER A C 1
ATOM 3270 O O . SER A 1 378 ? 7.493 3.442 13.698 1.00 86.00 378 SER A O 1
ATOM 3272 N N . PHE A 1 379 ? 9.342 4.353 14.582 1.00 86.25 379 PHE A N 1
ATOM 3273 C CA . PHE A 1 379 ? 8.661 5.441 15.292 1.00 86.25 379 PHE A CA 1
ATOM 3274 C C . PHE A 1 379 ? 8.556 6.738 14.477 1.00 86.25 379 PHE A C 1
ATOM 3276 O O . PHE A 1 379 ? 7.849 7.652 14.895 1.00 86.25 379 PHE A O 1
ATOM 3283 N N . ALA A 1 380 ? 9.245 6.830 13.333 1.00 81.06 380 ALA A N 1
ATOM 3284 C CA . ALA A 1 380 ? 9.431 8.082 12.591 1.00 81.06 380 ALA A CA 1
ATOM 3285 C C . ALA A 1 380 ? 8.113 8.790 12.228 1.00 81.06 380 ALA A C 1
ATOM 3287 O O . ALA A 1 380 ? 8.056 10.013 12.173 1.00 81.06 380 ALA A O 1
ATOM 3288 N N . TYR A 1 381 ? 7.041 8.022 12.041 1.00 81.81 381 TYR A N 1
ATOM 3289 C CA . TYR A 1 381 ? 5.747 8.522 11.581 1.00 81.81 381 TYR A CA 1
ATOM 3290 C C . TYR A 1 381 ? 4.650 8.483 12.660 1.00 81.81 381 TYR A C 1
ATOM 3292 O O . TYR A 1 381 ? 3.485 8.732 12.361 1.00 81.81 381 TYR A O 1
ATOM 3300 N N . VAL A 1 382 ? 4.998 8.250 13.933 1.00 86.81 382 VAL A N 1
ATOM 3301 C CA . VAL A 1 382 ? 4.042 8.356 15.055 1.00 86.81 382 VAL A CA 1
ATOM 3302 C C . VAL A 1 382 ? 3.304 9.704 15.079 1.00 86.81 382 VAL A C 1
ATOM 3304 O O . VAL A 1 382 ? 2.088 9.689 15.281 1.00 86.81 382 VAL A O 1
ATOM 3307 N N . PRO A 1 383 ? 3.959 10.867 14.858 1.00 85.88 383 PRO A N 1
ATOM 3308 C CA . PRO A 1 383 ? 3.249 12.148 14.841 1.00 85.88 383 PRO A CA 1
ATOM 3309 C C . PRO A 1 383 ? 2.137 12.201 13.785 1.00 85.88 383 PRO A C 1
ATOM 3311 O O . PRO A 1 383 ? 1.085 12.786 14.032 1.00 85.88 383 PRO A O 1
ATOM 3314 N N . LYS A 1 384 ? 2.346 11.536 12.641 1.00 86.12 384 LYS A N 1
ATOM 3315 C CA . LYS A 1 384 ? 1.377 11.448 11.545 1.00 86.12 384 LYS A CA 1
ATOM 3316 C C . LYS A 1 384 ? 0.147 10.638 11.953 1.00 86.12 384 LYS A C 1
ATOM 3318 O O . LYS A 1 384 ? -0.966 11.130 11.792 1.00 86.12 384 LYS A O 1
ATOM 3323 N N . LEU A 1 385 ? 0.346 9.458 12.554 1.00 89.62 385 LEU A N 1
ATOM 3324 C CA . LEU A 1 385 ? -0.759 8.655 13.090 1.00 89.62 385 LEU A CA 1
ATOM 3325 C C . LEU A 1 385 ? -1.523 9.408 14.180 1.00 89.62 385 LEU A C 1
ATOM 3327 O O . LEU A 1 385 ? -2.747 9.450 14.139 1.00 89.62 385 LEU A O 1
ATOM 3331 N N . SER A 1 386 ? -0.812 10.036 15.119 1.00 88.50 386 SER A N 1
ATOM 3332 C CA . SER A 1 386 ? -1.419 10.788 16.225 1.00 88.50 386 SER A CA 1
ATOM 3333 C C . SER A 1 386 ? -2.357 11.889 15.733 1.00 88.50 386 SER A C 1
ATOM 3335 O O . SER A 1 386 ? -3.503 11.995 16.170 1.00 88.50 386 SER A O 1
ATOM 3337 N N . ALA A 1 387 ? -1.896 12.683 14.771 1.00 85.06 387 ALA A N 1
ATOM 3338 C CA . ALA A 1 387 ? -2.685 13.778 14.238 1.00 85.06 387 ALA A CA 1
ATOM 3339 C C . ALA A 1 387 ? -3.845 13.306 13.345 1.00 85.06 387 ALA A C 1
ATOM 3341 O O . ALA A 1 387 ? -4.948 13.838 13.477 1.00 85.06 387 ALA A O 1
ATOM 3342 N N . ASN A 1 388 ? -3.648 12.271 12.516 1.00 87.88 388 ASN A N 1
ATOM 3343 C CA . ASN A 1 388 ? -4.745 11.655 11.762 1.00 87.88 388 ASN A CA 1
ATOM 3344 C C . ASN A 1 388 ? -5.813 11.075 12.695 1.00 87.88 388 ASN A C 1
ATOM 3346 O O . ASN A 1 388 ? -6.999 11.297 12.473 1.00 87.88 388 ASN A O 1
ATOM 3350 N N . TYR A 1 389 ? -5.407 10.403 13.772 1.00 89.19 389 TYR A N 1
ATOM 3351 C CA . TYR A 1 389 ? -6.329 9.851 14.759 1.00 89.19 389 TYR A CA 1
ATOM 3352 C C . TYR A 1 389 ? -7.155 10.938 15.453 1.00 89.19 389 TYR A C 1
ATOM 3354 O O . TYR A 1 389 ? -8.383 10.867 15.491 1.00 89.19 389 TYR A O 1
ATOM 3362 N N . GLY A 1 390 ? -6.495 11.998 15.934 1.00 85.38 390 GLY A N 1
ATOM 3363 C CA . GLY A 1 390 ? -7.179 13.137 16.548 1.00 85.38 390 GLY A CA 1
ATOM 3364 C C . GLY A 1 390 ? -8.131 13.857 15.587 1.00 85.38 390 GLY A C 1
ATOM 3365 O O . GLY A 1 390 ? -9.200 14.304 15.998 1.00 85.38 390 GLY A O 1
ATOM 3366 N N . HIS A 1 391 ? -7.775 13.957 14.306 1.00 83.69 391 HIS A N 1
ATOM 3367 C CA . HIS A 1 391 ? -8.629 14.563 13.286 1.00 83.69 391 HIS A CA 1
ATOM 3368 C C . HIS A 1 391 ? -9.856 13.696 12.964 1.00 83.69 391 HIS A C 1
ATOM 3370 O O . HIS A 1 391 ? -10.970 14.218 12.962 1.00 83.69 391 HIS A O 1
ATOM 3376 N N . VAL A 1 392 ? -9.681 12.380 12.794 1.00 85.50 392 VAL A N 1
ATOM 3377 C CA . VAL A 1 392 ? -10.792 11.436 12.575 1.00 85.50 392 VAL A CA 1
ATOM 3378 C C . VAL A 1 392 ? -11.771 11.464 13.749 1.00 85.50 392 VAL A C 1
ATOM 3380 O O . VAL A 1 392 ? -12.970 11.610 13.528 1.00 85.50 392 VAL A O 1
ATOM 3383 N N . LYS A 1 393 ? -11.283 11.456 14.998 1.00 84.62 393 LYS A N 1
ATOM 3384 C CA . LYS A 1 393 ? -12.161 11.571 16.177 1.00 84.62 393 LYS A CA 1
ATOM 3385 C C . LYS A 1 393 ? -13.012 12.843 16.183 1.00 84.62 393 LYS A C 1
ATOM 3387 O O . LYS A 1 393 ? -14.182 12.789 16.544 1.00 84.62 393 LYS A O 1
ATOM 3392 N N . LYS A 1 394 ? -12.449 13.987 15.777 1.00 82.31 394 LYS A N 1
ATOM 3393 C CA . LYS A 1 394 ? -13.190 15.261 15.697 1.00 82.31 394 LYS A CA 1
ATOM 3394 C C . LYS A 1 394 ? -14.238 15.268 14.585 1.00 82.31 394 LYS A C 1
ATOM 3396 O O . LYS A 1 394 ? -15.312 15.849 14.751 1.00 82.31 394 LYS A O 1
ATOM 3401 N N . LEU A 1 395 ? -13.906 14.669 13.442 1.00 76.62 395 LEU A N 1
ATOM 3402 C CA . LEU A 1 395 ? -14.815 14.550 12.305 1.00 76.62 395 LEU A CA 1
ATOM 3403 C C . LEU A 1 395 ? -16.018 13.685 12.649 1.00 76.62 395 LEU A C 1
ATOM 3405 O O . LEU A 1 395 ? -17.149 14.087 12.389 1.00 76.62 395 LEU A O 1
ATOM 3409 N N . MET A 1 396 ? -15.759 12.535 13.269 1.00 72.88 396 MET A N 1
ATOM 3410 C CA . MET A 1 396 ? -16.772 11.516 13.511 1.00 72.88 396 MET A CA 1
ATOM 3411 C C . MET A 1 396 ? -17.699 11.820 14.689 1.00 72.88 396 MET A C 1
ATOM 3413 O O . MET A 1 396 ? -18.585 11.013 14.903 1.00 72.88 396 MET A O 1
ATOM 3417 N N . ASN A 1 397 ? -17.532 12.958 15.395 1.00 67.25 397 ASN A N 1
ATOM 3418 C CA . ASN A 1 397 ? -18.309 13.423 16.564 1.00 67.25 397 ASN A CA 1
ATOM 3419 C C . ASN A 1 397 ? -19.497 12.506 16.926 1.00 67.25 397 ASN A C 1
ATOM 3421 O O . ASN A 1 397 ? -20.628 12.707 16.463 1.00 67.25 397 ASN A O 1
ATOM 3425 N N . TRP A 1 398 ? -19.168 11.451 17.672 1.00 56.12 398 TRP A N 1
ATOM 3426 C CA . TRP A 1 398 ? -19.845 10.153 17.617 1.00 56.12 398 TRP A CA 1
ATOM 3427 C C . TRP A 1 398 ? -21.312 10.184 18.044 1.00 56.12 398 TRP A C 1
ATOM 3429 O O . TRP A 1 398 ? -22.123 9.484 17.442 1.00 56.12 398 TRP A O 1
ATOM 3439 N N . ASP A 1 399 ? -21.680 11.099 18.944 1.00 50.38 399 ASP A N 1
ATOM 3440 C CA . ASP A 1 399 ? -23.064 11.319 19.398 1.00 50.38 399 ASP A CA 1
ATOM 3441 C C . ASP A 1 399 ? -24.043 11.679 18.261 1.00 50.38 399 ASP A C 1
ATOM 3443 O O . ASP A 1 399 ? -25.260 11.536 18.394 1.00 50.38 399 ASP A O 1
ATOM 3447 N N . SER A 1 400 ? -23.520 12.170 17.131 1.00 50.00 400 SER A N 1
ATOM 3448 C CA . SER A 1 400 ? -24.301 12.529 15.939 1.00 50.00 400 SER A CA 1
ATOM 3449 C C . SER A 1 400 ? -24.231 11.497 14.810 1.00 50.00 400 SER A C 1
ATOM 3451 O O . SER A 1 400 ? -25.036 11.566 13.880 1.00 50.00 400 SER A O 1
ATOM 3453 N N . TRP A 1 401 ? -23.267 10.576 14.860 1.00 44.12 401 TRP A N 1
ATOM 3454 C CA . TRP A 1 401 ? -22.956 9.658 13.762 1.00 44.12 401 TRP A CA 1
ATOM 3455 C C . TRP A 1 401 ? -23.696 8.324 13.903 1.00 44.12 401 TRP A C 1
ATOM 3457 O O . TRP A 1 401 ? -24.249 7.846 12.918 1.00 44.12 401 TRP A O 1
ATOM 3467 N N . SER A 1 402 ? -23.842 7.811 15.132 1.00 43.28 402 SER A N 1
ATOM 3468 C CA . SER A 1 402 ? -24.667 6.627 15.449 1.00 43.28 402 SER A CA 1
ATOM 3469 C C . SER A 1 402 ? -26.163 6.808 15.161 1.00 43.28 402 SER A C 1
ATOM 3471 O O . SER A 1 402 ? -26.912 5.843 15.167 1.00 43.28 402 SER A O 1
ATOM 3473 N N . LYS A 1 403 ? -26.610 8.046 14.911 1.00 44.59 403 LYS A N 1
ATOM 3474 C CA . LYS A 1 403 ? -27.984 8.372 14.496 1.00 44.59 403 LYS A CA 1
ATOM 3475 C C . LYS A 1 403 ? -28.168 8.439 12.972 1.00 44.59 403 LYS A C 1
ATOM 3477 O O . LYS A 1 403 ? -29.282 8.687 12.521 1.00 44.59 403 LYS A O 1
ATOM 3482 N N . LYS A 1 404 ? -27.084 8.347 12.191 1.00 42.91 404 LYS A N 1
ATOM 3483 C CA . LYS A 1 404 ? -27.073 8.529 10.723 1.00 42.91 404 LYS A CA 1
ATOM 3484 C C . LYS A 1 404 ? -26.767 7.247 9.942 1.00 42.91 404 LYS A C 1
ATOM 3486 O O . LYS A 1 404 ? -26.908 7.261 8.722 1.00 42.91 404 LYS A O 1
ATOM 3491 N N . ILE A 1 405 ? -26.320 6.205 10.634 1.00 39.88 405 ILE A N 1
ATOM 3492 C CA . ILE A 1 405 ? -26.248 4.815 10.170 1.00 39.88 405 ILE A CA 1
ATOM 3493 C C . ILE A 1 405 ? -27.387 4.090 10.866 1.00 39.88 405 ILE A C 1
ATOM 3495 O O . ILE A 1 405 ? -28.049 3.282 10.185 1.00 39.88 405 ILE A O 1
#

Foldseek 3Di:
DVVVVVVVVVVVVVVVVVVVVVVCPPPVVVVVVVVVVVVVVVVVVVCVVVVVVLVVVLVVLLVVLLPDDPPVVLVCVQVPDPPLVVDDPDFDKDWDFFDDPHDTDIWIWTDAAQWIWTQAAPVQKDKDWDWDWDWDFDDDPVCPPPPPPDDDDDTDTDTDIDIDTAIFGHVVRVLNRQLVPVQSVLCPDPLQDVVDVVNCQQHQADGRNLDDHRDTGIGGDDLVNLFDRLVRLLVLLLVLLVVQCVQPPRNVVSCVQCVVANSLLVSLLLQLLLLLVQDPDLSPLSDTRHNGTQWHQDPVVRFIQGASRRQTPDDLLVVLCVSVVHDRSNRSNSNNVSNSVSSSLVSLCVVVVHDPVCQPDPPDLVSLQVVCCSRPVDSPSSSSSVVNSVSSCVSCVPVPNVVVD

Secondary structure (DSSP, 8-state):
-HHHHHHHHHHHHHHHHHHHHHHHTSHHHHHHHHHHHHHHHHHHHHHHHHHHHHHHHHHHHHHHHHH----GGGTHHHHS-TTTSSS----EEEEEEEEETTEEEEEEEEEETTEEEEE--GGGEEEEEEEEEEEEEE--STTTTTTTS----PPEEEEEEEEEEEEEE-HHHHHHHHHTSGGGGGGGSGGG-TTSGGGTTTS--S-GGG--TT-EEEPPPPHHHH-B-HHHHHHHHHHHHHHHTT-TTTHHHHHHHHHHH-HHHHHHHHHHHHHHHH-SSTT-TTSPBTSS-S-EEETTTTEEEETTTTEESSHHHHHHHHHTT--TTGGGSHHHHHHHHHHHHHHHHHHHT--GGGT-S--SHHHHHHHHHHHHS-STTHHHHHHHHHHHHHHT-GGGTTTT-

pLDDT: mean 78.3, std 17.15, range [34.31, 97.44]

Organism: NCBI:txid1234023

Sequence (405 aa):
MNKIEESRENQRRNKTWTTILRNLNSLRVWRILTCLWILWVIWWWIAYKISPKYKAKIEDVISHEKSLKFDDKKVSFWDDNKVFFEKDYEFTKEKFEVTSWWRKIDISIINDAWLNFYRVSENDFTVKKVNTWKFKTVIKKDAKWRILRNKKRKPVKENIPIYKNVKEADFDIIIEKLSQIDRFSYLSRKEYDRGNPYNKTSSFNVPAKNVVVWMLLPIPLDSKIRTISIPKFAYYCNIAINEMKSDDIYWKKVKELADSIWDEELIATMIAFARSESAEEYTNFTQPIWKVELHRWEQSYKSFSFTYFHILMRYEWLRARKNLWLTEGQCYHPVNASKLFLAYWIEKSKSTKKDMNSFFPLNNAEKLKRAWKFYNGSFAYVPKLSANYGHVKKLMNWDSWSKKI

Radius of gyration: 29.22 Å; chains: 1; bounding box: 95×50×94 Å